Protein AF-0000000074474252 (afdb_homodimer)

Organism: NCBI:txid1188229

Secondary structure (DSSP, 8-state):
--HHHHHHHHHHHHHHHHHHTTHHHHHHHHHHHHHHHGGGSS-HHHHHHHHHHHHHHHTTT---S----SPPHHHHHHHHHHHHHHHHHT--EEEEE--SS--HHHHSSSEEEEEE--HHHHHHHHSTTSTTTTSEEEEETTEEEEEEE-PPPP-S---TT--HHHHHHHHHHHH-TT-EEEEE-TTT--EEEEETTEEEEEE-HHHHHHHHHHHHHHHHHH-/--HHHHHHHHHHHHHHHHHHTTHHHHHHHHHHHHHHHGGGSS-HHHHHHHHHHHHHHHSSS---S----SPPHHHHHHHHHHHHHHHHHT--EEEEE--SS--HHHHSSSEEEEEE--HHHHHHHHSTTSTTTTSEEEEETTEEEEEEE-PPPP-S---TT--HHHHHHHHHHHH-TT-EEEEE-TTT--EEEEETTEEEEEE-HHHHHHHHHHHHHHHHHH-

Structure (mmCIF, N/CA/C/O backbone):
data_AF-0000000074474252-model_v1
#
loop_
_entity.id
_entity.type
_entity.pdbx_description
1 polymer 'DAC domain-containing protein'
#
loop_
_atom_site.group_PDB
_atom_site.id
_atom_site.type_symbol
_atom_site.label_atom_id
_atom_site.label_alt_id
_atom_site.label_comp_id
_atom_site.label_asym_id
_atom_site.label_entity_id
_atom_site.label_seq_id
_atom_site.pdbx_PDB_ins_code
_atom_site.Cartn_x
_atom_site.Cartn_y
_atom_site.Cartn_z
_atom_site.occupancy
_atom_site.B_iso_or_equiv
_atom_site.auth_seq_id
_atom_site.auth_comp_id
_atom_site.auth_asym_id
_atom_site.auth_atom_id
_atom_site.pdbx_PDB_model_num
ATOM 1 N N . MET A 1 1 ? 46.25 -5.273 18.328 1 33.28 1 MET A N 1
ATOM 2 C CA . MET A 1 1 ? 44.875 -5.504 17.844 1 33.28 1 MET A CA 1
ATOM 3 C C . MET A 1 1 ? 44.875 -5.652 16.328 1 33.28 1 MET A C 1
ATOM 5 O O . MET A 1 1 ? 45.344 -4.773 15.609 1 33.28 1 MET A O 1
ATOM 9 N N . GLU A 1 2 ? 44.812 -6.922 15.891 1 40.78 2 GLU A N 1
ATOM 10 C CA . GLU A 1 2 ? 45.156 -7.391 14.547 1 40.78 2 GLU A CA 1
ATOM 11 C C . GLU A 1 2 ? 44.125 -6.887 13.531 1 40.78 2 GLU A C 1
ATOM 13 O O . GLU A 1 2 ? 43 -6.527 13.898 1 40.78 2 GLU A O 1
ATOM 18 N N . SER A 1 3 ? 44.625 -6.645 12.383 1 42.12 3 SER A N 1
ATOM 19 C CA . SER A 1 3 ? 44 -6.125 11.164 1 42.12 3 SER A CA 1
ATOM 20 C C . SER A 1 3 ? 42.625 -6.754 10.938 1 42.12 3 SER A C 1
ATOM 22 O O . SER A 1 3 ? 41.688 -6.086 10.469 1 42.12 3 SER A O 1
ATOM 24 N N . TRP A 1 4 ? 42.531 -7.91 11.547 1 40.56 4 TRP A N 1
ATOM 25 C CA . TRP A 1 4 ? 41.312 -8.672 11.352 1 40.56 4 TRP A CA 1
ATOM 26 C C . TRP A 1 4 ? 40.188 -8.117 12.219 1 40.56 4 TRP A C 1
ATOM 28 O O . TRP A 1 4 ? 39 -8.172 11.836 1 40.56 4 TRP A O 1
ATOM 38 N N . ASP A 1 5 ? 40.594 -7.633 13.406 1 43 5 ASP A N 1
ATOM 39 C CA . ASP A 1 5 ? 39.562 -7.113 14.312 1 43 5 ASP A CA 1
ATOM 40 C C . ASP A 1 5 ? 38.938 -5.852 13.734 1 43 5 ASP A C 1
ATOM 42 O O . ASP A 1 5 ? 37.719 -5.664 13.852 1 43 5 ASP A O 1
ATOM 46 N N . VAL A 1 6 ? 39.656 -5.109 13.133 1 42.5 6 VAL A N 1
ATOM 47 C CA . VAL A 1 6 ? 39.188 -3.844 12.602 1 42.5 6 VAL A CA 1
ATOM 48 C C . VAL A 1 6 ? 38.25 -4.109 11.422 1 42.5 6 VAL A C 1
ATOM 50 O O . VAL A 1 6 ? 37.188 -3.467 11.297 1 42.5 6 VAL A O 1
ATOM 53 N N . LEU A 1 7 ? 38.594 -5.16 10.688 1 40.94 7 LEU A N 1
ATOM 54 C CA . LEU A 1 7 ? 37.75 -5.539 9.555 1 40.94 7 LEU A CA 1
ATOM 55 C C . LEU A 1 7 ? 36.406 -6.059 10.039 1 40.94 7 LEU A C 1
ATOM 57 O O . LEU A 1 7 ? 35.375 -5.75 9.445 1 40.94 7 LEU A O 1
ATOM 61 N N . LEU A 1 8 ? 36.5 -6.723 11.125 1 41.19 8 LEU A N 1
ATOM 62 C CA . LEU A 1 8 ? 35.25 -7.254 11.672 1 41.19 8 LEU A CA 1
ATOM 63 C C . LEU A 1 8 ? 34.375 -6.133 12.203 1 41.19 8 LEU A C 1
ATOM 65 O O . LEU A 1 8 ? 33.156 -6.133 11.977 1 41.19 8 LEU A O 1
ATOM 69 N N . VAL A 1 9 ? 35 -5.207 12.828 1 42.78 9 VAL A N 1
ATOM 70 C CA . VAL A 1 9 ? 34.188 -4.133 13.422 1 42.78 9 VAL A CA 1
ATOM 71 C C . VAL A 1 9 ? 33.625 -3.238 12.312 1 42.78 9 VAL A C 1
ATOM 73 O O . VAL A 1 9 ? 32.469 -2.844 12.359 1 42.78 9 VAL A O 1
ATOM 76 N N . ALA A 1 10 ? 34.469 -3.082 11.258 1 42.03 10 ALA A N 1
ATOM 77 C CA . ALA A 1 10 ? 34 -2.244 10.148 1 42.03 10 ALA A CA 1
ATOM 78 C C . ALA A 1 10 ? 32.875 -2.91 9.391 1 42.03 10 ALA A C 1
ATOM 80 O O . ALA A 1 10 ? 31.906 -2.248 9 1 42.03 10 ALA A O 1
ATOM 81 N N . GLY A 1 11 ? 33 -4.23 9.273 1 41 11 GLY A N 1
ATOM 82 C CA . GLY A 1 11 ? 31.938 -4.988 8.648 1 41 11 GLY A CA 1
ATOM 83 C C . GLY A 1 11 ? 30.641 -4.914 9.414 1 41 11 GLY A C 1
ATOM 84 O O . GLY A 1 11 ? 29.578 -4.684 8.82 1 41 11 GLY A O 1
ATOM 85 N N . VAL A 1 12 ? 30.734 -5.039 10.695 1 42.72 12 VAL A N 1
ATOM 86 C CA . VAL A 1 12 ? 29.531 -5.012 11.516 1 42.72 12 VAL A CA 1
ATOM 87 C C . VAL A 1 12 ? 28.922 -3.611 11.508 1 42.72 12 VAL A C 1
ATOM 89 O O . VAL A 1 12 ? 27.703 -3.455 11.422 1 42.72 12 VAL A O 1
ATOM 92 N N . LEU A 1 13 ? 29.766 -2.666 11.398 1 42.5 13 LEU A N 1
ATOM 93 C CA . LEU A 1 13 ? 29.266 -1.298 11.492 1 42.5 13 LEU A CA 1
ATOM 94 C C . LEU A 1 13 ? 28.594 -0.872 10.188 1 42.5 13 LEU A C 1
ATOM 96 O O . LEU A 1 13 ? 27.625 -0.118 10.203 1 42.5 13 LEU A O 1
ATOM 100 N N . ALA A 1 14 ? 29.203 -1.357 9.078 1 41.03 14 ALA A N 1
ATOM 101 C CA . ALA A 1 14 ? 28.625 -1.03 7.773 1 41.03 14 ALA A CA 1
ATOM 102 C C . ALA A 1 14 ? 27.25 -1.685 7.598 1 41.03 14 ALA A C 1
ATOM 104 O O . ALA A 1 14 ? 26.406 -1.161 6.883 1 41.03 14 ALA A O 1
ATOM 105 N N . LEU A 1 15 ? 27.109 -2.766 8.328 1 40.59 15 LEU A N 1
ATOM 106 C CA . LEU A 1 15 ? 25.844 -3.498 8.234 1 40.59 15 LEU A CA 1
ATOM 107 C C . LEU A 1 15 ? 24.781 -2.857 9.117 1 40.59 15 LEU A C 1
ATOM 109 O O . LEU A 1 15 ? 23.594 -3.053 8.883 1 40.59 15 LEU A O 1
ATOM 113 N N . LEU A 1 16 ? 25.297 -2.033 10.008 1 39.47 16 LEU A N 1
ATOM 114 C CA . LEU A 1 16 ? 24.359 -1.532 11.016 1 39.47 16 LEU A CA 1
ATOM 115 C C . LEU A 1 16 ? 23.375 -0.54 10.398 1 39.47 16 LEU A C 1
ATOM 117 O O . LEU A 1 16 ? 22.188 -0.603 10.672 1 39.47 16 LEU A O 1
ATOM 121 N N . PRO A 1 17 ? 23.953 0.426 9.695 1 39.72 17 PRO A N 1
ATOM 122 C CA . PRO A 1 17 ? 22.938 1.368 9.234 1 39.72 17 PRO A CA 1
ATOM 123 C C . PRO A 1 17 ? 21.906 0.719 8.305 1 39.72 17 PRO A C 1
ATOM 125 O O . PRO A 1 17 ? 20.75 1.134 8.281 1 39.72 17 PRO A O 1
ATOM 128 N N . VAL A 1 18 ? 22.328 -0.134 7.406 1 39.22 18 VAL A N 1
ATOM 129 C CA . VAL A 1 18 ? 21.375 -0.853 6.574 1 39.22 18 VAL A CA 1
ATOM 130 C C . VAL A 1 18 ? 20.312 -1.509 7.453 1 39.22 18 VAL A C 1
ATOM 132 O O . VAL A 1 18 ? 19.141 -1.576 7.074 1 39.22 18 VAL A O 1
ATOM 135 N N . LEU A 1 19 ? 20.797 -1.993 8.508 1 37.22 19 LEU A N 1
ATOM 136 C CA . LEU A 1 19 ? 19.875 -2.699 9.383 1 37.22 19 LEU A CA 1
ATOM 137 C C . LEU A 1 19 ? 19.047 -1.717 10.203 1 37.22 19 LEU A C 1
ATOM 139 O O . LEU A 1 19 ? 17.938 -2.047 10.648 1 37.22 19 LEU A O 1
ATOM 143 N N . VAL A 1 20 ? 19.672 -0.641 10.609 1 38.12 20 VAL A N 1
ATOM 144 C CA . VAL A 1 20 ? 19 0.06 11.695 1 38.12 20 VAL A CA 1
ATOM 145 C C . VAL A 1 20 ? 18.359 1.34 11.164 1 38.12 20 VAL A C 1
ATOM 147 O O . VAL A 1 20 ? 17.703 2.07 11.914 1 38.12 20 VAL A O 1
ATOM 150 N N . GLY A 1 21 ? 17.75 1.4 10.008 1 33.28 21 GLY A N 1
ATOM 151 C CA . GLY A 1 21 ? 17.031 2.576 9.539 1 33.28 21 GLY A CA 1
ATOM 152 C C . GLY A 1 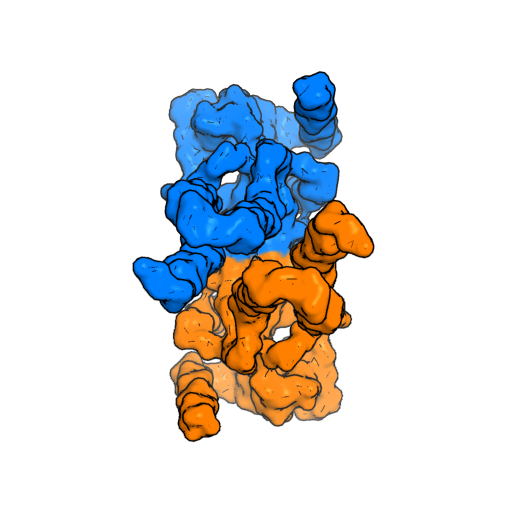21 ? 17.656 3.879 10 1 33.28 21 GLY A C 1
ATOM 153 O O . GLY A 1 21 ? 18.875 3.994 10.07 1 33.28 21 GLY A O 1
ATOM 154 N N . ARG A 1 22 ? 16.828 4.957 10.398 1 36.75 22 ARG A N 1
ATOM 155 C CA . ARG A 1 22 ? 17.203 6.277 10.883 1 36.75 22 ARG A CA 1
ATOM 156 C C . ARG A 1 22 ? 18.266 6.172 11.977 1 36.75 22 ARG A C 1
ATOM 158 O O . ARG A 1 22 ? 19.141 7.027 12.086 1 36.75 22 ARG A O 1
ATOM 165 N N . ARG A 1 23 ? 18.125 5.297 12.828 1 40.16 23 ARG A N 1
ATOM 166 C CA . ARG A 1 23 ? 19.047 5.125 13.953 1 40.16 23 ARG A CA 1
ATOM 167 C C . ARG A 1 23 ? 20.422 4.66 13.469 1 40.16 23 ARG A C 1
ATOM 169 O O . ARG A 1 23 ? 21.406 4.742 14.203 1 40.16 23 ARG A O 1
ATOM 176 N N . GLY A 1 24 ? 20.359 4.344 12.328 1 40.38 24 GLY A N 1
ATOM 177 C CA . GLY A 1 24 ? 21.578 3.812 11.75 1 40.38 24 GLY A CA 1
ATOM 178 C C . GLY A 1 24 ? 22.609 4.883 11.461 1 40.38 24 GLY A C 1
ATOM 179 O O . GLY A 1 24 ? 23.812 4.633 11.555 1 40.38 24 GLY A O 1
ATOM 180 N N . ILE A 1 25 ? 22.016 5.961 11.297 1 41.91 25 ILE A N 1
ATOM 181 C CA . ILE A 1 25 ? 22.922 7.066 10.992 1 41.91 25 ILE A CA 1
ATOM 182 C C . ILE A 1 25 ? 23.766 7.391 12.227 1 41.91 25 ILE A C 1
ATOM 184 O O . ILE A 1 25 ? 24.984 7.59 12.117 1 41.91 25 ILE A O 1
ATOM 188 N N . ALA A 1 26 ? 23.031 7.504 13.344 1 43.44 26 ALA A N 1
ATOM 189 C CA . ALA A 1 26 ? 23.766 7.805 14.578 1 43.44 26 ALA A CA 1
ATOM 190 C C . ALA A 1 26 ? 24.812 6.73 14.875 1 43.44 26 ALA A C 1
ATOM 192 O O . ALA A 1 26 ? 25.938 7.043 15.234 1 43.44 26 ALA A O 1
ATOM 193 N N . VAL A 1 27 ? 24.391 5.637 14.609 1 42.75 27 VAL A N 1
ATOM 194 C CA . VAL A 1 27 ? 25.297 4.527 14.898 1 42.75 27 VAL A CA 1
ATOM 195 C C . VAL A 1 27 ? 26.453 4.539 13.906 1 42.75 27 VAL A C 1
ATOM 197 O O . VAL A 1 27 ? 27.609 4.312 14.289 1 42.75 27 VAL A O 1
ATOM 200 N N . ALA A 1 28 ? 26.031 4.969 12.766 1 44.78 28 ALA A N 1
ATOM 201 C CA . ALA A 1 28 ? 27.094 5.078 11.766 1 44.78 28 ALA A CA 1
ATOM 202 C C . ALA A 1 28 ? 28.062 6.195 12.125 1 44.78 28 ALA A C 1
ATOM 204 O O . ALA A 1 28 ? 29.281 6.039 11.984 1 44.78 28 ALA A O 1
ATOM 205 N N . LEU A 1 29 ? 27.469 7.211 12.617 1 45.72 29 LEU A N 1
ATOM 206 C CA . LEU A 1 29 ? 28.297 8.336 13.039 1 45.72 29 LEU A CA 1
ATOM 207 C C . LEU A 1 29 ? 29.203 7.938 14.203 1 45.72 29 LEU A C 1
ATOM 209 O O . LEU A 1 29 ? 30.391 8.242 14.211 1 45.72 29 LEU A O 1
ATOM 213 N N . VAL A 1 30 ? 28.594 7.375 15.172 1 45.84 30 VAL A N 1
ATOM 214 C CA . VAL A 1 30 ? 29.359 6.984 16.344 1 45.84 30 VAL A CA 1
ATOM 215 C C . VAL A 1 30 ? 30.438 5.969 15.938 1 45.84 30 VAL A C 1
ATOM 217 O O . VAL A 1 30 ? 31.578 6.039 16.406 1 45.84 30 VAL A O 1
ATOM 220 N N . ALA A 1 31 ? 29.953 5.152 15.117 1 44.28 31 ALA A N 1
ATOM 221 C CA . ALA A 1 31 ? 30.906 4.137 14.656 1 44.28 31 ALA A CA 1
ATOM 222 C C . ALA A 1 31 ? 32.062 4.77 13.891 1 44.28 31 ALA A C 1
ATOM 224 O O . ALA A 1 31 ? 33.219 4.387 14.07 1 44.28 31 ALA A O 1
ATOM 225 N N . THR A 1 32 ? 31.656 5.719 13.125 1 43.66 32 THR A N 1
ATOM 226 C CA . THR A 1 32 ? 32.688 6.453 12.406 1 43.66 32 THR A CA 1
ATOM 227 C C . THR A 1 32 ? 33.594 7.188 13.375 1 43.66 32 THR A C 1
ATOM 229 O O . THR A 1 32 ? 34.812 7.184 13.203 1 43.66 32 THR A O 1
ATOM 232 N N . LEU A 1 33 ? 33 7.773 14.266 1 46.56 33 LEU A N 1
ATOM 233 C CA . LEU A 1 33 ? 33.781 8.5 15.25 1 46.56 33 LEU A CA 1
ATOM 234 C C . LEU A 1 33 ? 34.688 7.539 16.047 1 46.56 33 LEU A C 1
ATOM 236 O O . LEU A 1 33 ? 35.844 7.859 16.344 1 46.56 33 LEU A O 1
ATOM 240 N N . ALA A 1 34 ? 34.062 6.441 16.406 1 44.5 34 ALA A N 1
ATOM 241 C CA . ALA A 1 34 ? 34.844 5.441 17.125 1 44.5 34 ALA A CA 1
ATOM 242 C C . ALA A 1 34 ? 36 4.918 16.281 1 44.5 34 ALA A C 1
ATOM 244 O O . ALA A 1 34 ? 37.094 4.715 16.766 1 44.5 34 ALA A O 1
ATOM 245 N N . LEU A 1 35 ? 35.594 4.754 15.062 1 45.62 35 LEU A N 1
ATOM 246 C CA . LEU A 1 35 ? 36.625 4.312 14.148 1 45.62 35 LEU A CA 1
ATOM 247 C C . LEU A 1 35 ? 37.719 5.383 13.992 1 45.62 35 LEU A C 1
ATOM 249 O O . LEU A 1 35 ? 38.906 5.07 13.945 1 45.62 35 LEU A O 1
ATOM 253 N N . LEU A 1 36 ? 37.219 6.52 13.984 1 46.38 36 LEU A N 1
ATOM 254 C CA . LEU A 1 36 ? 38.156 7.633 13.93 1 46.38 36 LEU A CA 1
ATOM 255 C C . LEU A 1 36 ?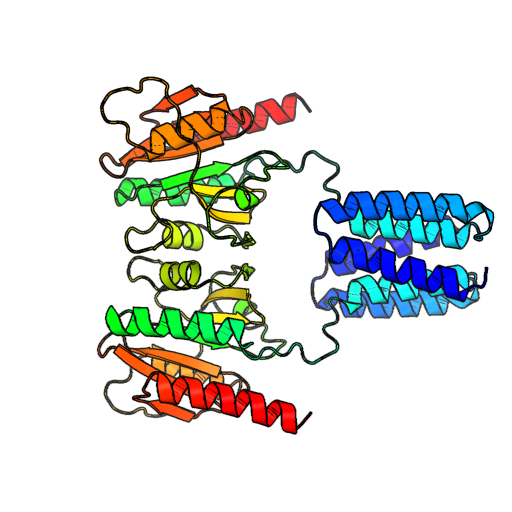 39 7.711 15.219 1 46.38 36 LEU A C 1
ATOM 257 O O . LEU A 1 36 ? 40.188 8.016 15.18 1 46.38 36 LEU A O 1
ATOM 261 N N . ALA A 1 37 ? 38.281 7.488 16.234 1 45.47 37 ALA A N 1
ATOM 262 C CA . ALA A 1 37 ? 39 7.523 17.5 1 45.47 37 ALA A CA 1
ATOM 263 C C . ALA A 1 37 ? 40.062 6.43 17.562 1 45.47 37 ALA A C 1
ATOM 265 O O . ALA A 1 37 ? 41.125 6.625 18.156 1 45.47 37 ALA A O 1
ATOM 266 N N . GLU A 1 38 ? 39.594 5.316 17.172 1 42.59 38 GLU A N 1
ATOM 267 C CA . GLU A 1 38 ? 40.594 4.258 17.141 1 42.59 38 GLU A CA 1
ATOM 268 C C . GLU A 1 38 ? 41.531 4.414 15.945 1 42.59 38 GLU A C 1
ATOM 270 O O . GLU A 1 38 ? 42.469 3.635 15.773 1 42.59 38 GLU A O 1
ATOM 275 N N . ALA A 1 39 ? 41.188 5.352 15.211 1 45.47 39 ALA A N 1
ATOM 276 C CA . ALA A 1 39 ? 41.969 5.703 14.031 1 45.47 39 ALA A CA 1
ATOM 277 C C . ALA A 1 39 ? 43.375 6.164 14.422 1 45.47 39 ALA A C 1
ATOM 279 O O . ALA A 1 39 ? 44.25 6.336 13.562 1 45.47 39 ALA A O 1
ATOM 280 N N . GLN A 1 40 ? 43.531 6.484 15.688 1 45.06 40 GLN A N 1
ATOM 281 C CA . GLN A 1 40 ? 44.938 6.82 15.992 1 45.06 40 GLN A CA 1
ATOM 282 C C . GLN A 1 40 ? 45.875 5.73 15.5 1 45.06 40 GLN A C 1
ATOM 284 O O . GLN A 1 40 ? 47.031 6.004 15.188 1 45.06 40 GLN A O 1
ATOM 289 N N . HIS A 1 41 ? 45.531 4.512 15.602 1 44.72 41 HIS A N 1
ATOM 290 C CA . HIS A 1 41 ? 46.406 3.459 15.117 1 44.72 41 HIS A CA 1
ATOM 291 C C . HIS A 1 41 ? 46.062 3.064 13.688 1 44.72 41 HIS A C 1
ATOM 293 O O . HIS A 1 41 ? 46.688 2.164 13.117 1 44.72 41 HIS A O 1
ATOM 299 N N . LEU A 1 42 ? 45.062 3.6 13.164 1 43.19 42 LEU A N 1
ATOM 300 C CA . LEU A 1 42 ? 44.688 3.277 11.789 1 43.19 42 LEU A CA 1
ATOM 301 C C . LEU A 1 42 ? 45.281 4.281 10.82 1 43.19 42 LEU A C 1
ATOM 303 O O . LEU A 1 42 ? 45.406 5.469 11.125 1 43.19 42 LEU A O 1
ATOM 307 N N . PRO A 1 43 ? 45.969 3.637 9.883 1 43.81 43 PRO A N 1
ATOM 308 C CA . PRO A 1 43 ? 46.531 4.586 8.914 1 43.81 43 PRO A CA 1
ATOM 309 C C . PRO A 1 43 ? 45.469 5.543 8.352 1 43.81 43 PRO A C 1
ATOM 311 O O . PRO A 1 43 ? 44.281 5.238 8.383 1 43.81 43 PRO A O 1
ATOM 314 N N . TRP A 1 44 ? 45.906 6.77 8.227 1 44.78 44 TRP A N 1
ATOM 315 C CA . TRP A 1 44 ? 45.062 7.887 7.762 1 44.78 44 TRP A CA 1
ATOM 316 C C . TRP A 1 44 ? 44.188 7.461 6.602 1 44.78 44 TRP A C 1
ATOM 318 O O . TRP A 1 44 ? 43.062 7.949 6.461 1 44.78 44 TRP A O 1
ATOM 328 N N . THR A 1 45 ? 44.562 6.488 5.867 1 41.47 45 THR A N 1
ATOM 329 C CA . THR A 1 45 ? 43.812 6.039 4.703 1 41.47 45 THR A CA 1
ATOM 330 C C . THR A 1 45 ? 42.562 5.281 5.129 1 41.47 45 THR A C 1
ATOM 332 O O . THR A 1 45 ? 41.5 5.457 4.535 1 41.47 45 THR A O 1
ATOM 335 N N . ALA A 1 46 ? 42.781 4.547 6.195 1 45.44 46 ALA A N 1
ATOM 336 C CA . ALA A 1 46 ? 41.625 3.787 6.691 1 45.44 46 ALA A CA 1
ATOM 337 C C . ALA A 1 46 ? 40.594 4.711 7.328 1 45.44 46 ALA A C 1
ATOM 339 O O . ALA A 1 46 ? 39.406 4.504 7.172 1 45.44 46 ALA A O 1
ATOM 340 N N . GLN A 1 47 ? 41.188 5.723 7.914 1 43.91 47 GLN A N 1
ATOM 341 C CA . GLN A 1 47 ? 40.312 6.688 8.555 1 43.91 47 GLN A CA 1
ATOM 342 C C . GLN A 1 47 ? 39.469 7.422 7.516 1 43.91 47 GLN A C 1
ATOM 344 O O . GLN A 1 47 ? 38.25 7.621 7.711 1 43.91 47 GLN A O 1
ATOM 349 N N . GLY A 1 48 ? 40.094 7.816 6.477 1 41.59 48 GLY A N 1
ATOM 350 C CA . GLY A 1 48 ? 39.375 8.539 5.441 1 41.59 48 GLY A CA 1
ATOM 351 C C . GLY A 1 48 ? 38.312 7.695 4.742 1 41.59 48 GLY A C 1
ATOM 352 O O . GLY A 1 48 ? 37.219 8.164 4.473 1 41.59 48 GLY A O 1
ATOM 353 N N . LEU A 1 49 ? 38.625 6.402 4.594 1 42.19 49 LEU A N 1
ATOM 354 C CA . LEU A 1 49 ? 37.688 5.508 3.928 1 42.19 49 LEU A CA 1
ATOM 355 C C . LEU A 1 49 ? 36.438 5.27 4.797 1 42.19 49 LEU A C 1
ATOM 357 O O . LEU A 1 49 ? 35.312 5.207 4.289 1 42.19 49 LEU A O 1
ATOM 361 N N . GLY A 1 50 ? 36.812 5.184 6.023 1 43.22 50 GLY A N 1
ATOM 362 C CA . GLY A 1 50 ? 35.688 5.035 6.934 1 43.22 50 GLY A CA 1
ATOM 363 C C . GLY A 1 50 ? 34.781 6.234 6.938 1 43.22 50 GLY A C 1
ATOM 364 O O . GLY A 1 50 ? 33.531 6.078 6.891 1 43.22 50 GLY A O 1
ATOM 365 N N . LEU A 1 51 ? 35.469 7.41 6.91 1 45.81 51 LEU A N 1
ATOM 366 C CA . LEU A 1 51 ? 34.656 8.633 6.922 1 45.81 51 LEU A CA 1
ATOM 367 C C . LEU A 1 51 ? 33.875 8.781 5.621 1 45.81 51 LEU A C 1
ATOM 369 O O . LEU A 1 51 ? 32.719 9.195 5.637 1 45.81 51 LEU A O 1
ATOM 373 N N . GLY A 1 52 ? 34.5 8.484 4.586 1 40.81 52 GLY A N 1
ATOM 374 C CA . GLY A 1 52 ? 33.812 8.594 3.305 1 40.81 52 GLY A CA 1
ATOM 375 C C . GLY A 1 52 ? 32.656 7.652 3.17 1 40.81 52 GLY A C 1
ATOM 376 O O . GLY A 1 52 ? 31.594 8.039 2.672 1 40.81 52 GLY A O 1
ATOM 377 N N . ALA A 1 53 ? 32.875 6.453 3.66 1 41.81 53 ALA A N 1
ATOM 378 C CA . ALA A 1 53 ? 31.781 5.473 3.605 1 41.81 53 ALA A CA 1
ATOM 379 C C . ALA A 1 53 ? 30.578 5.945 4.406 1 41.81 53 ALA A C 1
ATOM 381 O O . ALA A 1 53 ? 29.438 5.777 3.971 1 41.81 53 ALA A O 1
ATOM 382 N N . ILE A 1 54 ? 30.922 6.488 5.445 1 43.06 54 ILE A N 1
ATOM 383 C CA . ILE A 1 54 ? 29.859 7.031 6.273 1 43.06 54 ILE A CA 1
ATOM 384 C C . ILE A 1 54 ? 29.156 8.164 5.531 1 43.06 54 ILE A C 1
ATOM 386 O O . ILE A 1 54 ? 27.922 8.234 5.52 1 43.06 54 ILE A O 1
ATOM 390 N N . LEU A 1 55 ? 29.969 8.945 4.93 1 40.91 55 LEU A N 1
ATOM 391 C CA . LEU A 1 55 ? 29.406 10.102 4.258 1 40.91 55 LEU A CA 1
ATOM 392 C C . LEU A 1 55 ? 28.516 9.672 3.09 1 40.91 55 LEU A C 1
ATOM 394 O O . LEU A 1 55 ? 27.422 10.227 2.893 1 40.91 55 LEU A O 1
ATOM 398 N N . VAL A 1 56 ? 28.922 8.75 2.383 1 39.5 56 VAL A N 1
ATOM 399 C CA . VAL A 1 56 ? 28.203 8.344 1.182 1 39.5 56 VAL A CA 1
ATOM 40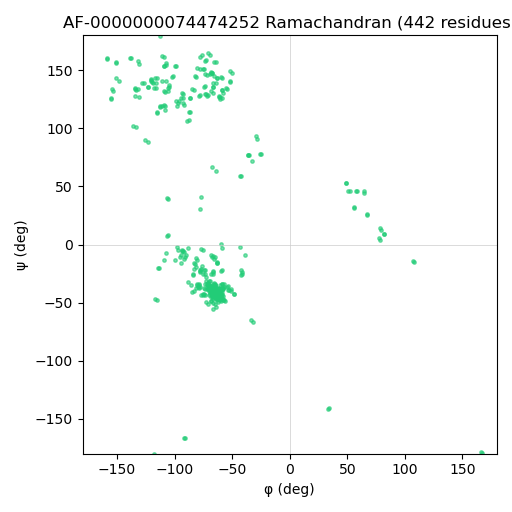0 C C . VAL A 1 56 ? 26.984 7.527 1.569 1 39.5 56 VAL A C 1
ATOM 402 O O . VAL A 1 56 ? 25.938 7.625 0.923 1 39.5 56 VAL A O 1
ATOM 405 N N . GLY A 1 57 ? 27.203 6.645 2.51 1 38.12 57 GLY A N 1
ATOM 406 C CA . GLY A 1 57 ? 26.094 5.82 2.938 1 38.12 57 GLY A CA 1
ATOM 407 C C . GLY A 1 57 ? 25.016 6.602 3.684 1 38.12 57 GLY A C 1
ATOM 408 O O . GLY A 1 57 ? 23.828 6.375 3.49 1 38.12 57 GLY A O 1
ATOM 409 N N . VAL A 1 58 ? 25.594 7.418 4.582 1 42.22 58 VAL A N 1
ATOM 410 C CA . VAL A 1 58 ? 24.719 8.141 5.488 1 42.22 58 VAL A CA 1
ATOM 411 C C . VAL A 1 58 ? 24.25 9.438 4.836 1 42.22 58 VAL A C 1
ATOM 413 O O . VAL A 1 58 ? 23.109 9.852 5 1 42.22 58 VAL A O 1
ATOM 416 N N . LEU A 1 59 ? 25.297 9.93 4.043 1 39.09 59 LEU A N 1
ATOM 417 C CA . LEU A 1 59 ? 25.016 11.281 3.568 1 39.09 59 LEU A CA 1
ATOM 418 C C . LEU A 1 59 ? 23.797 11.297 2.646 1 39.09 59 LEU A C 1
ATOM 420 O O . LEU A 1 59 ? 22.922 12.164 2.77 1 39.09 59 LEU A O 1
ATOM 424 N N . PRO A 1 60 ? 23.953 10.414 1.663 1 36.84 60 PRO A N 1
ATOM 425 C CA . PRO A 1 60 ? 22.797 10.609 0.792 1 36.84 60 PRO A CA 1
ATOM 426 C C . PRO A 1 60 ? 21.469 10.398 1.516 1 36.84 60 PRO A C 1
ATOM 428 O O . PRO A 1 60 ? 20.438 10.938 1.103 1 36.84 60 PRO A O 1
ATOM 431 N N . ARG A 1 61 ? 21.656 9.516 2.334 1 37.41 61 ARG A N 1
ATOM 432 C CA . ARG A 1 61 ? 20.438 9.328 3.117 1 37.41 61 ARG A CA 1
ATOM 433 C C . ARG A 1 61 ? 20.297 10.422 4.172 1 37.41 61 ARG A C 1
ATOM 435 O O . ARG A 1 61 ? 19.25 10.531 4.824 1 37.41 61 ARG A O 1
ATOM 442 N N . TRP A 1 62 ? 21.609 10.906 4.406 1 34.28 62 TRP A N 1
ATOM 443 C CA . TRP A 1 62 ? 21.562 12.078 5.281 1 34.28 62 TRP A CA 1
ATOM 444 C C . TRP A 1 62 ? 20.828 13.227 4.605 1 34.28 62 TRP A C 1
ATOM 446 O O . TRP A 1 62 ? 21.234 13.68 3.531 1 34.28 62 TRP A O 1
ATOM 456 N N . ARG A 1 63 ? 19.812 13.117 4.367 1 35.06 63 ARG A N 1
ATOM 457 C CA . ARG A 1 63 ? 19.078 14.336 4.016 1 35.06 63 ARG A CA 1
ATOM 458 C C . ARG A 1 63 ? 19.453 15.484 4.949 1 35.06 63 ARG A C 1
ATOM 460 O O . ARG A 1 63 ? 18.891 15.609 6.039 1 35.06 63 ARG A O 1
ATOM 467 N N . TRP A 1 64 ? 20.844 15.773 4.914 1 36.09 64 TRP A N 1
ATOM 468 C CA . TRP A 1 64 ? 21.219 16.953 5.691 1 36.09 64 TRP A CA 1
ATOM 469 C C . TRP A 1 64 ? 20.094 17.984 5.691 1 36.09 64 TRP A C 1
ATOM 471 O O . TRP A 1 64 ? 20.016 18.828 6.574 1 36.09 64 TRP A O 1
ATOM 481 N N . GLY A 1 65 ? 19.859 18.516 4.504 1 38.75 65 GLY A N 1
ATOM 482 C CA . GLY A 1 65 ? 18.828 19.547 4.539 1 38.75 65 GLY A CA 1
ATOM 483 C C . GLY A 1 65 ? 17.5 19.047 5.078 1 38.75 65 GLY A C 1
ATOM 484 O O . GLY A 1 65 ? 17.25 17.828 5.102 1 38.75 65 GLY A O 1
ATOM 485 N N . ARG A 1 66 ? 16.953 19.719 5.965 1 44.12 66 ARG A N 1
ATOM 486 C CA . ARG A 1 66 ? 15.594 19.391 6.387 1 44.12 66 ARG A CA 1
ATOM 487 C C . ARG A 1 66 ? 14.82 18.688 5.27 1 44.12 66 ARG A C 1
ATOM 489 O O . ARG A 1 66 ? 14.625 19.266 4.195 1 44.12 66 ARG A O 1
ATOM 496 N N . PRO A 1 67 ? 15.117 17.406 5.109 1 49.94 67 PRO A N 1
ATOM 497 C CA . PRO A 1 67 ? 14.352 16.844 3.986 1 49.94 67 PRO A CA 1
ATOM 498 C C . PRO A 1 67 ? 13.008 17.547 3.789 1 49.94 67 PRO A C 1
ATOM 500 O O . PRO A 1 67 ? 12.273 17.766 4.758 1 49.94 67 PRO A O 1
ATOM 503 N N . ASP A 1 68 ? 12.984 18.609 2.871 1 58.75 68 ASP A N 1
ATOM 504 C CA . ASP A 1 68 ? 11.742 19.328 2.584 1 58.75 68 ASP A CA 1
ATOM 505 C C . ASP A 1 68 ? 10.547 18.375 2.602 1 58.75 68 ASP A C 1
ATOM 507 O O . ASP A 1 68 ? 10.391 17.547 1.703 1 58.75 68 ASP A O 1
ATOM 511 N N . TRP A 1 69 ? 10.086 17.984 3.783 1 66.06 69 TRP A N 1
ATOM 512 C CA . TRP A 1 69 ? 8.906 17.141 3.967 1 66.06 69 TRP A CA 1
ATOM 513 C C . TRP A 1 69 ? 7.672 17.797 3.369 1 66.06 69 TRP A C 1
ATOM 515 O O . TRP A 1 69 ? 6.617 17.172 3.26 1 66.06 69 TRP A O 1
ATOM 525 N N . ARG A 1 70 ? 7.918 19 2.885 1 74.69 70 ARG A N 1
ATOM 526 C CA . ARG A 1 70 ? 6.793 19.703 2.285 1 74.69 70 ARG A CA 1
ATOM 527 C C . ARG A 1 70 ? 6.5 19.188 0.884 1 74.69 70 ARG A C 1
ATOM 529 O O . ARG A 1 70 ? 7.387 18.656 0.213 1 74.69 70 ARG A O 1
ATOM 536 N N . PRO A 1 71 ? 5.301 19.297 0.538 1 83.75 71 PRO A N 1
ATOM 537 C CA . PRO A 1 71 ? 4.922 18.781 -0.783 1 83.75 71 PRO A CA 1
ATOM 538 C C . PRO A 1 71 ? 5.672 19.484 -1.919 1 83.75 71 PRO A C 1
ATOM 540 O O . PRO A 1 71 ? 5.703 20.719 -1.981 1 83.75 71 PRO A O 1
ATOM 543 N N . THR A 1 72 ? 6.309 18.75 -2.73 1 84.19 72 THR A N 1
ATOM 544 C CA . THR A 1 72 ? 6.898 19.266 -3.961 1 84.19 72 THR A CA 1
ATOM 545 C C . THR A 1 72 ? 5.812 19.656 -4.957 1 84.19 72 THR A C 1
ATOM 547 O O . THR A 1 72 ? 4.641 19.312 -4.777 1 84.19 72 THR A O 1
ATOM 550 N N . PRO A 1 73 ? 6.168 20.438 -5.945 1 87.56 73 PRO A N 1
ATOM 551 C CA . PRO A 1 73 ? 5.168 20.75 -6.973 1 87.56 73 PRO A CA 1
ATOM 552 C C . PRO A 1 73 ? 4.539 19.484 -7.574 1 87.56 73 PRO A C 1
ATOM 554 O O . PRO A 1 73 ? 3.342 19.484 -7.875 1 87.56 73 PRO A O 1
ATOM 557 N N . ALA A 1 74 ? 5.363 18.484 -7.695 1 90.31 74 ALA A N 1
ATOM 558 C CA . ALA A 1 74 ? 4.848 17.219 -8.234 1 90.31 74 ALA A CA 1
ATOM 559 C C . ALA A 1 74 ? 3.855 16.578 -7.27 1 90.31 74 ALA A C 1
ATOM 561 O O . ALA A 1 74 ? 2.818 16.062 -7.691 1 90.31 74 ALA A O 1
ATOM 562 N N . ASP A 1 75 ? 4.16 16.625 -6.035 1 90.56 75 ASP A N 1
ATOM 563 C CA . ASP A 1 75 ? 3.252 16.094 -5.023 1 90.56 75 ASP A CA 1
ATOM 564 C C . ASP A 1 75 ? 1.926 16.859 -5.027 1 90.56 75 ASP A C 1
ATOM 566 O O . ASP A 1 75 ? 0.856 16.25 -4.941 1 90.56 75 ASP A O 1
ATOM 570 N N . THR A 1 76 ? 2.105 18.172 -5.062 1 92.31 76 THR A N 1
ATOM 571 C CA . THR A 1 76 ? 0.926 19.031 -5.035 1 92.31 76 THR A CA 1
ATOM 572 C C . THR A 1 76 ? 0.009 18.719 -6.219 1 92.31 76 THR A C 1
ATOM 574 O O . THR A 1 76 ? -1.214 18.672 -6.066 1 92.31 76 THR A O 1
ATOM 577 N N . ALA A 1 77 ? 0.597 18.547 -7.367 1 94.62 77 ALA A N 1
ATOM 578 C CA . ALA A 1 77 ? -0.192 18.234 -8.555 1 94.62 77 ALA A CA 1
ATOM 579 C C . ALA A 1 77 ? -0.957 16.922 -8.383 1 94.62 77 ALA A C 1
ATOM 581 O O . ALA A 1 77 ? -2.139 16.828 -8.727 1 94.62 77 ALA A O 1
ATOM 582 N N . VAL A 1 78 ? -0.297 15.906 -7.867 1 96.12 78 VAL A N 1
ATOM 583 C CA . VAL A 1 78 ? -0.93 14.617 -7.621 1 96.12 78 VAL A CA 1
ATOM 584 C C . VAL A 1 78 ? -2.064 14.781 -6.609 1 96.12 78 VAL A C 1
ATOM 586 O O . VAL A 1 78 ? -3.168 14.266 -6.82 1 96.12 78 VAL A O 1
ATOM 589 N N . MET A 1 79 ? -1.822 15.508 -5.621 1 95.19 79 MET A N 1
ATOM 590 C CA . MET A 1 79 ? -2.803 15.688 -4.555 1 95.19 79 MET A CA 1
ATOM 591 C C . MET A 1 79 ? -4.035 16.422 -5.066 1 95.19 79 MET A C 1
ATOM 593 O O . MET A 1 79 ? -5.164 16.062 -4.734 1 95.19 79 MET A O 1
ATOM 597 N N . LEU A 1 80 ? -3.793 17.484 -5.824 1 96.75 80 LEU A N 1
ATOM 598 C CA . LEU A 1 80 ? -4.914 18.25 -6.348 1 96.75 80 LEU A CA 1
ATOM 599 C C . LEU A 1 80 ? -5.789 17.391 -7.254 1 96.75 80 LEU A C 1
ATOM 601 O O . LEU A 1 80 ? -7.016 17.531 -7.246 1 96.75 80 LEU A O 1
ATOM 605 N N . THR A 1 81 ? -5.156 16.516 -8.031 1 97.69 81 THR A N 1
ATOM 606 C CA . THR A 1 81 ? -5.91 15.594 -8.867 1 97.69 81 THR A CA 1
ATOM 607 C C . THR A 1 81 ? -6.773 14.664 -8.016 1 97.69 81 THR A C 1
ATOM 609 O O . THR A 1 81 ? -7.949 14.453 -8.32 1 97.69 81 THR A O 1
ATOM 612 N N . VAL A 1 82 ? -6.242 14.141 -6.98 1 98.31 82 VAL A N 1
ATOM 613 C CA . VAL A 1 82 ? -6.934 13.203 -6.102 1 98.31 82 VAL A CA 1
ATOM 614 C C . VAL A 1 82 ? -8.07 13.914 -5.379 1 98.31 82 VAL A C 1
ATOM 616 O O . VAL A 1 82 ? -9.18 13.383 -5.266 1 98.31 82 VAL A O 1
ATOM 619 N N . ILE A 1 83 ? -7.789 15.133 -4.863 1 98.06 83 ILE A N 1
ATOM 620 C CA . ILE A 1 83 ? -8.797 15.906 -4.141 1 98.06 83 ILE A CA 1
ATOM 621 C C . ILE A 1 83 ? -9.961 16.234 -5.07 1 98.06 83 ILE A C 1
ATOM 623 O O . ILE A 1 83 ? -11.125 16.156 -4.664 1 98.06 83 ILE A O 1
ATOM 627 N N . THR A 1 84 ? -9.641 16.609 -6.289 1 97.88 84 THR A N 1
ATOM 628 C CA . THR A 1 84 ? -10.68 16.891 -7.273 1 97.88 84 THR A CA 1
ATOM 629 C C . THR A 1 84 ? -11.578 15.672 -7.477 1 97.88 84 THR A C 1
ATOM 631 O O . THR A 1 84 ? -12.805 15.789 -7.465 1 97.88 84 THR A O 1
ATOM 634 N N . GLU A 1 85 ? -11.008 14.5 -7.656 1 98.12 85 GLU A N 1
ATOM 635 C CA . GLU A 1 85 ? -11.766 13.273 -7.855 1 98.12 85 GLU A CA 1
ATOM 636 C C . GLU A 1 85 ? -12.602 12.93 -6.621 1 98.12 85 GLU A C 1
ATOM 638 O O . GLU A 1 85 ? -13.75 12.508 -6.738 1 98.12 85 GLU A O 1
ATOM 643 N N . CYS A 1 86 ? -12.039 13.078 -5.48 1 98 86 CYS A N 1
ATOM 644 C CA . CYS A 1 86 ? -12.742 12.781 -4.238 1 98 86 CYS A CA 1
ATOM 645 C C . CYS A 1 86 ? -13.938 13.703 -4.055 1 98 86 CYS A C 1
ATOM 647 O O . CYS A 1 86 ? -15 13.266 -3.615 1 98 86 CYS A O 1
ATOM 649 N N . THR A 1 87 ? -13.68 14.992 -4.293 1 97.31 87 THR A N 1
ATOM 650 C CA . THR A 1 87 ? -14.773 15.961 -4.176 1 97.31 87 THR A CA 1
ATOM 651 C C . THR A 1 87 ? -15.914 15.609 -5.125 1 97.31 87 THR A C 1
ATOM 653 O O . THR A 1 87 ? -17.078 15.664 -4.742 1 97.31 87 THR A O 1
ATOM 656 N N . GLN A 1 88 ? -15.586 15.203 -6.348 1 96.5 88 GLN A N 1
ATOM 657 C CA . GLN A 1 88 ? -16.578 14.883 -7.363 1 96.5 88 GLN A CA 1
ATOM 658 C C . GLN A 1 88 ? -17.344 13.609 -7.004 1 96.5 88 GLN A C 1
ATOM 660 O O . GLN A 1 88 ? -18.562 13.523 -7.215 1 96.5 88 GLN A O 1
ATOM 665 N N . ARG A 1 89 ? -16.672 12.648 -6.395 1 96.44 89 ARG A N 1
ATOM 666 C CA . ARG A 1 89 ? -17.266 11.352 -6.094 1 96.44 89 ARG A CA 1
ATOM 667 C C . ARG A 1 89 ? -17.812 11.32 -4.668 1 96.44 89 ARG A C 1
ATOM 669 O O . ARG A 1 89 ? -18.453 10.344 -4.266 1 96.44 89 ARG A O 1
ATOM 676 N N . ARG A 1 90 ? -17.453 12.328 -3.959 1 96.31 90 ARG A N 1
ATOM 677 C CA . ARG A 1 90 ? -17.828 12.422 -2.551 1 96.31 90 ARG A CA 1
ATOM 678 C C . ARG A 1 90 ? -17.188 11.297 -1.741 1 96.31 90 ARG A C 1
ATOM 680 O O . ARG A 1 90 ? -17.859 10.586 -1.003 1 96.31 90 ARG A O 1
ATOM 687 N N . TRP A 1 91 ? -15.93 11.117 -2.008 1 97.69 91 TRP A N 1
ATOM 688 C CA . TRP A 1 91 ? -15.094 10.234 -1.19 1 97.69 91 TRP A CA 1
ATOM 689 C C . TRP A 1 91 ? -14.383 11.023 -0.097 1 97.69 91 TRP A C 1
ATOM 691 O O . TRP A 1 91 ? -13.836 12.102 -0.354 1 97.69 91 TRP A O 1
ATOM 701 N N . GLY A 1 92 ? -14.422 10.609 1.105 1 97.31 92 GLY A N 1
ATOM 702 C CA . GLY A 1 92 ? -13.648 11.227 2.172 1 97.31 92 GLY A CA 1
ATOM 703 C C . GLY A 1 92 ? -12.156 11.031 2.014 1 97.31 92 GLY A C 1
ATOM 704 O O . GLY A 1 92 ? -11.711 9.977 1.542 1 97.31 92 GLY A O 1
ATOM 705 N N . ALA A 1 93 ? -11.469 11.961 2.438 1 98.06 93 ALA A N 1
ATOM 706 C CA . ALA A 1 93 ? -10.016 11.867 2.344 1 98.06 93 ALA A CA 1
ATOM 707 C C . ALA A 1 93 ? -9.344 12.648 3.469 1 98.06 93 ALA A C 1
ATOM 709 O O . ALA A 1 93 ? -9.844 13.688 3.895 1 98.06 93 ALA A O 1
ATOM 710 N N . LEU A 1 94 ? -8.289 12.156 3.977 1 97.94 94 LEU A N 1
ATOM 711 C CA . LEU A 1 94 ? -7.395 12.828 4.914 1 97.94 94 LEU A CA 1
ATOM 712 C C . LEU A 1 94 ? -5.934 12.586 4.539 1 97.94 94 LEU A C 1
ATOM 714 O O . LEU A 1 94 ? -5.398 11.5 4.781 1 97.94 94 LEU A O 1
ATOM 718 N N . LEU A 1 95 ? -5.352 13.547 3.936 1 96.88 95 LEU A N 1
ATOM 719 C CA . LEU A 1 95 ? -3.953 13.516 3.521 1 96.88 95 LEU A CA 1
ATOM 720 C C . LEU A 1 95 ? -3.098 14.391 4.434 1 96.88 95 LEU A C 1
ATOM 722 O O . LEU A 1 95 ? -3.428 15.555 4.676 1 96.88 95 LEU A O 1
ATOM 726 N N . VAL A 1 96 ? -1.95 13.852 4.844 1 94.31 96 VAL A N 1
ATOM 727 C CA . VAL A 1 96 ? -1.153 14.578 5.824 1 94.31 96 VAL A CA 1
ATOM 728 C C . VAL A 1 96 ? 0.314 14.578 5.402 1 94.31 96 VAL A C 1
ATOM 730 O O . VAL A 1 96 ? 0.829 13.57 4.922 1 94.31 96 VAL A O 1
ATOM 733 N N . TRP A 1 97 ? 0.942 15.703 5.473 1 90 97 TRP A N 1
ATOM 734 C CA . TRP A 1 97 ? 2.387 15.875 5.359 1 90 97 TRP A CA 1
ATOM 735 C C . TRP A 1 97 ? 3 16.234 6.707 1 90 97 TRP A C 1
ATOM 737 O O . TRP A 1 97 ? 2.697 17.281 7.27 1 90 97 TRP A O 1
ATOM 747 N N . LEU A 1 98 ? 3.832 15.438 7.145 1 79.69 98 LEU A N 1
ATOM 748 C CA . LEU A 1 98 ? 4.398 15.656 8.469 1 79.69 98 LEU A CA 1
ATOM 749 C C . LEU A 1 98 ? 5.91 15.844 8.391 1 79.69 98 LEU A C 1
ATOM 751 O O . LEU A 1 98 ? 6.578 15.203 7.578 1 79.69 98 LEU A O 1
ATOM 755 N N . ALA A 1 99 ? 6.449 16.781 9.156 1 71.69 99 ALA A N 1
ATOM 756 C CA . ALA A 1 99 ? 7.887 17.016 9.266 1 71.69 99 ALA A CA 1
ATOM 757 C C . ALA A 1 99 ? 8.578 15.859 9.977 1 71.69 99 ALA A C 1
ATOM 759 O O . ALA A 1 99 ? 7.984 15.211 10.844 1 71.69 99 ALA A O 1
ATOM 760 N N . PRO A 1 100 ? 9.859 15.633 9.523 1 65.12 100 PRO A N 1
ATOM 761 C CA . PRO A 1 100 ? 10.633 14.641 10.281 1 65.12 100 PRO A CA 1
ATOM 762 C C . PRO A 1 100 ? 10.898 15.078 11.719 1 65.12 100 PRO A C 1
ATOM 764 O O . PRO A 1 100 ? 10.914 16.281 12.016 1 65.12 100 PRO A O 1
ATOM 767 N N . PRO A 1 101 ? 11.172 13.984 12.617 1 54.16 101 PRO A N 1
ATOM 768 C CA . PRO A 1 101 ? 11.172 12.531 12.438 1 54.16 101 PRO A CA 1
ATOM 769 C C . PRO A 1 101 ? 9.766 11.938 12.422 1 54.16 101 PRO A C 1
ATOM 771 O O . PRO A 1 101 ? 9.102 11.875 13.461 1 54.16 101 PRO A O 1
ATOM 774 N N . ALA A 1 102 ? 8.891 12.516 11.836 1 51.19 102 ALA A N 1
ATOM 775 C CA . ALA A 1 102 ? 7.52 12.102 12.125 1 51.19 102 ALA A CA 1
ATOM 776 C C . ALA A 1 102 ? 7.434 10.602 12.367 1 51.19 102 ALA A C 1
ATOM 778 O O . ALA A 1 102 ? 7.711 9.805 11.469 1 51.19 102 ALA A O 1
ATOM 779 N N . GLU A 1 103 ? 7.875 10.133 13.641 1 51.16 103 GLU A N 1
ATOM 780 C CA . GLU A 1 103 ? 7.672 8.805 14.203 1 51.16 103 GLU A CA 1
ATOM 781 C C . GLU A 1 103 ? 6.285 8.266 13.875 1 51.16 103 GLU A C 1
ATOM 783 O O . GLU A 1 103 ? 5.977 7.105 14.148 1 51.16 103 GLU A O 1
ATOM 788 N N . MET A 1 104 ? 5.434 9.055 13.344 1 54.97 104 MET A N 1
ATOM 789 C CA . MET A 1 104 ? 4.012 8.75 13.477 1 54.97 104 MET A CA 1
ATOM 790 C C . MET A 1 104 ? 3.654 7.48 12.711 1 54.97 104 MET A C 1
ATOM 792 O O . MET A 1 104 ? 2.885 6.652 13.203 1 54.97 104 MET A O 1
ATOM 796 N N . PRO A 1 105 ? 4.188 7.336 11.531 1 55.09 105 PRO A N 1
ATOM 797 C CA . PRO A 1 105 ? 3.66 6.105 10.93 1 55.09 105 PRO A CA 1
ATOM 798 C C . PRO A 1 105 ? 4.047 4.855 11.711 1 55.09 105 PRO A C 1
ATOM 800 O O . PRO A 1 105 ? 3.322 3.855 11.68 1 55.09 105 PRO A O 1
ATOM 803 N N . ASN A 1 106 ? 5.055 5.18 12.562 1 57.5 106 ASN A N 1
ATOM 804 C CA . ASN A 1 106 ? 5.477 3.988 13.289 1 57.5 106 ASN A CA 1
ATOM 805 C C . ASN A 1 106 ? 4.875 3.941 14.695 1 57.5 106 ASN A C 1
ATOM 807 O O . ASN A 1 106 ? 4.859 2.889 15.328 1 57.5 106 ASN A O 1
ATOM 811 N N . THR A 1 107 ? 4.383 5.043 15.008 1 68.69 107 THR A N 1
ATOM 812 C CA . THR A 1 107 ? 3.889 5.062 16.375 1 68.69 107 THR A CA 1
ATOM 813 C C . THR A 1 107 ? 2.363 5.094 16.406 1 68.69 107 THR A C 1
ATOM 815 O O . THR A 1 107 ? 1.749 4.875 17.453 1 68.69 107 THR A O 1
ATOM 818 N N . LEU A 1 108 ? 1.858 5.348 15.359 1 80.56 108 LEU A N 1
ATOM 819 C CA . LEU A 1 108 ? 0.403 5.371 15.258 1 80.56 108 LEU A CA 1
ATOM 820 C C . LEU A 1 108 ? -0.11 4.156 14.492 1 80.56 108 LEU A C 1
ATOM 822 O O . LEU A 1 108 ? 0.567 3.654 13.586 1 80.56 108 LEU A O 1
ATOM 826 N N . PRO A 1 109 ? -1.193 3.691 15.016 1 88.88 109 PRO A N 1
ATOM 827 C CA . PRO A 1 109 ? -1.78 2.572 14.273 1 88.88 109 PRO A CA 1
ATOM 828 C C . PRO A 1 109 ? -2.021 2.898 12.805 1 88.88 109 PRO A C 1
ATOM 830 O O . PRO A 1 109 ? -2.453 4.008 12.477 1 88.88 109 PRO A O 1
ATOM 833 N N . GLY A 1 110 ? -1.669 2.059 11.945 1 92.94 110 GLY A N 1
ATOM 834 C CA . GLY A 1 110 ? -1.795 2.172 10.5 1 92.94 110 GLY A CA 1
ATOM 835 C C . GLY A 1 110 ? -0.991 1.13 9.75 1 92.94 110 GLY A C 1
ATOM 836 O O . GLY A 1 110 ? -0.428 0.215 10.352 1 92.94 110 GLY A O 1
ATOM 837 N N . VAL A 1 111 ? -1.057 1.19 8.461 1 94.5 111 VAL A N 1
ATOM 838 C CA . VAL A 1 111 ? -0.341 0.24 7.617 1 94.5 111 VAL A CA 1
ATOM 839 C C . VAL A 1 111 ? 0.816 0.943 6.91 1 94.5 111 VAL A C 1
ATOM 841 O O . VAL A 1 111 ? 0.612 1.937 6.207 1 94.5 111 VAL A O 1
ATOM 844 N N . ASN A 1 112 ? 2.004 0.441 7.18 1 92.06 112 ASN A N 1
ATOM 845 C CA . ASN A 1 112 ? 3.193 0.979 6.527 1 92.06 112 ASN A CA 1
ATOM 846 C C . ASN A 1 112 ? 3.248 0.589 5.055 1 92.06 112 ASN A C 1
ATOM 848 O O . ASN A 1 112 ? 3.133 -0.59 4.715 1 92.06 112 ASN A O 1
ATOM 852 N N . LEU A 1 113 ? 3.414 1.559 4.16 1 93.88 113 LEU A N 1
ATOM 853 C CA . LEU A 1 113 ? 3.43 1.277 2.729 1 93.88 113 LEU A CA 1
ATOM 854 C C . LEU A 1 113 ? 4.797 1.591 2.127 1 93.88 113 LEU A C 1
ATOM 856 O O . LEU A 1 113 ? 5.363 0.771 1.401 1 93.88 113 LEU A O 1
ATOM 860 N N . GLN A 1 114 ? 5.348 2.738 2.428 1 89.06 114 GLN A N 1
ATOM 861 C CA . GLN A 1 114 ? 6.574 3.23 1.804 1 89.06 114 GLN A CA 1
ATOM 862 C C . GLN A 1 114 ? 6.504 3.111 0.284 1 89.06 114 GLN A C 1
ATOM 864 O O . GLN A 1 114 ? 7.398 2.539 -0.341 1 89.06 114 GLN A O 1
ATOM 869 N N . ALA A 1 115 ? 5.414 3.678 -0.261 1 93.69 115 ALA A N 1
ATOM 870 C CA . ALA A 1 115 ? 5.105 3.498 -1.678 1 93.69 115 ALA A CA 1
ATOM 871 C C . ALA A 1 115 ? 5.32 4.793 -2.453 1 93.69 115 ALA A C 1
ATOM 873 O O . ALA A 1 115 ? 5.164 5.887 -1.903 1 93.69 115 ALA A O 1
ATOM 874 N N . GLN A 1 116 ? 5.59 4.645 -3.67 1 92.12 116 GLN A N 1
ATOM 875 C CA . GLN A 1 116 ? 5.684 5.824 -4.527 1 92.12 116 GLN A CA 1
ATOM 876 C C . GLN A 1 116 ? 4.324 6.508 -4.672 1 92.12 116 GLN A C 1
ATOM 878 O O . GLN A 1 116 ? 3.314 5.844 -4.91 1 92.12 116 GLN A O 1
ATOM 883 N N . LEU A 1 117 ? 4.41 7.781 -4.551 1 95 117 LEU A N 1
ATOM 884 C CA . LEU A 1 117 ? 3.186 8.57 -4.605 1 95 117 LEU A CA 1
ATOM 885 C C . LEU A 1 117 ? 2.637 8.625 -6.027 1 95 117 LEU A C 1
ATOM 887 O O . LEU A 1 117 ? 3.377 8.906 -6.973 1 95 117 LEU A O 1
ATOM 891 N N . SER A 1 118 ? 1.389 8.328 -6.207 1 96.88 118 SER A N 1
ATOM 892 C CA . SER A 1 118 ? 0.644 8.477 -7.453 1 96.88 118 SER A CA 1
ATOM 893 C C . SER A 1 118 ? -0.837 8.727 -7.188 1 96.88 118 SER A C 1
ATOM 895 O O . SER A 1 118 ? -1.342 8.398 -6.113 1 96.88 118 SER A O 1
ATOM 897 N N . ALA A 1 119 ? -1.481 9.297 -8.102 1 98.31 119 ALA A N 1
ATOM 898 C CA . ALA A 1 119 ? -2.912 9.547 -7.957 1 98.31 119 ALA A CA 1
ATOM 899 C C . ALA A 1 119 ? -3.697 8.242 -7.867 1 98.31 119 ALA A C 1
ATOM 901 O O . ALA A 1 119 ? -4.641 8.133 -7.082 1 98.31 119 ALA A O 1
ATOM 902 N N . GLU A 1 120 ? -3.264 7.297 -8.672 1 98.12 120 GLU A N 1
ATOM 903 C CA . GLU A 1 120 ? -3.957 6.012 -8.719 1 98.12 120 GLU A CA 1
ATOM 904 C C . GLU A 1 120 ? -3.871 5.285 -7.383 1 98.12 120 GLU A C 1
ATOM 906 O O . GLU A 1 120 ? -4.859 4.711 -6.918 1 98.12 120 GLU A O 1
ATOM 911 N N . LEU A 1 121 ? -2.691 5.336 -6.809 1 98.44 121 LEU A N 1
ATOM 912 C CA . LEU A 1 121 ? -2.539 4.707 -5.5 1 98.44 121 LEU A CA 1
ATOM 913 C C . LEU A 1 121 ? -3.428 5.383 -4.465 1 98.44 121 LEU A C 1
ATOM 915 O O . LEU A 1 121 ? -4.156 4.711 -3.729 1 98.44 121 LEU A O 1
ATOM 919 N N . LEU A 1 122 ? -3.395 6.707 -4.383 1 98.69 122 LEU A N 1
ATOM 920 C CA . LEU A 1 122 ? -4.18 7.434 -3.393 1 98.69 122 LEU A CA 1
ATOM 921 C C . LEU A 1 122 ? -5.668 7.152 -3.564 1 98.69 122 LEU A C 1
ATOM 923 O O . LEU A 1 122 ? -6.375 6.914 -2.584 1 98.69 122 LEU A O 1
ATOM 927 N N . LEU A 1 123 ? -6.117 7.164 -4.797 1 98.69 123 LEU A N 1
ATOM 928 C CA . LEU A 1 123 ? -7.531 6.91 -5.047 1 98.69 123 LEU A CA 1
ATOM 929 C C . LEU A 1 123 ? -7.906 5.484 -4.652 1 98.69 123 LEU A C 1
ATOM 931 O O . LEU A 1 123 ? -9.023 5.234 -4.188 1 98.69 123 LEU A O 1
ATOM 935 N N . SER A 1 124 ? -6.98 4.547 -4.824 1 98.62 124 SER A N 1
ATOM 936 C CA . SER A 1 124 ? -7.219 3.172 -4.406 1 98.62 124 SER A CA 1
ATOM 937 C C . SER A 1 124 ? -7.336 3.066 -2.889 1 98.62 124 SER A C 1
ATOM 939 O O . SER A 1 124 ? -8.18 2.332 -2.375 1 98.62 124 SER A O 1
ATOM 941 N N . LEU A 1 125 ? -6.496 3.777 -2.227 1 98.56 125 LEU A N 1
ATOM 942 C CA . LEU A 1 125 ? -6.477 3.742 -0.769 1 98.56 125 LEU A CA 1
ATOM 943 C C . LEU A 1 125 ? -7.719 4.406 -0.192 1 98.56 125 LEU A C 1
ATOM 945 O O . LEU A 1 125 ? -8.258 3.955 0.822 1 98.56 125 LEU A O 1
ATOM 949 N N . LEU A 1 126 ? -8.188 5.488 -0.862 1 98.38 126 LEU A N 1
ATOM 950 C CA . LEU A 1 126 ? -9.234 6.34 -0.314 1 98.38 126 LEU A CA 1
ATOM 951 C C . LEU A 1 126 ? -10.609 5.859 -0.755 1 98.38 126 LEU A C 1
ATOM 953 O O . LEU A 1 126 ? -11.633 6.289 -0.204 1 98.38 126 LEU A O 1
ATOM 957 N N . SER A 1 127 ? -10.664 4.93 -1.714 1 97.69 127 SER A N 1
ATOM 958 C CA . SER A 1 127 ? -11.953 4.445 -2.191 1 97.69 127 SER A CA 1
ATOM 959 C C . SER A 1 127 ? -12.758 3.814 -1.061 1 97.69 127 SER A C 1
ATOM 961 O O . SER A 1 127 ? -12.195 3.16 -0.181 1 97.69 127 SER A O 1
ATOM 963 N N . PRO A 1 128 ? -14.078 3.945 -1.006 1 96.31 128 PRO A N 1
ATOM 964 C CA . PRO A 1 128 ? -14.922 3.529 0.117 1 96.31 128 PRO A CA 1
ATOM 965 C C . PRO A 1 128 ? -14.82 2.033 0.408 1 96.31 128 PRO A C 1
ATOM 967 O O . PRO A 1 128 ? -15.062 1.604 1.538 1 96.31 128 PRO A O 1
ATOM 970 N N . LEU A 1 129 ? -14.438 1.212 -0.512 1 96.06 129 LEU A N 1
ATOM 971 C CA . LEU A 1 129 ? -14.375 -0.227 -0.284 1 96.06 129 LEU A CA 1
ATOM 972 C C . LEU A 1 129 ? -12.984 -0.638 0.201 1 96.06 129 LEU A C 1
ATOM 974 O O . LEU A 1 129 ? -12.781 -1.785 0.603 1 96.06 129 LEU A O 1
ATOM 978 N N . SER A 1 130 ? -12.078 0.321 0.207 1 97.38 130 SER A N 1
ATOM 979 C CA . SER A 1 130 ? -10.742 0.048 0.711 1 97.38 130 SER A CA 1
ATOM 980 C C . SER A 1 130 ? -10.734 -0.063 2.232 1 97.38 130 SER A C 1
ATOM 982 O O . SER A 1 130 ? -11.336 0.761 2.922 1 97.38 130 SER A O 1
ATOM 984 N N . PRO A 1 131 ? -10.031 -1.041 2.748 1 97.31 131 PRO A N 1
ATOM 985 C CA . PRO A 1 131 ? -9.914 -1.129 4.207 1 97.31 131 PRO A CA 1
ATOM 986 C C . PRO A 1 131 ? -9.125 0.035 4.801 1 97.31 131 PRO A C 1
ATOM 988 O O . PRO A 1 131 ? -9.141 0.241 6.02 1 97.31 131 PRO A O 1
ATOM 991 N N . LEU A 1 132 ? -8.5 0.822 4.016 1 97.19 132 LEU A N 1
ATOM 992 C CA . LEU A 1 132 ? -7.617 1.871 4.512 1 97.19 132 LEU A CA 1
ATOM 993 C C . LEU A 1 132 ? -8.258 3.244 4.352 1 97.19 132 LEU A C 1
ATOM 995 O O . LEU A 1 132 ? -7.625 4.266 4.625 1 97.19 132 LEU A O 1
ATOM 999 N N . HIS A 1 133 ? -9.57 3.326 3.934 1 96.62 133 HIS A N 1
ATOM 1000 C CA . HIS A 1 133 ? -10.164 4.598 3.541 1 96.62 133 HIS A CA 1
ATOM 1001 C C . HIS A 1 133 ? -10.5 5.449 4.762 1 96.62 133 HIS A C 1
ATOM 1003 O O . HIS A 1 133 ? -10.664 6.668 4.648 1 96.62 133 HIS A O 1
ATOM 1009 N N . ASP A 1 134 ? -10.609 4.949 5.996 1 92.38 134 ASP A N 1
ATOM 1010 C CA . ASP A 1 134 ? -11.094 5.66 7.176 1 92.38 134 ASP A CA 1
ATOM 1011 C C . ASP A 1 134 ? -9.938 6.348 7.906 1 92.38 134 ASP A C 1
ATOM 1013 O O . ASP A 1 134 ? -10.164 7.234 8.734 1 92.38 134 ASP A O 1
ATOM 1017 N N . GLY A 1 135 ? -8.742 6.145 7.598 1 95.06 135 GLY A N 1
ATOM 1018 C CA . GLY A 1 135 ? -7.602 6.781 8.242 1 95.06 135 GLY A CA 1
ATOM 1019 C C . GLY A 1 135 ? -6.855 7.734 7.328 1 95.06 135 GLY A C 1
ATOM 1020 O O . GLY A 1 135 ? -7.293 7.996 6.207 1 95.06 135 GLY A O 1
ATOM 1021 N N . ALA A 1 136 ? -5.82 8.312 7.941 1 96.62 136 ALA A N 1
ATOM 1022 C CA . ALA A 1 136 ? -5.031 9.305 7.207 1 96.62 136 ALA A CA 1
ATOM 1023 C C . ALA A 1 136 ? -4.012 8.625 6.301 1 96.62 136 ALA A C 1
ATOM 1025 O O . ALA A 1 136 ? -3.561 7.508 6.586 1 96.62 136 ALA A O 1
ATOM 1026 N N . VAL A 1 137 ? -3.811 9.188 5.227 1 97.12 137 VAL A N 1
ATOM 1027 C CA . VAL A 1 137 ? -2.674 8.836 4.379 1 97.12 137 VAL A CA 1
ATOM 1028 C C . VAL A 1 137 ? -1.522 9.805 4.629 1 97.12 137 VAL A C 1
ATOM 1030 O O . VAL A 1 137 ? -1.674 11.016 4.449 1 97.12 137 VAL A O 1
ATOM 1033 N N . VAL A 1 138 ? -0.4 9.32 5.02 1 93.56 138 VAL A N 1
ATOM 1034 C CA . VAL A 1 138 ? 0.766 10.141 5.336 1 93.56 138 VAL A CA 1
ATOM 1035 C C . VAL A 1 138 ? 1.719 10.164 4.141 1 93.56 138 VAL A C 1
ATOM 1037 O O . VAL A 1 138 ? 2.162 9.117 3.674 1 93.56 138 VAL A O 1
ATOM 1040 N N . VAL A 1 139 ? 1.984 11.352 3.703 1 92.5 139 VAL A N 1
ATOM 1041 C CA . VAL A 1 139 ? 2.799 11.523 2.504 1 92.5 139 VAL A CA 1
ATOM 1042 C C . VAL A 1 139 ? 4.047 12.344 2.836 1 92.5 139 VAL A C 1
ATOM 1044 O O . VAL A 1 139 ? 3.996 13.25 3.668 1 92.5 139 VAL A O 1
ATOM 1047 N N . ARG A 1 140 ? 5.152 11.977 2.23 1 86.56 140 ARG A N 1
ATOM 1048 C CA . ARG A 1 140 ? 6.395 12.727 2.408 1 86.56 140 ARG A CA 1
ATOM 1049 C C . ARG A 1 140 ? 7.328 12.523 1.22 1 86.56 140 ARG A C 1
ATOM 1051 O O . ARG A 1 140 ? 7.676 11.391 0.881 1 86.56 140 ARG A O 1
ATOM 1058 N N . ASN A 1 141 ? 7.777 13.555 0.585 1 82.12 141 ASN A N 1
ATOM 1059 C CA . ASN A 1 141 ? 8.82 13.531 -0.436 1 82.12 141 ASN A CA 1
ATOM 1060 C C . ASN A 1 141 ? 8.508 12.508 -1.524 1 82.12 141 ASN A C 1
ATOM 1062 O O . ASN A 1 141 ? 9.336 11.641 -1.817 1 82.12 141 ASN A O 1
ATOM 1066 N N . GLY A 1 142 ? 7.219 12.586 -1.939 1 87.38 142 GLY A N 1
ATOM 1067 C CA . GLY A 1 142 ? 6.836 11.758 -3.07 1 87.38 142 GLY A CA 1
ATOM 1068 C C . GLY A 1 142 ? 6.527 10.328 -2.682 1 87.38 142 GLY A C 1
ATOM 1069 O O . GLY A 1 142 ? 6.367 9.461 -3.549 1 87.38 142 GLY A O 1
ATOM 1070 N N . LEU A 1 143 ? 6.461 10.094 -1.362 1 89.44 143 LEU A N 1
ATOM 1071 C CA . LEU A 1 143 ? 6.172 8.75 -0.872 1 89.44 143 LEU A CA 1
ATOM 1072 C C . LEU A 1 143 ? 4.902 8.742 -0.023 1 89.44 143 LEU A C 1
ATOM 1074 O O . LEU A 1 143 ? 4.652 9.688 0.731 1 89.44 143 LEU A O 1
ATOM 1078 N N . VAL A 1 144 ? 4.18 7.695 -0.225 1 94.06 144 VAL A N 1
ATOM 1079 C CA . VAL A 1 144 ? 3.148 7.371 0.757 1 94.06 144 VAL A CA 1
ATOM 1080 C C . VAL A 1 144 ? 3.738 6.484 1.854 1 94.06 144 VAL A C 1
ATOM 1082 O O . VAL A 1 144 ? 3.98 5.297 1.637 1 94.06 144 VAL A O 1
ATOM 1085 N N . LEU A 1 145 ? 3.924 7.102 2.982 1 90.12 145 LEU A N 1
ATOM 1086 C CA . LEU A 1 145 ? 4.59 6.387 4.062 1 90.12 145 LEU A CA 1
ATOM 1087 C C . LEU A 1 145 ? 3.658 5.352 4.688 1 90.12 145 LEU A C 1
ATOM 1089 O O . LEU A 1 145 ? 4.062 4.215 4.938 1 90.12 145 LEU A O 1
ATOM 1093 N N . ALA A 1 146 ? 2.453 5.703 4.902 1 94.12 146 ALA A N 1
ATOM 1094 C CA . ALA A 1 146 ? 1.472 4.852 5.566 1 94.12 146 ALA A CA 1
ATOM 1095 C C . ALA A 1 146 ? 0.048 5.281 5.219 1 94.12 146 ALA A C 1
ATOM 1097 O O . ALA A 1 146 ? -0.17 6.391 4.727 1 94.12 146 ALA A O 1
ATOM 1098 N N . ALA A 1 147 ? -0.865 4.398 5.391 1 96.94 147 ALA A N 1
ATOM 1099 C CA . ALA A 1 147 ? -2.285 4.664 5.18 1 96.94 147 ALA A CA 1
ATOM 1100 C C . ALA A 1 147 ? -3.133 4.039 6.285 1 96.94 147 ALA A C 1
ATOM 1102 O O . ALA A 1 147 ? -2.672 3.143 6.996 1 96.94 147 ALA A O 1
ATOM 1103 N N . GLY A 1 148 ? -4.355 4.574 6.391 1 96.5 148 GLY A N 1
ATOM 1104 C CA . GLY A 1 148 ? -5.211 4.105 7.469 1 96.5 148 GLY A CA 1
ATOM 1105 C C . GLY A 1 148 ? -4.711 4.496 8.844 1 96.5 148 GLY A C 1
ATOM 1106 O O . GLY A 1 148 ? -4.965 3.797 9.828 1 96.5 148 GLY A O 1
ATOM 1107 N N . VAL A 1 149 ? -3.973 5.543 8.906 1 94.62 149 VAL A N 1
ATOM 1108 C CA . VAL A 1 149 ? -3.326 5.961 10.141 1 94.62 149 VAL A CA 1
ATOM 1109 C C . VAL A 1 149 ? -4.344 6.645 11.055 1 94.62 149 VAL A C 1
ATOM 1111 O O . VAL A 1 149 ? -5.051 7.559 10.625 1 94.62 149 VAL A O 1
ATOM 1114 N N . ILE A 1 150 ? -4.422 6.215 12.266 1 94.06 150 ILE A N 1
ATOM 1115 C CA . ILE A 1 150 ? -5.309 6.82 13.25 1 94.06 150 ILE A CA 1
ATOM 1116 C C . ILE A 1 150 ? -4.594 7.977 13.945 1 94.06 150 ILE A C 1
ATOM 1118 O O . ILE A 1 150 ? -3.648 7.762 14.711 1 94.06 150 ILE A O 1
ATOM 1122 N N . LEU A 1 151 ? -5.07 9.148 13.734 1 92.25 151 LEU A N 1
ATOM 1123 C CA . LEU A 1 151 ? -4.441 10.352 14.273 1 92.25 151 LEU A CA 1
ATOM 1124 C C . LEU A 1 151 ? -5.164 10.82 15.531 1 92.25 151 LEU A C 1
ATOM 1126 O O . LEU A 1 151 ? -6.344 10.523 15.727 1 92.25 151 LEU A O 1
ATOM 1130 N N . PRO A 1 152 ? -4.422 11.477 16.312 1 89.56 152 PRO A N 1
ATOM 1131 C CA . PRO A 1 152 ? -5.098 12.102 17.453 1 89.56 152 PRO A CA 1
ATOM 1132 C C . PRO A 1 152 ? -6.117 13.156 17.031 1 89.56 152 PRO A C 1
ATOM 1134 O O . PRO A 1 152 ? -5.871 13.914 16.094 1 89.56 152 PRO A O 1
ATOM 1137 N N . ILE A 1 153 ? -7.199 13.211 17.766 1 93 153 ILE A N 1
ATOM 1138 C CA . ILE A 1 153 ? -8.281 14.133 17.422 1 93 153 ILE A CA 1
ATOM 1139 C C . ILE A 1 153 ? -8.227 15.352 18.344 1 93 153 ILE A C 1
ATOM 1141 O O . ILE A 1 153 ? -7.867 15.242 19.516 1 93 153 ILE A O 1
ATOM 1145 N N . SER A 1 154 ? -8.539 16.469 17.828 1 94.12 154 SER A N 1
ATOM 1146 C CA . SER A 1 154 ? -8.609 17.703 18.609 1 94.12 154 SER A CA 1
ATOM 1147 C C . SER A 1 154 ? -9.828 17.703 19.531 1 94.12 154 SER A C 1
ATOM 1149 O O . SER A 1 154 ? -10.891 17.203 19.156 1 94.12 154 SER A O 1
ATOM 1151 N N . THR A 1 155 ? -9.703 18.297 20.672 1 89.88 155 THR A N 1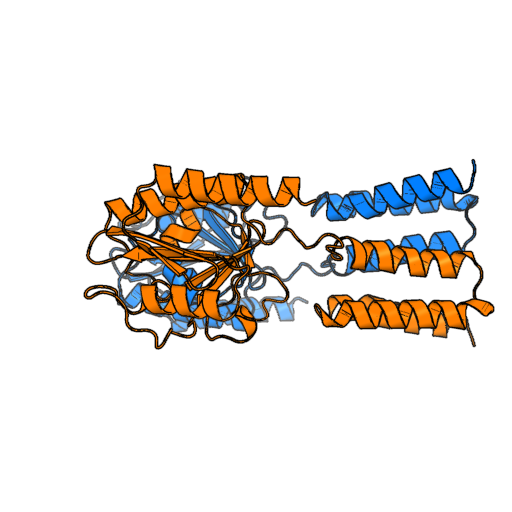
ATOM 1152 C CA . THR A 1 155 ? -10.805 18.438 21.625 1 89.88 155 THR A CA 1
ATOM 1153 C C . THR A 1 155 ? -11.461 19.812 21.484 1 89.88 155 THR A C 1
ATOM 1155 O O . THR A 1 155 ? -12.461 20.109 22.156 1 89.88 155 THR A O 1
ATOM 1158 N N . GLN A 1 156 ? -10.891 20.641 20.641 1 88.12 156 GLN A N 1
ATOM 1159 C CA . GLN A 1 156 ? -11.469 21.953 20.391 1 88.12 156 GLN A CA 1
ATOM 1160 C C . GLN A 1 156 ? -12.844 21.844 19.75 1 88.12 156 GLN A C 1
ATOM 1162 O O . GLN A 1 156 ? -13.086 20.953 18.938 1 88.12 156 GLN A O 1
ATOM 1167 N N . PRO A 1 157 ? -13.758 22.672 20.188 1 86.44 157 PRO A N 1
ATOM 1168 C CA . PRO A 1 157 ? -15.062 22.672 19.531 1 86.44 157 PRO A CA 1
ATOM 1169 C C . PRO A 1 157 ? -14.969 23.062 18.047 1 86.44 157 PRO A C 1
ATOM 1171 O O . PRO A 1 157 ? -14.227 23.969 17.703 1 86.44 157 PRO A O 1
ATOM 1174 N N . LEU A 1 158 ? -15.523 22.219 17.25 1 82.88 158 LEU A N 1
ATOM 1175 C CA . LEU A 1 158 ? -15.586 22.516 15.82 1 82.88 158 LEU A CA 1
ATOM 1176 C C . LEU A 1 158 ? -17 22.875 15.406 1 82.88 158 LEU A C 1
ATOM 1178 O O . LEU A 1 158 ? -17.953 22.594 16.125 1 82.88 158 LEU A O 1
ATOM 1182 N N . VAL A 1 159 ? -17.062 23.656 14.305 1 78.31 159 VAL A N 1
ATOM 1183 C CA . VAL A 1 159 ? -18.344 23.984 13.711 1 78.31 159 VAL A CA 1
ATOM 1184 C C . VAL A 1 159 ? -19.156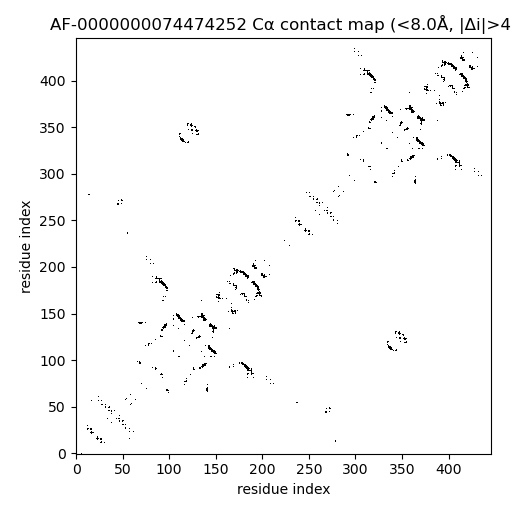 22.703 13.508 1 78.31 159 VAL A C 1
ATOM 1186 O O . VAL A 1 159 ? -18.594 21.641 13.242 1 78.31 159 VAL A O 1
ATOM 1189 N N . LEU A 1 160 ? -20.391 22.875 13.625 1 76.69 160 LEU A N 1
ATOM 1190 C CA . LEU A 1 160 ? -21.312 21.766 13.445 1 76.69 160 LEU A CA 1
ATOM 1191 C C . LEU A 1 160 ? -21.172 21.156 12.047 1 76.69 160 LEU A C 1
ATOM 1193 O O . LEU A 1 160 ? -21.016 21.875 11.07 1 76.69 160 LEU A O 1
ATOM 1197 N N . GLY A 1 161 ? -21.094 19.875 11.898 1 82.19 161 GLY A N 1
ATOM 1198 C CA . GLY A 1 161 ? -21.031 19.219 10.609 1 82.19 161 GLY A CA 1
ATOM 1199 C C . GLY A 1 161 ? -19.656 18.656 10.281 1 82.19 161 GLY A C 1
ATOM 1200 O O . GLY A 1 161 ? -19.516 17.859 9.359 1 82.19 161 GLY A O 1
ATOM 1201 N N . LEU A 1 162 ? -18.75 19.125 11.07 1 88.62 162 LEU A N 1
ATOM 1202 C CA . LEU A 1 162 ? -17.406 18.609 10.82 1 88.62 162 LEU A CA 1
ATOM 1203 C C . LEU A 1 162 ? -17.172 17.297 11.586 1 88.62 162 LEU A C 1
ATOM 1205 O O . LEU A 1 162 ? -17.438 17.234 12.781 1 88.62 162 LEU A O 1
ATOM 1209 N N . GLY A 1 163 ? -16.781 16.281 10.898 1 89.81 163 GLY A N 1
ATOM 1210 C CA . GLY A 1 163 ? -16.656 14.938 11.438 1 89.81 163 GLY A CA 1
ATOM 1211 C C . GLY A 1 163 ? -15.273 14.641 11.992 1 89.81 163 GLY A C 1
ATOM 1212 O O . GLY A 1 163 ? -14.516 15.555 12.305 1 89.81 163 GLY A O 1
ATOM 1213 N N . THR A 1 164 ? -15.039 13.453 12.211 1 92 164 THR A N 1
ATOM 1214 C CA . THR A 1 164 ? -13.844 12.953 12.883 1 92 164 THR A CA 1
ATOM 1215 C C . THR A 1 164 ? -12.594 13.234 12.055 1 92 164 THR A C 1
ATOM 1217 O O . THR A 1 164 ? -11.531 13.523 12.602 1 92 164 THR A O 1
ATOM 1220 N N . ARG A 1 165 ? -12.703 13.148 10.75 1 95.25 165 ARG A N 1
ATOM 1221 C CA . ARG A 1 165 ? -11.562 13.422 9.883 1 95.25 165 ARG A CA 1
ATOM 1222 C C . ARG A 1 165 ? -11.062 14.852 10.062 1 95.25 165 ARG A C 1
ATOM 1224 O O . ARG A 1 165 ? -9.859 15.102 10.062 1 95.25 165 ARG A O 1
ATOM 1231 N N . HIS A 1 166 ? -12.023 15.797 10.219 1 96.5 166 HIS A N 1
ATOM 1232 C CA . HIS A 1 166 ? -11.672 17.203 10.438 1 96.5 166 HIS A CA 1
ATOM 1233 C C . HIS A 1 166 ? -10.969 17.391 11.773 1 96.5 166 HIS A C 1
ATOM 1235 O O . HIS A 1 166 ? -9.969 18.109 11.859 1 96.5 166 HIS A O 1
ATOM 1241 N N . ARG A 1 167 ? -11.469 16.719 12.742 1 96.12 167 ARG A N 1
ATOM 1242 C CA . ARG A 1 167 ? -10.883 16.812 14.07 1 96.12 167 ARG A CA 1
ATOM 1243 C C . ARG A 1 167 ? -9.477 16.203 14.086 1 96.12 167 ARG A C 1
ATOM 1245 O O . ARG A 1 167 ? -8.602 16.703 14.797 1 96.12 167 ARG A O 1
ATOM 1252 N N . ALA A 1 168 ? -9.352 15.125 13.367 1 95.62 168 ALA A N 1
ATOM 1253 C CA . ALA A 1 168 ? -8.031 14.492 13.266 1 95.62 168 ALA A CA 1
ATOM 1254 C C . ALA A 1 168 ? -7.035 15.422 12.57 1 95.62 168 ALA A C 1
ATOM 1256 O O . ALA A 1 168 ? -5.879 15.508 12.984 1 95.62 168 ALA A O 1
ATOM 1257 N N . ALA A 1 169 ? -7.484 16.078 11.508 1 96.25 169 ALA A N 1
ATOM 1258 C CA . ALA A 1 169 ? -6.633 17.031 10.789 1 96.25 169 ALA A CA 1
ATOM 1259 C C . ALA A 1 169 ? -6.172 18.156 11.719 1 96.25 169 ALA A C 1
ATOM 1261 O O . ALA A 1 169 ? -4.992 18.516 11.727 1 96.25 169 ALA A O 1
ATOM 1262 N N . LEU A 1 170 ? -7.109 18.641 12.469 1 95.06 170 LEU A N 1
ATOM 1263 C CA . LEU A 1 170 ? -6.801 19.688 13.43 1 95.06 170 LEU A CA 1
ATOM 1264 C C . LEU A 1 170 ? -5.848 19.188 14.508 1 95.06 170 LEU A C 1
ATOM 1266 O O . LEU A 1 170 ? -4.863 19.859 14.836 1 95.06 170 LEU A O 1
ATOM 1270 N N . GLY A 1 171 ? -6.109 18.078 15 1 93.56 171 GLY A N 1
ATOM 1271 C CA . GLY A 1 171 ? -5.316 17.5 16.078 1 93.56 171 GLY A CA 1
ATOM 1272 C C . GLY A 1 171 ? -3.863 17.281 15.695 1 93.56 171 GLY A C 1
ATOM 1273 O O . GLY A 1 171 ? -2.959 17.625 16.469 1 93.56 171 GLY A O 1
ATOM 1274 N N . VAL A 1 172 ? -3.654 16.703 14.57 1 92.12 172 VAL A N 1
ATOM 1275 C CA . VAL A 1 172 ? -2.295 16.359 14.164 1 92.12 172 VAL A CA 1
ATOM 1276 C C . VAL A 1 172 ? -1.488 17.641 13.953 1 92.12 172 VAL A C 1
ATOM 1278 O O . VAL A 1 172 ? -0.287 17.688 14.227 1 92.12 172 VAL A O 1
ATOM 1281 N N . THR A 1 173 ? -2.148 18.766 13.438 1 91.94 173 THR A N 1
ATOM 1282 C CA . THR A 1 173 ? -1.428 20 13.156 1 91.94 173 THR A CA 1
ATOM 1283 C C . THR A 1 173 ? -1.251 20.812 14.43 1 91.94 173 THR A C 1
ATOM 1285 O O . THR A 1 173 ? -0.416 21.719 14.477 1 91.94 173 THR A O 1
ATOM 1288 N N . GLU A 1 174 ? -2.098 20.516 15.469 1 91.19 174 GLU A N 1
ATOM 1289 C CA . GLU A 1 174 ? -1.862 21.109 16.781 1 91.19 174 GLU A CA 1
ATOM 1290 C C . GLU A 1 174 ? -0.583 20.562 17.406 1 91.19 174 GLU A C 1
ATOM 1292 O O . GLU A 1 174 ? 0.182 21.297 18.031 1 91.19 174 GLU A O 1
ATOM 1297 N N . HIS A 1 175 ? -0.431 19.297 17.172 1 86.19 175 HIS A N 1
ATOM 1298 C CA . HIS A 1 175 ? 0.724 18.609 17.75 1 86.19 175 HIS A CA 1
ATOM 1299 C C . HIS A 1 175 ? 1.974 18.844 16.906 1 86.19 175 HIS A C 1
ATOM 1301 O O . HIS A 1 175 ? 3.086 18.875 17.438 1 86.19 175 HIS A O 1
ATOM 1307 N N . GLN A 1 176 ? 1.737 18.875 15.609 1 85.5 176 GLN A N 1
ATOM 1308 C CA . GLN A 1 176 ? 2.818 19.172 14.672 1 85.5 176 GLN A CA 1
ATOM 1309 C C . GLN A 1 176 ? 2.486 20.375 13.805 1 85.5 176 GLN A C 1
ATOM 1311 O O . GLN A 1 176 ? 2.066 20.234 12.656 1 85.5 176 GLN A O 1
ATOM 1316 N N . PRO A 1 177 ? 2.812 21.531 14.258 1 83.88 177 PRO A N 1
ATOM 1317 C CA . PRO A 1 177 ? 2.355 22.766 13.625 1 83.88 177 PRO A CA 1
ATOM 1318 C C . PRO A 1 177 ? 2.938 22.969 12.227 1 83.88 177 PRO A C 1
ATOM 1320 O O . PRO A 1 177 ? 2.328 23.641 11.391 1 83.88 177 PRO A O 1
ATOM 1323 N N . ASP A 1 178 ? 4.078 22.328 11.969 1 81.38 178 ASP A N 1
ATOM 1324 C CA . ASP A 1 178 ? 4.691 22.484 10.648 1 81.38 178 ASP A CA 1
ATOM 1325 C C . ASP A 1 178 ? 4.023 21.562 9.625 1 81.38 178 ASP A C 1
ATOM 1327 O O . ASP A 1 178 ? 4.211 21.734 8.422 1 81.38 178 ASP A O 1
ATOM 1331 N N . GLY A 1 179 ? 3.232 20.656 10.133 1 86.5 179 GLY A N 1
ATOM 1332 C CA . GLY A 1 179 ? 2.551 19.719 9.25 1 86.5 179 GLY A CA 1
ATOM 1333 C C . GLY A 1 179 ? 1.348 20.328 8.555 1 86.5 179 GLY A C 1
ATOM 1334 O O . GLY A 1 179 ? 0.889 21.406 8.922 1 86.5 179 GLY A O 1
ATOM 1335 N N . LEU A 1 180 ? 0.972 19.688 7.547 1 92.06 180 LEU A N 1
ATOM 1336 C CA . LEU A 1 180 ? -0.202 20.062 6.766 1 92.06 180 LEU A CA 1
ATOM 1337 C C . LEU A 1 180 ? -1.163 18.875 6.629 1 92.06 180 LEU A C 1
ATOM 1339 O O . LEU A 1 180 ? -0.733 17.75 6.426 1 92.06 180 LEU A O 1
ATOM 1343 N N . ALA A 1 181 ? -2.424 19.188 6.754 1 95.62 181 ALA A N 1
ATOM 1344 C CA . ALA A 1 181 ? -3.443 18.156 6.555 1 95.62 181 ALA A CA 1
ATOM 1345 C C . ALA A 1 181 ? -4.57 18.672 5.664 1 95.62 181 ALA A C 1
ATOM 1347 O O . ALA A 1 181 ? -5.066 19.781 5.855 1 95.62 181 ALA A O 1
ATOM 1348 N N . ILE A 1 182 ? -4.953 17.938 4.73 1 97.25 182 ILE A N 1
ATOM 1349 C CA . ILE A 1 182 ? -6.055 18.281 3.832 1 97.25 182 ILE A CA 1
ATOM 1350 C C . ILE A 1 182 ? -7.188 17.266 4.004 1 97.25 182 ILE A C 1
ATOM 1352 O O . ILE A 1 182 ? -6.953 16.062 4 1 97.25 182 ILE A O 1
ATOM 1356 N N . VAL A 1 183 ? -8.422 17.75 4.102 1 97.81 183 VAL A N 1
ATOM 1357 C CA . VAL A 1 183 ? -9.594 16.922 4.332 1 97.81 183 VAL A CA 1
ATOM 1358 C C . VAL A 1 183 ? -10.609 17.141 3.217 1 97.81 183 VAL A C 1
ATOM 1360 O O . VAL A 1 183 ? -10.82 18.266 2.773 1 97.81 183 VAL A O 1
ATOM 1363 N N . VAL A 1 184 ? -11.148 16.062 2.738 1 97.88 184 VAL A N 1
ATOM 1364 C CA . VAL A 1 184 ? -12.344 16.109 1.906 1 97.88 184 VAL A CA 1
ATOM 1365 C C . VAL A 1 184 ? -13.516 15.469 2.646 1 97.88 184 VAL A C 1
ATOM 1367 O O . VAL A 1 184 ? -13.43 14.312 3.062 1 97.88 184 VAL A O 1
ATOM 1370 N N . SER A 1 185 ? -14.508 16.234 2.865 1 95.88 185 SER A N 1
ATOM 1371 C CA . SER A 1 185 ? -15.688 15.719 3.549 1 95.88 185 SER A CA 1
ATOM 1372 C C . SER A 1 185 ? -16.422 14.703 2.686 1 95.88 185 SER A C 1
ATOM 1374 O O . SER A 1 185 ? -16.734 14.977 1.521 1 95.88 185 SER A O 1
ATOM 1376 N N . GLU A 1 186 ? -16.766 13.578 3.242 1 95.19 186 GLU A N 1
ATOM 1377 C CA . GLU A 1 186 ? -17.516 12.539 2.549 1 95.19 186 GLU A CA 1
ATOM 1378 C C . GLU A 1 186 ? -18.984 12.938 2.385 1 95.19 186 GLU A C 1
ATOM 1380 O O . GLU A 1 186 ? -19.625 12.547 1.413 1 95.19 186 GLU A O 1
ATOM 1385 N N . GLU A 1 187 ? -19.453 13.75 3.219 1 93.12 187 GLU A N 1
ATOM 1386 C CA . GLU A 1 187 ? -20.859 14.148 3.229 1 93.12 187 GLU A CA 1
ATOM 1387 C C . GLU A 1 187 ? -21.125 15.297 2.256 1 93.12 187 GLU A C 1
ATOM 1389 O O . GLU A 1 187 ? -22.094 15.266 1.494 1 93.12 187 GLU A O 1
ATOM 1394 N N . THR A 1 188 ? -20.188 16.281 2.219 1 92.69 188 THR A N 1
ATOM 1395 C CA . THR A 1 188 ? -20.453 17.5 1.459 1 92.69 188 THR A CA 1
ATOM 1396 C C . THR A 1 188 ? -19.516 17.609 0.268 1 92.69 188 THR A C 1
ATOM 1398 O O . THR A 1 188 ? -19.75 18.406 -0.653 1 92.69 188 THR A O 1
ATOM 1401 N N . GLY A 1 189 ? -18.406 16.891 0.333 1 94.94 189 GLY A N 1
ATOM 1402 C CA . GLY A 1 189 ? -17.406 17.016 -0.705 1 94.94 189 GLY A CA 1
ATOM 1403 C C . GLY A 1 189 ? -16.547 18.25 -0.556 1 94.94 189 GLY A C 1
ATOM 1404 O O . GLY A 1 189 ? -15.656 18.5 -1.372 1 94.94 189 GLY A O 1
ATOM 1405 N N . GLN A 1 190 ? -16.75 18.969 0.489 1 95.69 190 GLN A N 1
ATOM 1406 C CA . GLN A 1 190 ? -16 20.203 0.703 1 95.69 190 GLN A CA 1
ATOM 1407 C C . GLN A 1 190 ? -14.562 19.906 1.136 1 95.69 190 GLN A C 1
ATOM 1409 O O . GLN A 1 190 ? -14.305 18.906 1.806 1 95.69 190 GLN A O 1
ATOM 1414 N N . VAL A 1 191 ? -13.742 20.812 0.778 1 97.88 191 VAL A N 1
ATOM 1415 C CA . VAL A 1 191 ? -12.312 20.656 1.06 1 97.88 191 VAL A CA 1
ATOM 1416 C C . VAL A 1 191 ? -11.914 21.562 2.219 1 97.88 191 VAL A C 1
ATOM 1418 O O . VAL A 1 191 ? -12.367 22.703 2.303 1 97.88 191 VAL A O 1
ATOM 1421 N N . ALA A 1 192 ? -11.125 21.047 3.098 1 97.56 192 ALA A N 1
ATOM 1422 C CA . ALA A 1 192 ? -10.578 21.812 4.215 1 97.56 192 ALA A CA 1
ATOM 1423 C C . ALA A 1 192 ? -9.07 21.594 4.348 1 97.56 192 ALA A C 1
ATOM 1425 O O . ALA A 1 192 ? -8.547 20.594 3.859 1 97.56 192 ALA A O 1
ATOM 1426 N N . LEU A 1 193 ? -8.43 22.516 4.98 1 97 193 LEU A N 1
ATOM 1427 C CA . LEU A 1 193 ? -6.988 22.469 5.215 1 97 193 LEU A CA 1
ATOM 1428 C C . LEU A 1 193 ? -6.656 22.828 6.66 1 97 193 LEU A C 1
ATOM 1430 O O . LEU A 1 193 ? -7.137 23.844 7.172 1 97 193 LEU A O 1
ATOM 1434 N N . ALA A 1 194 ? -5.902 21.969 7.277 1 95.88 194 ALA A N 1
ATOM 1435 C CA . ALA A 1 194 ? -5.422 22.25 8.625 1 95.88 194 ALA A CA 1
ATOM 1436 C C . ALA A 1 194 ? -3.924 22.531 8.625 1 95.88 194 ALA A C 1
ATOM 1438 O O . ALA A 1 194 ? -3.146 21.812 8.008 1 95.88 194 ALA A O 1
ATOM 1439 N N . HIS A 1 195 ? -3.594 23.531 9.25 1 93.19 195 HIS A N 1
ATOM 1440 C CA . HIS A 1 195 ? -2.209 23.969 9.391 1 93.19 195 HIS A CA 1
ATOM 1441 C C . HIS A 1 195 ? -2.018 24.797 10.656 1 93.19 195 HIS A C 1
ATOM 1443 O O . HIS A 1 195 ? -2.809 25.703 10.938 1 93.19 195 HIS A O 1
ATOM 1449 N N . GLN A 1 196 ? -0.958 24.516 11.453 1 91.12 196 GLN A N 1
ATOM 1450 C CA . GLN A 1 196 ? -0.623 25.266 12.664 1 91.12 196 GLN A CA 1
ATOM 1451 C C . GLN A 1 196 ? -1.803 25.297 13.633 1 91.12 196 GLN A C 1
ATOM 1453 O O . GLN A 1 196 ? -2.08 26.328 14.242 1 91.12 196 GLN A O 1
ATOM 1458 N N . GLY A 1 197 ? -2.576 24.234 13.602 1 91.81 197 GLY A N 1
ATOM 1459 C CA . GLY A 1 197 ? -3.688 24.141 14.531 1 91.81 197 GLY A CA 1
ATOM 1460 C C . GLY A 1 197 ? -4.895 24.953 14.117 1 91.81 197 GLY A C 1
ATOM 1461 O O . GLY A 1 197 ? -5.746 25.281 14.945 1 91.81 197 GLY A O 1
ATOM 1462 N N . LYS A 1 198 ? -4.891 25.391 12.969 1 94.12 198 LYS A N 1
ATOM 1463 C CA . LYS A 1 198 ? -6.031 26.125 12.414 1 94.12 198 LYS A CA 1
ATOM 1464 C C . LYS A 1 198 ? -6.66 25.359 11.25 1 94.12 198 LYS A C 1
ATOM 1466 O O . LYS A 1 198 ? -5.953 24.75 10.453 1 94.12 198 LYS A O 1
ATOM 1471 N N . LEU A 1 199 ? -7.992 25.438 11.172 1 95.5 199 LEU A N 1
ATOM 1472 C CA . LEU A 1 199 ? -8.727 24.719 10.133 1 95.5 199 LEU A CA 1
ATOM 1473 C C . LEU A 1 199 ? -9.422 25.703 9.188 1 95.5 199 LEU A C 1
ATOM 1475 O O . LEU A 1 199 ? -10.266 26.484 9.617 1 95.5 199 LEU A O 1
ATOM 1479 N N . LEU A 1 200 ? -9 25.75 7.984 1 95.5 200 LEU A N 1
ATOM 1480 C CA . LEU A 1 200 ? -9.664 26.516 6.93 1 95.5 200 LEU A CA 1
ATOM 1481 C C . LEU A 1 200 ? -10.68 25.641 6.195 1 95.5 200 LEU A C 1
ATOM 1483 O O . LEU A 1 200 ? -10.312 24.609 5.605 1 95.5 200 LEU A O 1
ATOM 1487 N N . THR A 1 201 ? -11.945 25.969 6.168 1 95.12 201 THR A N 1
ATOM 1488 C CA . THR A 1 201 ? -13 25.125 5.598 1 95.12 201 THR A CA 1
ATOM 1489 C C . THR A 1 201 ? -13.531 25.734 4.305 1 95.12 201 THR A C 1
ATOM 1491 O O . THR A 1 201 ? -13.242 26.891 3.99 1 95.12 201 THR A O 1
ATOM 1494 N N . ASN A 1 202 ? -14.18 24.906 3.541 1 94.25 202 ASN A N 1
ATOM 1495 C CA . ASN A 1 202 ? -14.875 25.312 2.324 1 94.25 202 ASN A CA 1
ATOM 1496 C C . ASN A 1 202 ? -13.93 25.969 1.332 1 94.25 202 ASN A C 1
ATOM 1498 O O . ASN A 1 202 ? -14.211 27.062 0.836 1 94.25 202 ASN A O 1
ATOM 1502 N N . LEU A 1 203 ? -12.805 25.344 1.145 1 96.69 203 LEU A N 1
ATOM 1503 C CA . LEU A 1 203 ? -11.812 25.859 0.204 1 96.69 203 LEU A CA 1
ATOM 1504 C C . LEU A 1 203 ? -12.125 25.391 -1.217 1 96.69 203 LEU A C 1
ATOM 1506 O O . LEU A 1 203 ? -12.523 24.25 -1.427 1 96.69 203 LEU A O 1
ATOM 1510 N N . THR A 1 204 ? -12.062 26.328 -2.154 1 95.69 204 THR A N 1
ATOM 1511 C CA . THR A 1 204 ? -12.031 25.906 -3.553 1 95.69 204 THR A CA 1
ATOM 1512 C C . THR A 1 204 ? -10.672 25.312 -3.912 1 95.69 204 THR A C 1
ATOM 1514 O O . THR A 1 204 ? -9.688 25.531 -3.199 1 95.69 204 THR A O 1
ATOM 1517 N N . LEU A 1 205 ? -10.68 24.531 -4.93 1 94.31 205 LEU A N 1
ATOM 1518 C CA . LEU A 1 205 ? -9.43 23.938 -5.379 1 94.31 205 LEU A CA 1
ATOM 1519 C C . LEU A 1 205 ? -8.398 25.016 -5.695 1 94.31 205 LEU A C 1
ATOM 1521 O O . LEU A 1 205 ? -7.199 24.812 -5.484 1 94.31 205 LEU A O 1
ATOM 1525 N N . HIS A 1 206 ? -8.852 26.109 -6.242 1 95.06 206 HIS A N 1
ATOM 1526 C CA . HIS A 1 206 ? -7.973 27.234 -6.559 1 95.06 206 HIS A CA 1
ATOM 1527 C C . HIS A 1 206 ? -7.363 27.828 -5.293 1 95.06 206 HIS A C 1
ATOM 1529 O O . HIS A 1 206 ? -6.164 28.094 -5.246 1 95.06 206 HIS A O 1
ATOM 1535 N N . GLN A 1 207 ? -8.164 28.062 -4.266 1 96.06 207 GLN A N 1
ATOM 1536 C CA . GLN A 1 207 ? -7.691 28.594 -2.992 1 96.06 207 GLN A CA 1
ATOM 1537 C C . GLN A 1 207 ? -6.684 27.656 -2.344 1 96.06 207 GLN A C 1
ATOM 1539 O O . GLN A 1 207 ? -5.68 28.094 -1.779 1 96.06 207 GLN A O 1
ATOM 1544 N N . LEU A 1 208 ? -7.004 26.344 -2.455 1 95.44 208 LEU A N 1
ATOM 1545 C CA . LEU A 1 208 ? -6.094 25.359 -1.897 1 95.44 208 LEU A CA 1
ATOM 1546 C C . LEU A 1 208 ? -4.734 25.406 -2.586 1 95.44 208 LEU A C 1
ATOM 1548 O O . LEU A 1 208 ? -3.695 25.438 -1.922 1 95.44 208 LEU A O 1
ATOM 1552 N N . ARG A 1 209 ? -4.758 25.438 -3.857 1 93.69 209 ARG A N 1
ATOM 1553 C CA . ARG A 1 209 ? -3.527 25.516 -4.641 1 93.69 209 ARG A CA 1
ATOM 1554 C C . ARG A 1 209 ? -2.719 26.75 -4.277 1 93.69 209 ARG A C 1
ATOM 1556 O O . ARG A 1 209 ? -1.499 26.672 -4.113 1 93.69 209 ARG A O 1
ATOM 1563 N N . GLU A 1 210 ? -3.326 27.875 -4.195 1 92.94 210 GLU A N 1
ATOM 1564 C CA . GLU A 1 210 ? -2.674 29.125 -3.855 1 92.94 210 GLU A CA 1
ATOM 1565 C C . GLU A 1 210 ? -2.021 29.062 -2.477 1 92.94 210 GLU A C 1
ATOM 1567 O O . GLU A 1 210 ? -0.906 29.547 -2.287 1 92.94 210 GLU A O 1
ATOM 1572 N N . TYR A 1 211 ? -2.791 28.469 -1.617 1 92.25 211 TYR A N 1
ATOM 1573 C CA . TYR A 1 211 ? -2.262 28.344 -0.265 1 92.25 211 TYR A CA 1
ATOM 1574 C C . TYR A 1 211 ? -0.979 27.516 -0.256 1 92.25 211 TYR A C 1
ATOM 1576 O O . TYR A 1 211 ? 0.006 27.906 0.381 1 92.25 211 TYR A O 1
ATOM 1584 N N . LEU A 1 212 ? -1.05 26.391 -0.943 1 89.44 212 LEU A N 1
ATOM 1585 C CA . LEU A 1 212 ? 0.099 25.484 -0.974 1 89.44 212 LEU A CA 1
ATOM 1586 C C . LEU A 1 212 ? 1.291 26.156 -1.654 1 89.44 212 LEU A C 1
ATOM 1588 O O . LEU A 1 212 ? 2.432 25.984 -1.218 1 89.44 212 LEU A O 1
ATOM 1592 N N . GLU A 1 213 ? 1.029 26.922 -2.672 1 86.94 213 GLU A N 1
ATOM 1593 C CA . GLU A 1 213 ? 2.09 27.625 -3.385 1 86.94 213 GLU A CA 1
ATOM 1594 C C . GLU A 1 213 ? 2.686 28.734 -2.525 1 86.94 213 GLU A C 1
ATOM 1596 O O . GLU A 1 213 ? 3.898 28.969 -2.549 1 86.94 213 GLU A O 1
ATOM 1601 N N . ARG A 1 214 ? 1.881 29.469 -1.803 1 86 214 ARG A N 1
ATOM 1602 C CA . ARG A 1 214 ? 2.34 30.531 -0.916 1 86 214 ARG A CA 1
ATOM 1603 C C . ARG A 1 214 ? 3.246 29.969 0.179 1 86 214 ARG A C 1
ATOM 1605 O O . ARG A 1 214 ? 4.258 30.594 0.526 1 86 214 ARG A O 1
ATOM 1612 N N . GLN A 1 215 ? 2.789 28.875 0.706 1 81.06 215 GLN A N 1
ATOM 1613 C CA . GLN A 1 215 ? 3.572 28.25 1.766 1 81.06 215 GLN A CA 1
ATOM 1614 C C . GLN A 1 215 ? 4.949 27.828 1.26 1 81.06 215 GLN A C 1
ATOM 1616 O O . GLN A 1 215 ? 5.941 27.922 1.988 1 81.06 215 GLN A O 1
ATOM 1621 N N . ARG A 1 216 ? 4.996 27.359 0.121 1 79.44 216 ARG A N 1
ATOM 1622 C CA . ARG A 1 216 ? 6.258 26.922 -0.475 1 79.44 216 ARG A CA 1
ATOM 1623 C C . ARG A 1 216 ? 7.184 28.109 -0.714 1 79.44 216 ARG A C 1
ATOM 1625 O O . ARG A 1 216 ? 8.391 28.031 -0.468 1 79.44 216 ARG A O 1
ATOM 1632 N N . ASN A 1 217 ? 6.613 29.203 -1.237 1 77.19 217 ASN A N 1
ATOM 1633 C CA . ASN A 1 217 ? 7.391 30.406 -1.534 1 77.19 217 ASN A CA 1
ATOM 1634 C C . ASN A 1 217 ? 7.898 31.078 -0.26 1 77.19 217 ASN A C 1
ATOM 1636 O O . ASN A 1 217 ? 9.008 31.609 -0.234 1 77.19 217 ASN A O 1
ATOM 1640 N N . HIS A 1 218 ? 7.098 31.125 0.745 1 72.62 218 HIS A N 1
ATOM 1641 C CA . HIS A 1 218 ? 7.508 31.719 2.01 1 72.62 218 HIS A CA 1
ATOM 1642 C C . HIS A 1 218 ? 8.711 30.984 2.602 1 72.62 218 HIS A C 1
ATOM 1644 O O . HIS A 1 218 ? 9.594 31.609 3.188 1 72.62 218 HIS A O 1
ATOM 1650 N N . GLN A 1 219 ? 8.727 29.828 2.414 1 64.94 219 GLN A N 1
ATOM 1651 C CA . GLN A 1 219 ? 9.836 29.031 2.934 1 64.94 219 GLN A CA 1
ATOM 1652 C C . GLN A 1 219 ? 11.109 29.25 2.119 1 64.94 219 GLN A C 1
ATOM 1654 O O . GLN A 1 219 ? 12.211 29.266 2.67 1 64.94 219 GLN A O 1
ATOM 1659 N N . ARG A 1 220 ? 10.906 29.266 0.872 1 61.03 220 ARG A N 1
ATOM 1660 C CA . ARG A 1 220 ? 12.055 29.516 0.003 1 61.03 220 ARG A CA 1
ATOM 1661 C C . ARG A 1 220 ? 12.703 30.859 0.331 1 61.03 220 ARG A C 1
ATOM 1663 O O . ARG A 1 220 ? 13.922 31 0.257 1 61.03 220 ARG A O 1
ATOM 1670 N N . ASN A 1 221 ? 11.812 31.828 0.66 1 50 221 ASN A N 1
ATOM 1671 C CA . ASN A 1 221 ? 12.297 33.156 0.967 1 50 221 ASN A CA 1
ATOM 1672 C C . ASN A 1 221 ? 12.961 33.219 2.34 1 50 221 ASN A C 1
ATOM 1674 O O . ASN A 1 221 ? 13.742 34.125 2.625 1 50 221 ASN A O 1
ATOM 1678 N N . ARG A 1 222 ? 12.656 32.344 3.139 1 49.34 222 ARG A N 1
ATOM 1679 C CA . ARG A 1 222 ? 13.305 32.281 4.445 1 49.34 222 ARG A CA 1
ATOM 1680 C C . ARG A 1 222 ? 14.633 31.547 4.379 1 49.34 222 ARG A C 1
ATOM 1682 O O . ARG A 1 222 ? 15.438 31.609 5.309 1 49.34 222 ARG A O 1
ATOM 1689 N N . LEU A 1 223 ? 14.734 30.656 3.367 1 42.22 223 LEU A N 1
ATOM 1690 C CA . LEU A 1 223 ? 16.031 30.016 3.189 1 42.22 223 LEU A CA 1
ATOM 1691 C C . LEU A 1 223 ? 17 30.938 2.459 1 42.22 223 LEU A C 1
ATOM 1693 O O . LEU A 1 223 ? 16.609 31.641 1.524 1 42.22 223 LEU A O 1
ATOM 1697 N N . MET B 1 1 ? 49.531 11.891 -10.266 1 33.5 1 MET B N 1
ATOM 1698 C CA . MET B 1 1 ? 48.094 12.07 -10.188 1 33.5 1 MET B CA 1
ATOM 1699 C C . MET B 1 1 ? 47.656 12.234 -8.734 1 33.5 1 MET B C 1
ATOM 1701 O O . MET B 1 1 ? 47.938 11.391 -7.887 1 33.5 1 MET B O 1
ATOM 1705 N N . GLU B 1 2 ? 47.406 13.508 -8.359 1 40.81 2 GLU B N 1
ATOM 1706 C CA . GLU B 1 2 ? 47.312 13.984 -6.988 1 40.81 2 GLU B CA 1
ATOM 1707 C C . GLU B 1 2 ? 46.062 13.391 -6.301 1 40.81 2 GLU B C 1
ATOM 1709 O O . GLU B 1 2 ? 45.125 12.961 -6.969 1 40.81 2 GLU B O 1
ATOM 1714 N N . SER B 1 3 ? 46.25 13.18 -4.992 1 43.22 3 SER B N 1
ATOM 1715 C CA . SER B 1 3 ? 45.344 12.594 -4 1 43.22 3 SER B CA 1
ATOM 1716 C C . SER B 1 3 ? 43.906 13.109 -4.176 1 43.22 3 SER B C 1
ATOM 1718 O O . SER B 1 3 ? 42.969 12.367 -3.975 1 43.22 3 SER B O 1
ATOM 1720 N N . TRP B 1 4 ? 43.875 14.242 -4.824 1 41.34 4 TRP B N 1
ATOM 1721 C CA . TRP B 1 4 ? 42.594 14.906 -5.008 1 41.34 4 TRP B CA 1
ATOM 1722 C C . TRP B 1 4 ? 41.812 14.281 -6.164 1 41.34 4 TRP B C 1
ATOM 1724 O O . TRP B 1 4 ? 40.594 14.211 -6.129 1 41.34 4 TRP B O 1
ATOM 1734 N N . ASP B 1 5 ? 42.562 13.812 -7.211 1 43.66 5 ASP B N 1
ATOM 1735 C CA . ASP B 1 5 ? 41.906 13.234 -8.375 1 43.66 5 ASP B CA 1
ATOM 1736 C C . ASP B 1 5 ? 41.219 11.906 -8.016 1 43.66 5 ASP B C 1
ATOM 1738 O O . ASP B 1 5 ? 40.125 11.617 -8.484 1 43.66 5 ASP B O 1
ATOM 1742 N N . VAL B 1 6 ? 41.781 11.188 -7.219 1 43.06 6 VAL B N 1
ATOM 1743 C CA . VAL B 1 6 ? 41.281 9.875 -6.84 1 43.06 6 VAL B CA 1
ATOM 1744 C C . VAL B 1 6 ? 40.031 10.039 -5.98 1 43.06 6 VAL B C 1
ATOM 1746 O O . VAL B 1 6 ? 39.031 9.312 -6.156 1 43.06 6 VAL B O 1
ATOM 1749 N N . LEU B 1 7 ? 40.031 11.117 -5.164 1 41.78 7 LEU B N 1
ATOM 1750 C CA . LEU B 1 7 ? 38.875 11.414 -4.332 1 41.78 7 LEU B CA 1
ATOM 1751 C C . LEU B 1 7 ? 37.688 11.836 -5.188 1 41.78 7 LEU B C 1
ATOM 1753 O O . LEU B 1 7 ? 36.562 11.438 -4.918 1 41.78 7 LEU B O 1
ATOM 1757 N N . LEU B 1 8 ? 38.062 12.516 -6.207 1 41.78 8 LEU B N 1
ATOM 1758 C CA . LEU B 1 8 ? 36.969 12.961 -7.102 1 41.78 8 LEU B CA 1
ATOM 1759 C C . LEU B 1 8 ? 36.406 11.789 -7.875 1 41.78 8 LEU B C 1
ATOM 1761 O O . LEU B 1 8 ? 35.156 11.688 -8.023 1 41.78 8 LEU B O 1
ATOM 1765 N N . VAL B 1 9 ? 37.219 10.906 -8.281 1 43.22 9 VAL B N 1
ATOM 1766 C CA . VAL B 1 9 ? 36.719 9.781 -9.078 1 43.22 9 VAL B CA 1
ATOM 1767 C C . VAL B 1 9 ? 35.969 8.812 -8.188 1 43.22 9 VAL B C 1
ATOM 1769 O O . VAL B 1 9 ? 34.906 8.312 -8.57 1 43.22 9 VAL B O 1
ATOM 1772 N N . ALA B 1 10 ? 36.438 8.672 -6.926 1 42.53 10 ALA B N 1
ATOM 1773 C CA . ALA B 1 10 ? 35.75 7.773 -5.996 1 42.53 10 ALA B CA 1
ATOM 1774 C C . ALA B 1 10 ? 34.375 8.328 -5.59 1 42.53 10 ALA B C 1
ATOM 1776 O O . ALA B 1 10 ? 33.406 7.59 -5.496 1 42.53 10 ALA B O 1
ATOM 1777 N N . GLY B 1 11 ? 34.375 9.648 -5.43 1 41.34 11 GLY B N 1
ATOM 1778 C CA . GLY B 1 11 ? 33.125 10.312 -5.137 1 41.34 11 GLY B CA 1
ATOM 1779 C C . GLY B 1 11 ? 32.094 10.172 -6.25 1 41.34 11 GLY B C 1
ATOM 1780 O O . GLY B 1 11 ? 30.938 9.852 -5.996 1 41.34 11 GLY B O 1
ATOM 1781 N N . VAL B 1 12 ? 32.531 10.312 -7.465 1 43.12 12 VAL B N 1
ATOM 1782 C CA . VAL B 1 12 ? 31.625 10.219 -8.609 1 43.12 12 VAL B CA 1
ATOM 1783 C C . VAL B 1 12 ? 31.172 8.773 -8.781 1 43.12 12 VAL B C 1
ATOM 1785 O O . VAL B 1 12 ? 30 8.523 -9.055 1 43.12 12 VAL B O 1
ATOM 1788 N N . LEU B 1 13 ? 32 7.871 -8.43 1 42.84 13 LEU B N 1
ATOM 1789 C CA . LEU B 1 13 ? 31.656 6.469 -8.656 1 42.84 13 LEU B CA 1
ATOM 1790 C C . LEU B 1 13 ? 30.703 5.957 -7.594 1 42.84 13 LEU B C 1
ATOM 1792 O O . LEU B 1 13 ? 29.828 5.133 -7.887 1 42.84 13 LEU B O 1
ATOM 1796 N N . ALA B 1 14 ? 30.906 6.473 -6.348 1 41.66 14 ALA B N 1
ATOM 1797 C CA . ALA B 1 14 ? 30.016 6.078 -5.262 1 41.66 14 ALA B CA 1
ATOM 1798 C C . ALA B 1 14 ? 28.609 6.629 -5.477 1 41.66 14 ALA B C 1
ATOM 1800 O O . ALA B 1 14 ? 27.625 6.031 -5.031 1 41.66 14 ALA B O 1
ATOM 1801 N N . LEU B 1 15 ? 28.594 7.703 -6.219 1 41 15 LEU B N 1
ATOM 1802 C CA . LEU B 1 15 ? 27.312 8.352 -6.492 1 41 15 LEU B CA 1
ATOM 1803 C C . LEU B 1 15 ? 26.594 7.668 -7.652 1 41 15 LEU B C 1
ATOM 1805 O O . LEU B 1 15 ? 25.375 7.773 -7.781 1 41 15 LEU B O 1
ATOM 1809 N N . LEU B 1 16 ? 27.406 6.875 -8.359 1 39.81 16 LEU B N 1
ATOM 1810 C CA . LEU B 1 16 ? 26.844 6.332 -9.602 1 39.81 16 LEU B CA 1
ATOM 1811 C C . LEU B 1 16 ? 25.812 5.258 -9.305 1 39.81 16 LEU B C 1
ATOM 1813 O O . LEU B 1 16 ? 24.734 5.238 -9.922 1 39.81 16 LEU B O 1
ATOM 1817 N N . PRO B 1 17 ? 26.219 4.312 -8.438 1 40.12 17 PRO B N 1
ATOM 1818 C CA . PRO B 1 17 ? 25.172 3.301 -8.289 1 40.12 17 PRO B CA 1
ATOM 1819 C C . PRO B 1 17 ? 23.875 3.871 -7.703 1 40.12 17 PRO B C 1
ATOM 1821 O O . PRO B 1 17 ? 22.781 3.391 -8.016 1 40.12 17 PRO B O 1
ATOM 1824 N N . VAL B 1 18 ? 23.969 4.758 -6.742 1 39.66 18 VAL B N 1
ATOM 1825 C CA . VAL B 1 18 ? 22.781 5.406 -6.215 1 39.66 18 VAL B CA 1
ATOM 1826 C C . VAL B 1 18 ? 21.984 6.031 -7.355 1 39.66 18 VAL B C 1
ATOM 1828 O O . VAL B 1 18 ? 20.75 6.031 -7.336 1 39.66 18 VAL B O 1
ATOM 1831 N N . LEU B 1 19 ? 22.75 6.555 -8.234 1 37.31 19 LEU B N 1
ATOM 1832 C CA . LEU B 1 19 ? 22.078 7.238 -9.344 1 37.31 19 LEU B CA 1
ATOM 1833 C C . LEU B 1 19 ? 21.594 6.242 -10.383 1 37.31 19 LEU B C 1
ATOM 1835 O O . LEU B 1 19 ? 20.656 6.527 -11.133 1 37.31 19 LEU B O 1
ATOM 1839 N N . VAL B 1 20 ? 22.391 5.164 -10.602 1 38.41 20 VAL B N 1
ATOM 1840 C CA . VAL B 1 20 ? 22.109 4.449 -11.844 1 38.41 20 VAL B CA 1
ATOM 1841 C C . VAL B 1 20 ? 21.391 3.137 -11.531 1 38.41 20 VAL B C 1
ATOM 1843 O O . VAL B 1 20 ? 21.031 2.391 -12.445 1 38.41 20 VAL B O 1
ATOM 1846 N N . GLY B 1 21 ? 20.484 3.018 -10.617 1 33.84 21 GLY B N 1
ATOM 1847 C CA . GLY B 1 21 ? 19.719 1.799 -10.375 1 33.84 21 GLY B CA 1
ATOM 1848 C C . GLY B 1 21 ? 20.531 0.537 -10.641 1 33.84 21 GLY B C 1
ATOM 1849 O O . GLY B 1 21 ? 21.719 0.49 -10.367 1 33.84 21 GLY B O 1
ATOM 1850 N N . ARG B 1 22 ? 19.938 -0.597 -11.242 1 36.47 22 ARG B N 1
ATOM 1851 C CA . ARG B 1 22 ? 20.531 -1.882 -11.602 1 36.47 22 ARG B CA 1
ATOM 1852 C C . ARG B 1 22 ? 21.828 -1.688 -12.367 1 36.47 22 ARG B C 1
ATOM 1854 O O . ARG B 1 22 ? 22.766 -2.484 -12.234 1 36.47 22 ARG B O 1
ATOM 1861 N N . ARG B 1 23 ? 21.906 -0.84 -13.234 1 40.34 23 ARG B N 1
ATOM 1862 C CA . ARG B 1 23 ? 23.078 -0.61 -14.078 1 40.34 23 ARG B CA 1
ATOM 1863 C C . ARG B 1 23 ? 24.234 -0.038 -13.258 1 40.34 23 ARG B C 1
ATOM 1865 O O . ARG B 1 23 ? 25.375 -0.054 -13.703 1 40.34 23 ARG B O 1
ATOM 1872 N N . GLY B 1 24 ? 23.891 0.268 -12.148 1 41 24 GLY B N 1
ATOM 1873 C CA . GLY B 1 24 ? 24.875 0.901 -11.281 1 41 24 GLY B CA 1
ATOM 1874 C C . GLY B 1 24 ? 25.859 -0.078 -10.68 1 41 24 GLY B C 1
ATOM 1875 O O . GLY B 1 24 ? 27.016 0.28 -10.414 1 41 24 GLY B O 1
ATOM 1876 N N . ILE B 1 25 ? 25.344 -1.228 -10.672 1 41.88 25 ILE B N 1
ATOM 1877 C CA . ILE B 1 25 ? 26.219 -2.26 -10.117 1 41.88 25 ILE B CA 1
ATOM 1878 C C . ILE B 1 25 ? 27.406 -2.498 -11.047 1 41.88 25 ILE B C 1
ATOM 1880 O O . ILE B 1 25 ? 28.547 -2.607 -10.594 1 41.88 25 ILE B O 1
ATOM 1884 N N . ALA B 1 26 ? 27.031 -2.656 -12.297 1 43.19 26 ALA B N 1
ATOM 1885 C CA . ALA B 1 26 ? 28.109 -2.885 -13.266 1 43.19 26 ALA B CA 1
ATOM 1886 C C . ALA B 1 26 ? 29.094 -1.726 -13.266 1 43.19 26 ALA B C 1
ATOM 1888 O O . ALA B 1 26 ? 30.312 -1.94 -13.289 1 43.19 26 ALA B O 1
ATOM 1889 N N . VAL B 1 27 ? 28.547 -0.672 -13.117 1 43.19 27 VAL B N 1
ATOM 1890 C CA . VAL B 1 27 ? 29.391 0.514 -13.156 1 43.19 27 VAL B CA 1
ATOM 1891 C C . VAL B 1 27 ? 30.219 0.596 -11.875 1 43.19 27 VAL B C 1
ATOM 1893 O O . VAL B 1 27 ? 31.406 0.924 -11.914 1 43.19 27 VAL B O 1
ATOM 1896 N N . ALA B 1 28 ? 29.547 0.073 -10.875 1 44.97 28 ALA B N 1
ATOM 1897 C CA . ALA B 1 28 ? 30.281 0.037 -9.609 1 44.97 28 ALA B CA 1
ATOM 1898 C C . ALA B 1 28 ? 31.406 -0.989 -9.656 1 44.97 28 ALA B C 1
ATOM 1900 O O . ALA B 1 28 ? 32.5 -0.733 -9.164 1 44.97 28 ALA B O 1
ATOM 1901 N N . LEU B 1 29 ? 31.078 -2.021 -10.297 1 45.53 29 LEU B N 1
ATOM 1902 C CA . LEU B 1 29 ? 32.094 -3.066 -10.438 1 45.53 29 LEU B CA 1
ATOM 1903 C C . LEU B 1 29 ? 33.25 -2.584 -11.297 1 45.53 29 LEU B C 1
ATOM 1905 O O . LEU B 1 29 ? 34.406 -2.793 -10.945 1 45.53 29 LEU B O 1
ATOM 1909 N N . VAL B 1 30 ? 32.906 -2.07 -12.383 1 46.28 30 VAL B N 1
ATOM 1910 C CA . VAL B 1 30 ? 33.938 -1.609 -13.289 1 46.28 30 VAL B CA 1
ATOM 1911 C C . VAL B 1 30 ? 34.75 -0.51 -12.617 1 46.28 30 VAL B C 1
ATOM 1913 O O . VAL B 1 30 ? 36 -0.486 -12.734 1 46.28 30 VAL B O 1
ATOM 1916 N N . ALA B 1 31 ? 34.031 0.246 -11.922 1 45.19 31 ALA B N 1
ATOM 1917 C CA . ALA B 1 31 ? 34.688 1.333 -11.227 1 45.19 31 ALA B CA 1
ATOM 1918 C C . ALA B 1 31 ? 35.625 0.793 -10.148 1 45.19 31 ALA B C 1
ATOM 1920 O O . ALA B 1 31 ? 36.75 1.277 -9.992 1 45.19 31 ALA B O 1
ATOM 1921 N N . THR B 1 32 ? 35.125 -0.225 -9.531 1 43.84 32 THR B N 1
ATOM 1922 C CA . THR B 1 32 ? 35.938 -0.885 -8.531 1 43.84 32 THR B CA 1
ATOM 1923 C C . THR B 1 32 ? 37.156 -1.522 -9.172 1 43.84 32 THR B C 1
ATOM 1925 O O . THR B 1 32 ? 38.281 -1.422 -8.648 1 43.84 32 THR B O 1
ATOM 1928 N N . LEU B 1 33 ? 36.906 -2.119 -10.172 1 46.66 33 LEU B N 1
ATOM 1929 C CA . LEU B 1 33 ? 38 -2.77 -10.875 1 46.66 33 LEU B CA 1
ATOM 1930 C C . LEU B 1 33 ? 39 -1.74 -11.383 1 46.66 33 LEU B C 1
ATOM 1932 O O . LEU B 1 33 ? 40.219 -1.964 -11.32 1 46.66 33 LEU B O 1
ATOM 1936 N N . ALA B 1 34 ? 38.438 -0.696 -11.906 1 44.94 34 ALA B N 1
ATOM 1937 C CA . ALA B 1 34 ? 39.312 0.369 -12.391 1 44.94 34 ALA B CA 1
ATOM 1938 C C . ALA B 1 34 ? 40.125 0.976 -11.25 1 44.94 34 ALA B C 1
ATOM 1940 O O . ALA B 1 34 ? 41.312 1.27 -11.414 1 44.94 34 ALA B O 1
ATOM 1941 N N . LEU B 1 35 ? 39.375 1.059 -10.172 1 45.97 35 LEU B N 1
ATOM 1942 C CA . LEU B 1 35 ? 40.062 1.572 -8.992 1 45.97 35 LEU B CA 1
ATOM 1943 C C . LEU B 1 35 ? 41.125 0.599 -8.523 1 45.97 35 LEU B C 1
ATOM 1945 O O . LEU B 1 35 ? 42.219 1.015 -8.133 1 45.97 35 LEU B O 1
ATOM 1949 N N . LEU B 1 36 ? 40.781 -0.561 -8.648 1 46.59 36 LEU B N 1
ATOM 1950 C CA . LEU B 1 36 ? 41.75 -1.592 -8.305 1 46.59 36 LEU B CA 1
ATOM 1951 C C . LEU B 1 36 ? 42.938 -1.582 -9.281 1 46.59 36 LEU B C 1
ATOM 1953 O O . LEU B 1 36 ? 44.062 -1.785 -8.883 1 46.59 36 LEU B O 1
ATOM 1957 N N . ALA B 1 37 ? 42.531 -1.409 -10.445 1 45.59 37 ALA B N 1
ATOM 1958 C CA . ALA B 1 37 ? 43.594 -1.384 -11.445 1 45.59 37 ALA B CA 1
ATOM 1959 C C . ALA B 1 37 ? 44.531 -0.219 -11.195 1 45.59 37 ALA B C 1
ATOM 1961 O O . ALA B 1 37 ? 45.75 -0.332 -11.438 1 45.59 37 ALA B O 1
ATOM 1962 N N . GLU B 1 38 ? 43.906 0.858 -10.938 1 43.12 38 GLU B N 1
ATOM 1963 C CA . GLU B 1 38 ? 44.781 1.99 -10.633 1 43.12 38 GLU B CA 1
ATOM 1964 C C . GLU B 1 38 ? 45.344 1.89 -9.219 1 43.12 38 GLU B C 1
ATOM 1966 O O . GLU B 1 38 ? 46.125 2.74 -8.789 1 43.12 38 GLU B O 1
ATOM 1971 N N . ALA B 1 39 ? 44.875 0.878 -8.578 1 45.88 39 ALA B N 1
ATOM 1972 C CA . ALA B 1 39 ? 45.281 0.552 -7.211 1 45.88 39 ALA B CA 1
ATOM 1973 C C . ALA B 1 39 ? 46.781 0.204 -7.152 1 45.88 39 ALA B C 1
ATOM 1975 O O . ALA B 1 39 ? 47.344 0.066 -6.066 1 45.88 39 ALA B O 1
ATOM 1976 N N . GLN B 1 40 ? 47.344 -0.064 -8.297 1 45.56 40 GLN B N 1
ATOM 1977 C CA . GLN B 1 40 ? 48.781 -0.31 -8.172 1 45.56 40 GLN B CA 1
ATOM 1978 C C . GLN B 1 40 ? 49.469 0.834 -7.441 1 45.56 40 GLN B C 1
ATOM 1980 O O . GLN B 1 40 ? 50.5 0.631 -6.801 1 45.56 40 GLN B O 1
ATOM 1985 N N . HIS B 1 41 ? 49.094 2.023 -7.676 1 45.62 41 HIS B N 1
ATOM 1986 C CA . HIS B 1 41 ? 49.719 3.145 -6.988 1 45.62 41 HIS B CA 1
ATOM 1987 C C . HIS B 1 41 ? 48.938 3.523 -5.73 1 45.62 41 HIS B C 1
ATOM 1989 O O . HIS B 1 41 ? 49.312 4.465 -5.027 1 45.62 41 HIS B O 1
ATOM 1995 N N . LEU B 1 42 ? 47.844 2.934 -5.512 1 43.53 42 LEU B N 1
ATOM 1996 C CA . LEU B 1 42 ? 47.062 3.227 -4.32 1 43.53 42 LEU B CA 1
ATOM 1997 C C . LEU B 1 42 ? 47.406 2.277 -3.182 1 43.53 42 LEU B C 1
ATOM 1999 O O . LEU B 1 42 ? 47.656 1.093 -3.41 1 43.53 42 LEU B O 1
ATOM 2003 N N . PRO B 1 43 ? 47.75 2.936 -2.078 1 44.06 43 PRO B N 1
ATOM 2004 C CA . PRO B 1 43 ? 48.094 2.027 -0.979 1 44.06 43 PRO B CA 1
ATOM 2005 C C . PRO B 1 43 ? 47 0.976 -0.735 1 44.06 43 PRO B C 1
ATOM 2007 O O . PRO B 1 43 ? 45.844 1.179 -1.107 1 44.06 43 PRO B O 1
ATOM 2010 N N . TRP B 1 44 ? 47.469 -0.281 -0.439 1 44.84 44 TRP B N 1
ATOM 2011 C CA . TRP B 1 44 ? 46.625 -1.457 -0.224 1 44.84 44 TRP B CA 1
ATOM 2012 C C . TRP B 1 44 ? 45.406 -1.106 0.613 1 44.84 44 TRP B C 1
ATOM 2014 O O . TRP B 1 44 ? 44.312 -1.674 0.414 1 44.84 44 TRP B O 1
ATOM 2024 N N . THR B 1 45 ? 45.406 -0.137 1.43 1 41.31 45 THR B N 1
ATOM 2025 C CA . THR B 1 45 ? 44.312 0.258 2.305 1 41.31 45 THR B CA 1
ATOM 2026 C C . THR B 1 45 ? 43.188 0.928 1.507 1 41.31 45 THR B C 1
ATOM 2028 O O . THR B 1 45 ? 42.031 0.686 1.757 1 41.31 45 THR B O 1
ATOM 2031 N N . ALA B 1 46 ? 43.688 1.691 0.546 1 44.91 46 ALA B N 1
ATOM 2032 C CA . ALA B 1 46 ? 42.688 2.367 -0.285 1 44.91 46 ALA B CA 1
ATOM 2033 C C . ALA B 1 46 ? 41.969 1.377 -1.198 1 44.91 46 ALA B C 1
ATOM 2035 O O . ALA B 1 46 ? 40.75 1.49 -1.421 1 44.91 46 ALA B O 1
ATOM 2036 N N . GLN B 1 47 ? 42.75 0.417 -1.595 1 44.22 47 GLN B N 1
ATOM 2037 C CA . GLN B 1 47 ? 42.156 -0.616 -2.445 1 44.22 47 GLN B CA 1
ATOM 2038 C C . GLN B 1 47 ? 41.125 -1.429 -1.686 1 44.22 47 GLN B C 1
ATOM 2040 O O . GLN B 1 47 ? 40.031 -1.725 -2.219 1 44.22 47 GLN B O 1
ATOM 2045 N N . GLY B 1 48 ? 41.406 -1.812 -0.523 1 41.72 48 GLY B N 1
ATOM 2046 C CA . GLY B 1 48 ? 40.469 -2.586 0.275 1 41.72 48 GLY B CA 1
ATOM 2047 C C . GLY B 1 48 ? 39.219 -1.82 0.623 1 41.72 48 GLY B C 1
ATOM 2048 O O . GLY B 1 48 ? 38.094 -2.371 0.568 1 41.72 48 GLY B O 1
ATOM 2049 N N . LEU B 1 49 ? 39.312 -0.531 0.842 1 42.12 49 LEU B N 1
ATOM 2050 C CA . LEU B 1 49 ? 38.156 0.289 1.186 1 42.12 49 LEU B CA 1
ATOM 2051 C C . LEU B 1 49 ? 37.25 0.445 -0.013 1 42.12 49 LEU B C 1
ATOM 2053 O O . LEU B 1 49 ? 36 0.423 0.138 1 42.12 49 LEU B O 1
ATOM 2057 N N . GLY B 1 50 ? 37.938 0.579 -1.106 1 43.09 50 GLY B N 1
ATOM 2058 C CA . GLY B 1 50 ? 37.125 0.646 -2.311 1 43.09 50 GLY B CA 1
ATOM 2059 C C . GLY B 1 50 ? 36.344 -0.625 -2.574 1 43.09 50 GLY B C 1
ATOM 2060 O O . GLY B 1 50 ? 35.156 -0.571 -2.893 1 43.09 50 GLY B O 1
ATOM 2061 N N . LEU B 1 51 ? 37.031 -1.755 -2.359 1 45.72 51 LEU B N 1
ATOM 2062 C CA . LEU B 1 51 ? 36.375 -3.037 -2.574 1 45.72 51 LEU B CA 1
ATOM 2063 C C . LEU B 1 51 ? 35.281 -3.258 -1.542 1 45.72 51 LEU B C 1
ATOM 2065 O O . LEU B 1 51 ? 34.219 -3.764 -1.874 1 45.72 51 LEU B O 1
ATOM 2069 N N . GLY B 1 52 ? 35.531 -2.928 -0.373 1 40.88 52 GLY B N 1
ATOM 2070 C CA . GLY B 1 52 ? 34.531 -3.092 0.662 1 40.88 52 GLY B CA 1
ATOM 2071 C C . GLY B 1 52 ? 33.312 -2.238 0.434 1 40.88 52 GLY B C 1
ATOM 2072 O O . GLY B 1 52 ? 32.188 -2.705 0.613 1 40.88 52 GLY B O 1
ATOM 2073 N N . ALA B 1 53 ? 33.562 -1.027 0.013 1 41.88 53 ALA B N 1
ATOM 2074 C CA . ALA B 1 53 ? 32.438 -0.132 -0.264 1 41.88 53 ALA B CA 1
ATOM 2075 C C . ALA B 1 53 ? 31.562 -0.687 -1.378 1 41.88 53 ALA B C 1
ATOM 2077 O O . ALA B 1 53 ? 30.328 -0.608 -1.303 1 41.88 53 ALA B O 1
ATOM 2078 N N . ILE B 1 54 ? 32.25 -1.193 -2.273 1 43.09 54 ILE B N 1
ATOM 2079 C CA . ILE B 1 54 ? 31.5 -1.82 -3.361 1 43.09 54 ILE B CA 1
ATOM 2080 C C . ILE B 1 54 ? 30.703 -3.016 -2.83 1 43.09 54 ILE B C 1
ATOM 2082 O O . ILE B 1 54 ? 29.531 -3.197 -3.17 1 43.09 54 ILE B O 1
ATOM 2086 N N . LEU B 1 55 ? 31.359 -3.746 -2.014 1 40.94 55 LEU B N 1
ATOM 2087 C CA . LEU B 1 55 ? 30.703 -4.953 -1.512 1 40.94 55 LEU B CA 1
ATOM 2088 C C . LEU B 1 55 ? 29.5 -4.602 -0.644 1 40.94 55 LEU B C 1
ATOM 2090 O O . LEU B 1 55 ? 28.453 -5.238 -0.748 1 40.94 55 LEU B O 1
ATOM 2094 N N . VAL B 1 56 ? 29.609 -3.688 0.147 1 39.47 56 VAL B N 1
ATOM 2095 C CA . VAL B 1 56 ? 28.547 -3.346 1.087 1 39.47 56 VAL B CA 1
ATOM 2096 C C . VAL B 1 56 ? 27.422 -2.627 0.352 1 39.47 56 VAL B C 1
ATOM 2098 O O . VAL B 1 56 ? 26.25 -2.809 0.678 1 39.47 56 VAL B O 1
ATOM 2101 N N . GLY B 1 57 ? 27.812 -1.714 -0.51 1 38 57 GLY B N 1
ATOM 2102 C CA . GLY B 1 57 ? 26.812 -0.993 -1.269 1 38 57 GLY B CA 1
ATOM 2103 C C . GLY B 1 57 ? 26.078 -1.87 -2.264 1 38 57 GLY B C 1
ATOM 2104 O O . GLY B 1 57 ? 24.859 -1.732 -2.439 1 38 57 GLY B O 1
ATOM 2105 N N . VAL B 1 58 ? 26.938 -2.68 -2.93 1 42.22 58 VAL B N 1
ATOM 2106 C CA . VAL B 1 58 ? 26.406 -3.496 -4.02 1 42.22 58 VAL B CA 1
ATOM 2107 C C . VAL B 1 58 ? 25.906 -4.828 -3.469 1 42.22 58 VAL B C 1
ATOM 2109 O O . VAL B 1 58 ? 24.891 -5.355 -3.938 1 42.22 58 VAL B O 1
ATOM 2112 N N . LEU B 1 59 ? 26.672 -5.227 -2.381 1 39.12 59 LEU B N 1
ATOM 2113 C CA . LEU B 1 59 ? 26.391 -6.59 -1.951 1 39.12 59 LEU B CA 1
ATOM 2114 C C . LEU B 1 59 ? 24.969 -6.695 -1.394 1 39.12 59 LEU B C 1
ATOM 2116 O O . LEU B 1 59 ? 24.234 -7.633 -1.72 1 39.12 59 LEU B O 1
ATOM 2120 N N . PRO B 1 60 ? 24.781 -5.832 -0.422 1 36.78 60 PRO B N 1
ATOM 2121 C CA . PRO B 1 60 ? 23.438 -6.117 0.094 1 36.78 60 PRO B CA 1
ATOM 2122 C C . PRO B 1 60 ? 22.359 -6.016 -0.981 1 36.78 60 PRO B C 1
ATOM 2124 O O . PRO B 1 60 ? 21.297 -6.637 -0.857 1 36.78 60 PRO B O 1
ATOM 2127 N N . ARG B 1 61 ? 22.703 -5.141 -1.743 1 37.19 61 ARG B N 1
ATOM 2128 C CA . ARG B 1 61 ? 21.75 -5.074 -2.844 1 37.19 61 ARG B CA 1
ATOM 2129 C C . ARG B 1 61 ? 22 -6.188 -3.854 1 37.19 61 ARG B C 1
ATOM 2131 O O . ARG B 1 61 ? 21.203 -6.387 -4.773 1 37.19 61 ARG B O 1
ATOM 2138 N N . TRP B 1 62 ? 23.344 -6.602 -3.678 1 34.09 62 TRP B N 1
ATOM 2139 C CA . TRP B 1 62 ? 23.609 -7.785 -4.488 1 34.09 62 TRP B CA 1
ATOM 2140 C C . TRP B 1 62 ? 22.828 -8.992 -3.979 1 34.09 62 TRP B C 1
ATOM 2142 O O . TRP B 1 62 ? 22.969 -9.383 -2.818 1 34.09 62 TRP B O 1
ATOM 2152 N N . ARG B 1 63 ? 21.766 -8.969 -4.062 1 35.09 63 ARG B N 1
ATOM 2153 C CA . ARG B 1 63 ? 21.078 -10.242 -3.871 1 35.09 63 ARG B CA 1
ATOM 2154 C C . ARG B 1 63 ? 21.797 -11.367 -4.594 1 35.09 63 ARG B C 1
ATOM 2156 O O . ARG B 1 63 ? 21.578 -11.602 -5.781 1 35.09 63 ARG B O 1
ATOM 2163 N N . TRP B 1 64 ? 23.141 -11.516 -4.129 1 35.72 64 TRP B N 1
ATOM 2164 C CA . TRP B 1 64 ? 23.797 -12.688 -4.711 1 35.72 64 TRP B CA 1
ATOM 2165 C C . TRP B 1 64 ? 22.797 -13.812 -4.922 1 35.72 64 TRP B C 1
ATOM 2167 O O . TRP B 1 64 ? 23.031 -14.727 -5.719 1 35.72 64 TRP B O 1
ATOM 2177 N N . GLY B 1 65 ? 22.297 -14.281 -3.791 1 38.28 65 GLY B N 1
ATOM 2178 C CA . GLY B 1 65 ? 21.391 -15.398 -4.027 1 38.28 65 GLY B CA 1
ATOM 2179 C C . GLY B 1 65 ? 20.219 -15.039 -4.918 1 38.28 65 GLY B C 1
ATOM 2180 O O . GLY B 1 65 ? 19.875 -13.867 -5.059 1 38.28 65 GLY B O 1
ATOM 2181 N N . ARG B 1 66 ? 20.031 -15.758 -5.926 1 43.16 66 ARG B N 1
ATOM 2182 C CA . ARG B 1 66 ? 18.797 -15.562 -6.691 1 43.16 66 ARG B CA 1
ATOM 2183 C C . ARG B 1 66 ? 17.703 -14.961 -5.824 1 43.16 66 ARG B C 1
ATOM 2185 O O . ARG B 1 66 ? 17.297 -15.547 -4.816 1 43.16 66 ARG B O 1
ATOM 2192 N N . PRO B 1 67 ? 17.828 -13.648 -5.617 1 49.19 67 PRO B N 1
ATOM 2193 C CA . PRO B 1 67 ? 16.75 -13.156 -4.738 1 49.19 67 PRO B CA 1
ATOM 2194 C C . PRO B 1 67 ? 15.469 -13.977 -4.852 1 49.19 67 PRO B C 1
ATOM 2196 O O . PRO B 1 67 ? 15.016 -14.258 -5.961 1 49.19 67 PRO B O 1
ATOM 2199 N N . ASP B 1 68 ? 15.352 -15.047 -3.969 1 58.44 68 ASP B N 1
ATOM 2200 C CA . ASP B 1 68 ? 14.156 -15.883 -3.973 1 58.44 68 ASP B CA 1
ATOM 2201 C C . ASP B 1 68 ? 12.906 -15.055 -4.258 1 58.44 68 ASP B C 1
ATOM 2203 O O . ASP B 1 68 ? 12.477 -14.266 -3.412 1 58.44 68 ASP B O 1
ATOM 2207 N N . TRP B 1 69 ? 12.68 -14.688 -5.543 1 66.12 69 TRP B N 1
ATOM 2208 C CA . TRP B 1 69 ? 11.5 -13.961 -5.984 1 66.12 69 TRP B CA 1
ATOM 2209 C C . TRP B 1 69 ? 10.227 -14.75 -5.68 1 66.12 69 TRP B C 1
ATOM 2211 O O . TRP B 1 69 ? 9.117 -14.227 -5.824 1 66.12 69 TRP B O 1
ATOM 2221 N N . ARG B 1 70 ? 10.469 -15.883 -5.098 1 74.44 70 ARG B N 1
ATOM 2222 C CA . ARG B 1 70 ? 9.32 -16.719 -4.758 1 74.44 70 ARG B CA 1
ATOM 2223 C C . ARG B 1 70 ? 8.672 -16.234 -3.459 1 74.44 70 ARG B C 1
ATOM 2225 O O . ARG B 1 70 ? 9.328 -15.617 -2.621 1 74.44 70 ARG B O 1
ATOM 2232 N N . PRO B 1 71 ? 7.441 -16.5 -3.434 1 83.44 71 PRO B N 1
ATOM 2233 C CA . PRO B 1 71 ? 6.73 -16.047 -2.236 1 83.44 71 PRO B CA 1
ATOM 2234 C C . PRO B 1 71 ? 7.27 -16.672 -0.955 1 83.44 71 PRO B C 1
ATOM 2236 O O . PRO B 1 71 ? 7.406 -17.906 -0.879 1 83.44 71 PRO B O 1
ATOM 2239 N N . THR B 1 72 ? 7.621 -15.891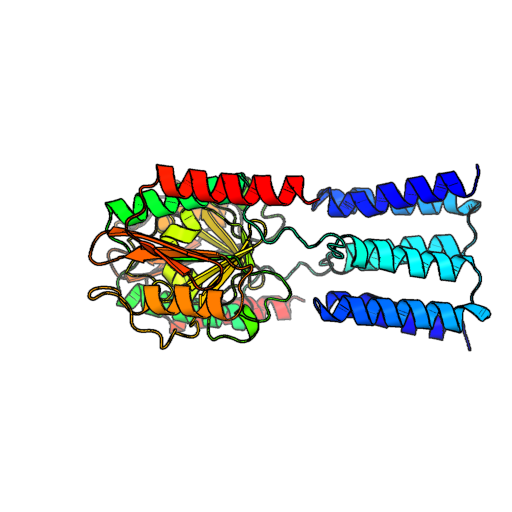 0.034 1 84 72 THR B N 1
ATOM 2240 C CA . THR B 1 72 ? 7.961 -16.375 1.371 1 84 72 THR B CA 1
ATOM 2241 C C . THR B 1 72 ? 6.715 -16.875 2.098 1 84 72 THR B C 1
ATOM 2243 O O . THR B 1 72 ? 5.59 -16.625 1.659 1 84 72 THR B O 1
ATOM 2246 N N . PRO B 1 73 ? 6.926 -17.594 3.137 1 87.19 73 PRO B N 1
ATOM 2247 C CA . PRO B 1 73 ? 5.758 -18 3.918 1 87.19 73 PRO B CA 1
ATOM 2248 C C . PRO B 1 73 ? 4.895 -16.812 4.352 1 87.19 73 PRO B C 1
ATOM 2250 O O . PRO B 1 73 ? 3.664 -16.922 4.379 1 87.19 73 PRO B O 1
ATOM 2253 N N . ALA B 1 74 ? 5.582 -15.773 4.652 1 90.06 74 ALA B N 1
ATOM 2254 C CA . ALA B 1 74 ? 4.855 -14.57 5.047 1 90.06 74 ALA B CA 1
ATOM 2255 C C . ALA B 1 74 ? 4.043 -14.016 3.879 1 90.06 74 ALA B C 1
ATOM 2257 O O . ALA B 1 74 ? 2.9 -13.586 4.055 1 90.06 74 ALA B O 1
ATOM 2258 N N . ASP B 1 75 ? 4.609 -14.023 2.701 1 90.44 75 ASP B N 1
ATOM 2259 C CA . ASP B 1 75 ? 3.904 -13.57 1.505 1 90.44 75 ASP B CA 1
ATOM 2260 C C . ASP B 1 75 ? 2.686 -14.445 1.222 1 90.44 75 ASP B C 1
ATOM 2262 O O . ASP B 1 75 ? 1.611 -13.938 0.896 1 90.44 75 ASP B O 1
ATOM 2266 N N . THR B 1 76 ? 2.961 -15.688 1.361 1 92.25 76 THR B N 1
ATOM 2267 C CA . THR B 1 76 ? 1.897 -16.641 1.082 1 92.25 76 THR B CA 1
ATOM 2268 C C . THR B 1 76 ? 0.72 -16.438 2.029 1 92.25 76 THR B C 1
ATOM 2270 O O . THR B 1 76 ? -0.438 -16.5 1.611 1 92.25 76 THR B O 1
ATOM 2273 N N . ALA B 1 77 ? 1.009 -16.266 3.234 1 94.56 77 ALA B N 1
ATOM 2274 C CA . ALA B 1 77 ? -0.047 -16.047 4.219 1 94.56 77 ALA B CA 1
ATOM 2275 C C . ALA B 1 77 ? -0.867 -14.805 3.863 1 94.56 77 ALA B C 1
ATOM 2277 O O . ALA B 1 77 ? -2.098 -14.828 3.945 1 94.56 77 ALA B O 1
ATOM 2278 N N . VAL B 1 78 ? -0.193 -13.711 3.543 1 96.06 78 VAL B N 1
ATOM 2279 C CA . VAL B 1 78 ? -0.87 -12.477 3.152 1 96.06 78 VAL B CA 1
ATOM 2280 C C . VAL B 1 78 ? -1.734 -12.727 1.919 1 96.06 78 VAL B C 1
ATOM 2282 O O . VAL B 1 78 ? -2.895 -12.312 1.872 1 96.06 78 VAL B O 1
ATOM 2285 N N . MET B 1 79 ? -1.22 -13.422 0.99 1 95.19 79 MET B N 1
ATOM 2286 C CA . MET B 1 79 ? -1.921 -13.68 -0.265 1 95.19 79 MET B CA 1
ATOM 2287 C C . MET B 1 79 ? -3.164 -14.531 -0.031 1 95.19 79 MET B C 1
ATOM 2289 O O . MET B 1 79 ? -4.219 -14.273 -0.61 1 95.19 79 MET B O 1
ATOM 2293 N N . LEU B 1 80 ? -3.018 -15.562 0.764 1 96.69 80 LEU B N 1
ATOM 2294 C CA . LEU B 1 80 ? -4.152 -16.438 1.038 1 96.69 80 LEU B CA 1
ATOM 2295 C C . LEU B 1 80 ? -5.277 -15.672 1.723 1 96.69 80 LEU B C 1
ATOM 2297 O O . LEU B 1 80 ? -6.457 -15.922 1.451 1 96.69 80 LEU B O 1
ATOM 2301 N N . THR B 1 81 ? -4.906 -14.758 2.621 1 97.62 81 THR B N 1
ATOM 2302 C CA . THR B 1 81 ? -5.906 -13.906 3.266 1 97.62 81 THR B CA 1
ATOM 2303 C C . THR B 1 81 ? -6.641 -13.055 2.232 1 97.62 81 THR B C 1
ATOM 2305 O O . THR B 1 81 ? -7.867 -12.953 2.268 1 97.62 81 THR B O 1
ATOM 2308 N N . VAL B 1 82 ? -5.918 -12.484 1.335 1 98.31 82 VAL B N 1
ATOM 2309 C CA . VAL B 1 82 ? -6.477 -11.609 0.314 1 98.31 82 VAL B CA 1
ATOM 2310 C C . VAL B 1 82 ? -7.359 -12.414 -0.636 1 98.31 82 VAL B C 1
ATOM 2312 O O . VAL B 1 82 ? -8.453 -11.977 -1.001 1 98.31 82 VAL B O 1
ATOM 2315 N N . ILE B 1 83 ? -6.91 -13.555 -1.068 1 98 83 ILE B N 1
ATOM 2316 C CA . ILE B 1 83 ? -7.656 -14.414 -1.987 1 98 83 ILE B CA 1
ATOM 2317 C C . ILE B 1 83 ? -8.969 -14.852 -1.336 1 98 83 ILE B C 1
ATOM 2319 O O . ILE B 1 83 ? -10.016 -14.875 -1.987 1 98 83 ILE B O 1
ATOM 2323 N N . THR B 1 84 ? -8.852 -15.227 -0.047 1 97.81 84 THR B N 1
ATOM 2324 C CA . THR B 1 84 ? -10.055 -15.609 0.687 1 97.81 84 THR B CA 1
ATOM 2325 C C . THR B 1 84 ? -11.086 -14.484 0.666 1 97.81 84 THR B C 1
ATOM 2327 O O . THR B 1 84 ? -12.258 -14.711 0.385 1 97.81 84 THR B O 1
ATOM 2330 N N . GLU B 1 85 ? -10.711 -13.266 0.949 1 98.06 85 GLU B N 1
ATOM 2331 C CA . GLU B 1 85 ? -11.602 -12.109 0.959 1 98.06 85 GLU B CA 1
ATOM 2332 C C . GLU B 1 85 ? -12.164 -11.836 -0.433 1 98.06 85 GLU B C 1
ATOM 2334 O O . GLU B 1 85 ? -13.352 -11.523 -0.58 1 98.06 85 GLU B O 1
ATOM 2339 N N . CYS B 1 86 ? -11.312 -11.93 -1.44 1 97.94 86 CYS B N 1
ATOM 2340 C CA . CYS B 1 86 ? -11.75 -11.688 -2.811 1 97.94 86 CYS B CA 1
ATOM 2341 C C . CYS B 1 86 ? -12.789 -12.711 -3.248 1 97.94 86 CYS B C 1
ATOM 2343 O O . CYS B 1 86 ? -13.758 -12.375 -3.922 1 97.94 86 CYS B O 1
ATOM 2345 N N . THR B 1 87 ? -12.508 -13.945 -2.932 1 97.25 87 THR B N 1
ATOM 2346 C CA . THR B 1 87 ? -13.445 -15.008 -3.275 1 97.25 87 THR B CA 1
ATOM 2347 C C . THR B 1 87 ? -14.797 -14.766 -2.605 1 97.25 87 THR B C 1
ATOM 2349 O O . THR B 1 87 ? -15.844 -14.93 -3.236 1 97.25 87 THR B O 1
ATOM 2352 N N . GLN B 1 88 ? -14.781 -14.359 -1.362 1 96.5 88 GLN B N 1
ATOM 2353 C CA . GLN B 1 88 ? -16 -14.141 -0.6 1 96.5 88 GLN B CA 1
ATOM 2354 C C . GLN B 1 88 ? -16.781 -12.938 -1.131 1 96.5 88 GLN B C 1
ATOM 2356 O O . GLN B 1 88 ? -18 -12.961 -1.196 1 96.5 88 GLN B O 1
ATOM 2361 N N . ARG B 1 89 ? -16.047 -11.938 -1.549 1 96.44 89 ARG B N 1
ATOM 2362 C CA . ARG B 1 89 ? -16.688 -10.695 -1.99 1 96.44 89 ARG B CA 1
ATOM 2363 C C . ARG B 1 89 ? -16.891 -10.688 -3.502 1 96.44 89 ARG B C 1
ATOM 2365 O O . ARG B 1 89 ? -17.5 -9.773 -4.047 1 96.44 89 ARG B O 1
ATOM 2372 N N . ARG B 1 90 ? -16.328 -11.633 -4.133 1 96.31 90 ARG B N 1
ATOM 2373 C CA . ARG B 1 90 ? -16.375 -11.742 -5.586 1 96.31 90 ARG B CA 1
ATOM 2374 C C . ARG B 1 90 ? -15.664 -10.57 -6.246 1 96.31 90 ARG B C 1
ATOM 2376 O O . ARG B 1 90 ? -16.219 -9.906 -7.121 1 96.31 90 ARG B O 1
ATOM 2383 N N . TRP B 1 91 ? -14.508 -10.289 -5.664 1 97.62 91 TRP B N 1
ATOM 2384 C CA . TRP B 1 91 ? -13.594 -9.328 -6.285 1 97.62 91 TRP B CA 1
ATOM 2385 C C . TRP B 1 91 ? -12.586 -10.039 -7.18 1 97.62 91 TRP B C 1
ATOM 2387 O O . TRP B 1 91 ? -12.016 -11.062 -6.793 1 97.62 91 TRP B O 1
ATOM 2397 N N . GLY B 1 92 ? -12.406 -9.602 -8.422 1 97.38 92 GLY B N 1
ATOM 2398 C CA . GLY B 1 92 ? -11.359 -10.125 -9.281 1 97.38 92 GLY B CA 1
ATOM 2399 C C . GLY B 1 92 ? -9.961 -9.797 -8.789 1 97.38 92 GLY B C 1
ATOM 2400 O O . GLY B 1 92 ? -9.727 -8.719 -8.242 1 97.38 92 GLY B O 1
ATOM 2401 N N . ALA B 1 93 ? -9.117 -10.688 -9 1 98.06 93 ALA B N 1
ATOM 2402 C CA . ALA B 1 93 ? -7.738 -10.461 -8.586 1 98.06 93 ALA B CA 1
ATOM 2403 C C . ALA B 1 93 ? -6.762 -11.164 -9.523 1 98.06 93 ALA B C 1
ATOM 2405 O O . ALA B 1 93 ? -7.051 -12.25 -10.031 1 98.06 93 ALA B O 1
ATOM 2406 N N . LEU B 1 94 ? -5.676 -10.547 -9.828 1 97.94 94 LEU B N 1
ATOM 2407 C CA . LEU B 1 94 ? -4.535 -11.117 -10.539 1 97.94 94 LEU B CA 1
ATOM 2408 C C . LEU B 1 94 ? -3.229 -10.75 -9.844 1 97.94 94 LEU B C 1
ATOM 2410 O O . LEU B 1 94 ? -2.754 -9.617 -9.961 1 97.94 94 LEU B O 1
ATOM 2414 N N . LEU B 1 95 ? -2.703 -11.695 -9.102 1 96.81 95 LEU B N 1
ATOM 2415 C CA . LEU B 1 95 ? -1.441 -11.547 -8.383 1 96.81 95 LEU B CA 1
ATOM 2416 C C . LEU B 1 95 ? -0.328 -12.328 -9.07 1 96.81 95 LEU B C 1
ATOM 2418 O O . LEU B 1 95 ? -0.488 -13.508 -9.367 1 96.81 95 LEU B O 1
ATOM 2422 N N . VAL B 1 96 ? 0.832 -11.648 -9.258 1 94.31 96 VAL B N 1
ATOM 2423 C CA . VAL B 1 96 ? 1.89 -12.289 -10.031 1 94.31 96 VAL B CA 1
ATOM 2424 C C . VAL B 1 96 ? 3.221 -12.164 -9.289 1 94.31 96 VAL B C 1
ATOM 2426 O O . VAL B 1 96 ? 3.52 -11.117 -8.719 1 94.31 96 VAL B O 1
ATOM 2429 N N . TRP B 1 97 ? 3.961 -13.227 -9.195 1 89.94 97 TRP B N 1
ATOM 2430 C CA . TRP B 1 97 ? 5.352 -13.266 -8.758 1 89.94 97 TRP B CA 1
ATOM 2431 C C . TRP B 1 97 ? 6.285 -13.555 -9.93 1 89.94 97 TRP B C 1
ATOM 2433 O O . TRP B 1 97 ? 6.223 -14.625 -10.531 1 89.94 97 TRP B O 1
ATOM 2443 N N . LEU B 1 98 ? 7.078 -12.664 -10.234 1 79.5 98 LEU B N 1
ATOM 2444 C CA . LEU B 1 98 ? 7.941 -12.812 -11.398 1 79.5 98 LEU B CA 1
ATOM 2445 C C . LEU B 1 98 ? 9.406 -12.852 -10.992 1 79.5 98 LEU B C 1
ATOM 2447 O O . LEU B 1 98 ? 9.812 -12.18 -10.039 1 79.5 98 LEU B O 1
ATOM 2451 N N . ALA B 1 99 ? 10.188 -13.703 -11.594 1 71.62 99 ALA B N 1
ATOM 2452 C CA . ALA B 1 99 ? 11.633 -13.797 -11.383 1 71.62 99 ALA B CA 1
ATOM 2453 C C . ALA B 1 99 ? 12.352 -12.57 -11.938 1 71.62 99 ALA B C 1
ATOM 2455 O O . ALA B 1 99 ? 11.914 -11.992 -12.938 1 71.62 99 ALA B O 1
ATOM 2456 N N . PRO B 1 100 ? 13.477 -12.25 -11.227 1 63.16 100 PRO B N 1
ATOM 2457 C CA . PRO B 1 100 ? 14.32 -11.211 -11.82 1 63.16 100 PRO B CA 1
ATOM 2458 C C . PRO B 1 100 ? 14.953 -11.648 -13.133 1 63.16 100 PRO B C 1
ATOM 2460 O O . PRO B 1 100 ? 15.125 -12.844 -13.375 1 63.16 100 PRO B O 1
ATOM 2463 N N . PRO B 1 101 ? 15.297 -10.586 -13.891 1 54.09 101 PRO B N 1
ATOM 2464 C CA . PRO B 1 101 ? 15.172 -9.133 -13.742 1 54.09 101 PRO B CA 1
ATOM 2465 C C . PRO B 1 101 ? 13.758 -8.633 -14.031 1 54.09 101 PRO B C 1
ATOM 2467 O O . PRO B 1 101 ? 13.391 -8.445 -15.195 1 54.09 101 PRO B O 1
ATOM 2470 N N . ALA B 1 102 ? 12.789 -9.398 -13.781 1 51.22 102 ALA B N 1
ATOM 2471 C CA . ALA B 1 102 ? 11.484 -9.031 -14.32 1 51.22 102 ALA B CA 1
ATOM 2472 C C . ALA B 1 102 ? 11.328 -7.512 -14.383 1 51.22 102 ALA B C 1
ATOM 2474 O O . ALA B 1 102 ? 11.227 -6.852 -13.352 1 51.22 102 ALA B O 1
ATOM 2475 N N . GLU B 1 103 ? 12.109 -6.824 -15.391 1 52.28 103 GLU B N 1
ATOM 2476 C CA . GLU B 1 103 ? 11.883 -5.449 -15.836 1 52.28 103 GLU B CA 1
ATOM 2477 C C . GLU B 1 103 ? 10.391 -5.176 -16.031 1 52.28 103 GLU B C 1
ATOM 2479 O O . GLU B 1 103 ? 10.008 -4.074 -16.438 1 52.28 103 GLU B O 1
ATOM 2484 N N . MET B 1 104 ? 9.562 -6.148 -15.828 1 54.81 104 MET B N 1
ATOM 2485 C CA . MET B 1 104 ? 8.219 -6.082 -16.375 1 54.81 104 MET B CA 1
ATOM 2486 C C . MET B 1 104 ? 7.453 -4.891 -15.812 1 54.81 104 MET B C 1
ATOM 2488 O O . MET B 1 104 ? 6.727 -4.207 -16.547 1 54.81 104 MET B O 1
ATOM 2492 N N . PRO B 1 105 ? 7.574 -4.676 -14.484 1 55.81 105 PRO B N 1
ATOM 2493 C CA . PRO B 1 105 ? 6.73 -3.527 -14.141 1 55.81 105 PRO B CA 1
ATOM 2494 C C . PRO B 1 105 ? 7.215 -2.229 -14.781 1 55.81 105 PRO B C 1
ATOM 2496 O O . PRO B 1 105 ? 6.418 -1.315 -15.008 1 55.81 105 PRO B O 1
ATOM 2499 N N . ASN B 1 106 ? 8.477 -2.42 -15.281 1 57.38 106 ASN B N 1
ATOM 2500 C CA . ASN B 1 106 ? 8.961 -1.176 -15.867 1 57.38 106 ASN B CA 1
ATOM 2501 C C . ASN B 1 106 ? 8.695 -1.123 -17.375 1 57.38 106 ASN B C 1
ATOM 2503 O O . ASN B 1 106 ? 8.703 -0.047 -17.969 1 57.38 106 ASN B O 1
ATOM 2507 N N . THR B 1 107 ? 8.422 -2.287 -17.812 1 68.25 107 THR B N 1
ATOM 2508 C CA . THR B 1 107 ? 8.25 -2.287 -19.266 1 68.25 107 THR B CA 1
ATOM 2509 C C . THR B 1 107 ? 6.773 -2.451 -19.641 1 68.25 107 THR B C 1
ATOM 2511 O O . THR B 1 107 ? 6.395 -2.279 -20.797 1 68.25 107 THR B O 1
ATOM 2514 N N . LEU B 1 108 ? 6.062 -2.693 -18.688 1 80.69 108 LEU B N 1
ATOM 2515 C CA . LEU B 1 108 ? 4.629 -2.854 -18.906 1 80.69 108 LEU B CA 1
ATOM 2516 C C . LEU B 1 108 ? 3.85 -1.702 -18.297 1 80.69 108 LEU B C 1
ATOM 2518 O O . LEU B 1 108 ? 4.246 -1.163 -17.25 1 80.69 108 LEU B O 1
ATOM 2522 N N . PRO B 1 109 ? 2.879 -1.366 -19.062 1 88.81 109 PRO B N 1
ATOM 2523 C CA . PRO B 1 109 ? 2.047 -0.31 -18.484 1 88.81 109 PRO B CA 1
ATOM 2524 C C . PRO B 1 109 ? 1.51 -0.673 -17.094 1 88.81 109 PRO B C 1
ATOM 2526 O O . PRO B 1 109 ? 1.115 -1.818 -16.875 1 88.81 109 PRO B O 1
ATOM 2529 N N . GLY B 1 110 ? 1.578 0.187 -16.219 1 93.19 110 GLY B N 1
ATOM 2530 C CA . GLY B 1 110 ? 1.144 0.047 -14.836 1 93.19 110 GLY B CA 1
ATOM 2531 C C . GLY B 1 110 ? 1.662 1.149 -13.93 1 93.19 110 GLY B C 1
ATOM 2532 O O . GLY B 1 110 ? 2.264 2.117 -14.406 1 93.19 110 GLY B O 1
ATOM 2533 N N . VAL B 1 111 ? 1.337 1.068 -12.664 1 94.69 111 VAL B N 1
ATOM 2534 C CA . VAL B 1 111 ? 1.759 2.072 -11.688 1 94.69 111 VAL B CA 1
ATOM 2535 C C . VAL B 1 111 ? 2.789 1.469 -10.734 1 94.69 111 VAL B C 1
ATOM 2537 O O . VAL B 1 111 ? 2.523 0.457 -10.086 1 94.69 111 VAL B O 1
ATOM 2540 N N . ASN B 1 112 ? 3.941 2.078 -10.766 1 92.31 112 ASN B N 1
ATOM 2541 C CA . ASN B 1 112 ? 4.996 1.64 -9.859 1 92.31 112 ASN B CA 1
ATOM 2542 C C . ASN B 1 112 ? 4.688 2.02 -8.414 1 92.31 112 ASN B C 1
ATOM 2544 O O . ASN B 1 112 ? 4.398 3.182 -8.125 1 92.31 112 ASN B O 1
ATOM 2548 N N . LEU B 1 113 ? 4.758 1.058 -7.484 1 94.06 113 LEU B N 1
ATOM 2549 C CA . LEU B 1 113 ? 4.426 1.327 -6.09 1 94.06 113 LEU B CA 1
ATOM 2550 C C . LEU B 1 113 ? 5.645 1.126 -5.195 1 94.06 113 LEU B C 1
ATOM 2552 O O . LEU B 1 113 ? 5.957 1.981 -4.363 1 94.06 113 LEU B O 1
ATOM 2556 N N . GLN B 1 114 ? 6.34 0.038 -5.367 1 89.06 114 GLN B N 1
ATOM 2557 C CA . GLN B 1 114 ? 7.434 -0.351 -4.48 1 89.06 114 GLN B CA 1
ATOM 2558 C C . GLN B 1 114 ? 7.012 -0.256 -3.016 1 89.06 114 GLN B C 1
ATOM 2560 O O . GLN B 1 114 ? 7.695 0.381 -2.209 1 89.06 114 GLN B O 1
ATOM 2565 N N . ALA B 1 115 ? 5.91 -0.897 -2.713 1 93.69 115 ALA B N 1
ATOM 2566 C CA . ALA B 1 115 ? 5.281 -0.763 -1.402 1 93.69 115 ALA B CA 1
ATOM 2567 C C . ALA B 1 115 ? 5.434 -2.043 -0.587 1 93.69 115 ALA B C 1
ATOM 2569 O O . ALA B 1 115 ? 5.504 -3.139 -1.148 1 93.69 115 ALA B O 1
ATOM 2570 N N . GLN B 1 116 ? 5.41 -1.897 0.645 1 92 116 GLN B N 1
ATOM 2571 C CA . GLN B 1 116 ? 5.418 -3.07 1.514 1 92 116 GLN B CA 1
ATOM 2572 C C . GLN B 1 116 ? 4.129 -3.873 1.365 1 92 116 GLN B C 1
ATOM 2574 O O . GLN B 1 116 ? 3.035 -3.307 1.367 1 92 116 GLN B O 1
ATOM 2579 N N . LEU B 1 117 ? 4.348 -5.133 1.286 1 95.06 117 LEU B N 1
ATOM 2580 C CA . LEU B 1 117 ? 3.213 -6.023 1.074 1 95.06 117 LEU B CA 1
ATOM 2581 C C . LEU B 1 117 ? 2.373 -6.145 2.342 1 95.06 117 LEU B C 1
ATOM 2583 O O . LEU B 1 117 ? 2.908 -6.379 3.428 1 95.06 117 LEU B O 1
ATOM 2587 N N . SER B 1 118 ? 1.114 -5.953 2.234 1 96.81 118 SER B N 1
ATOM 2588 C CA . SER B 1 118 ? 0.127 -6.18 3.283 1 96.81 118 SER B CA 1
ATOM 2589 C C . SER B 1 118 ? -1.228 -6.559 2.695 1 96.81 118 SER B C 1
ATOM 2591 O O . SER B 1 118 ? -1.51 -6.27 1.532 1 96.81 118 SER B O 1
ATOM 2593 N N . ALA B 1 119 ? -2.025 -7.219 3.453 1 98.31 119 ALA B N 1
ATOM 2594 C CA . ALA B 1 119 ? -3.359 -7.605 3 1 98.31 119 ALA B CA 1
ATOM 2595 C C 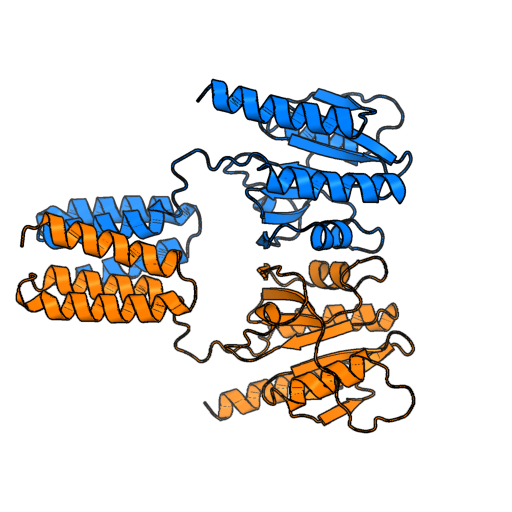. ALA B 1 119 ? -4.223 -6.375 2.727 1 98.31 119 ALA B C 1
ATOM 2597 O O . ALA B 1 119 ? -4.977 -6.344 1.751 1 98.31 119 ALA B O 1
ATOM 2598 N N . GLU B 1 120 ? -4.062 -5.387 3.584 1 98.12 120 GLU B N 1
ATOM 2599 C CA . GLU B 1 120 ? -4.859 -4.168 3.469 1 98.12 120 GLU B CA 1
ATOM 2600 C C . GLU B 1 120 ? -4.543 -3.422 2.176 1 98.12 120 GLU B C 1
ATOM 2602 O O . GLU B 1 120 ? -5.449 -2.93 1.501 1 98.12 120 GLU B O 1
ATOM 2607 N N . LEU B 1 121 ? -3.258 -3.367 1.882 1 98.44 121 LEU B N 1
ATOM 2608 C CA . LEU B 1 121 ? -2.873 -2.715 0.635 1 98.44 121 LEU B CA 1
ATOM 2609 C C . LEU B 1 121 ? -3.441 -3.461 -0.567 1 98.44 121 LEU B C 1
ATOM 2611 O O . LEU B 1 121 ? -4.043 -2.85 -1.455 1 98.44 121 LEU B O 1
ATOM 2615 N N . LEU B 1 122 ? -3.299 -4.758 -0.623 1 98.69 122 LEU B N 1
ATOM 2616 C CA . LEU B 1 122 ? -3.77 -5.551 -1.754 1 98.69 122 LEU B CA 1
ATOM 2617 C C . LEU B 1 122 ? -5.281 -5.418 -1.919 1 98.69 122 LEU B C 1
ATOM 2619 O O . LEU B 1 122 ? -5.773 -5.242 -3.035 1 98.69 122 LEU B O 1
ATOM 2623 N N . LEU B 1 123 ? -5.969 -5.465 -0.818 1 98.69 123 LEU B N 1
ATOM 2624 C CA . LEU B 1 123 ? -7.422 -5.344 -0.893 1 98.69 123 LEU B CA 1
ATOM 2625 C C . LEU B 1 123 ? -7.824 -3.953 -1.376 1 98.69 123 LEU B C 1
ATOM 2627 O O . LEU B 1 123 ? -8.828 -3.803 -2.078 1 98.69 123 LEU B O 1
ATOM 2631 N N . SER B 1 124 ? -7.059 -2.953 -1.021 1 98.62 124 SER B N 1
ATOM 2632 C CA . SER B 1 124 ? -7.32 -1.598 -1.494 1 98.62 124 SER B CA 1
ATOM 2633 C C . SER B 1 124 ? -7.102 -1.487 -3 1 98.62 124 SER B C 1
ATOM 2635 O O . SER B 1 124 ? -7.871 -0.823 -3.697 1 98.62 124 SER B O 1
ATOM 2637 N N . LEU B 1 125 ? -6.082 -2.109 -3.432 1 98.56 125 LEU B N 1
ATOM 2638 C CA . LEU B 1 125 ? -5.738 -2.059 -4.848 1 98.56 125 LEU B CA 1
ATOM 2639 C C . LEU B 1 125 ? -6.758 -2.828 -5.684 1 98.56 125 LEU B C 1
ATOM 2641 O O . LEU B 1 125 ? -7.09 -2.418 -6.801 1 98.56 125 LEU B O 1
ATOM 2645 N N . LEU B 1 126 ? -7.273 -3.922 -5.16 1 98.31 126 LEU B N 1
ATOM 2646 C CA . LEU B 1 126 ? -8.094 -4.863 -5.918 1 98.31 126 LEU B CA 1
ATOM 2647 C C . LEU B 1 126 ? -9.57 -4.516 -5.797 1 98.31 126 LEU B C 1
ATOM 2649 O O . LEU B 1 126 ? -10.398 -5.023 -6.559 1 98.31 126 LEU B O 1
ATOM 2653 N N . SER B 1 127 ? -9.914 -3.617 -4.848 1 97.62 127 SER B N 1
ATOM 2654 C CA . SER B 1 127 ? -11.32 -3.258 -4.676 1 97.62 127 SER B CA 1
ATOM 2655 C C . SER B 1 127 ? -11.906 -2.689 -5.965 1 97.62 127 SER B C 1
ATOM 2657 O O . SER B 1 127 ? -11.219 -1.972 -6.699 1 97.62 127 SER B O 1
ATOM 2659 N N . PRO B 1 128 ? -13.172 -2.951 -6.328 1 96.31 128 PRO B N 1
ATOM 2660 C CA . PRO B 1 128 ? -13.781 -2.594 -7.609 1 96.31 128 PRO B CA 1
ATOM 2661 C C . PRO B 1 128 ? -13.758 -1.092 -7.879 1 96.31 128 PRO B C 1
ATOM 2663 O O . PRO B 1 128 ? -13.781 -0.667 -9.039 1 96.31 128 PRO B O 1
ATOM 2666 N N . LEU B 1 129 ? -13.648 -0.225 -6.906 1 95.88 129 LEU B N 1
ATOM 2667 C CA . LEU B 1 129 ? -13.664 1.218 -7.121 1 95.88 129 LEU B CA 1
ATOM 2668 C C . LEU B 1 129 ? -12.25 1.761 -7.285 1 95.88 129 LEU B C 1
ATOM 2670 O O . LEU B 1 129 ? -12.062 2.928 -7.633 1 95.88 129 LEU B O 1
ATOM 2674 N N . SER B 1 130 ? -11.281 0.853 -7.09 1 97.38 130 SER B N 1
ATOM 2675 C CA . SER B 1 130 ? -9.891 1.249 -7.285 1 97.38 130 SER B CA 1
ATOM 2676 C C . SER B 1 130 ? -9.555 1.376 -8.766 1 97.38 130 SER B C 1
ATOM 2678 O O . SER B 1 130 ? -9.906 0.508 -9.57 1 97.38 130 SER B O 1
ATOM 2680 N N . PRO B 1 131 ? -8.867 2.43 -9.148 1 97.31 131 PRO B N 1
ATOM 2681 C CA . PRO B 1 131 ? -8.43 2.541 -10.539 1 97.31 131 PRO B CA 1
ATOM 2682 C C . PRO B 1 131 ? -7.422 1.46 -10.938 1 97.31 131 PRO B C 1
ATOM 2684 O O . PRO B 1 131 ? -7.152 1.263 -12.125 1 97.31 131 PRO B O 1
ATOM 2687 N N . LEU B 1 132 ? -6.922 0.731 -9.992 1 97.19 132 LEU B N 1
ATOM 2688 C CA . LEU B 1 132 ? -5.859 -0.229 -10.266 1 97.19 132 LEU B CA 1
ATOM 2689 C C . LEU B 1 132 ? -6.395 -1.656 -10.234 1 97.19 132 LEU B C 1
ATOM 2691 O O . LEU B 1 132 ? -5.625 -2.615 -10.336 1 97.19 132 LEU B O 1
ATOM 2695 N N . HIS B 1 133 ? -7.727 -1.862 -10.148 1 96.56 133 HIS B N 1
ATOM 2696 C CA . HIS B 1 133 ? -8.281 -3.188 -9.891 1 96.56 133 HIS B CA 1
ATOM 2697 C C . HIS B 1 133 ? -8.25 -4.051 -11.148 1 96.56 133 HIS B C 1
ATOM 2699 O O . HIS B 1 133 ? -8.328 -5.277 -11.062 1 96.56 133 HIS B O 1
ATOM 2705 N N . ASP B 1 134 ? -8.164 -3.533 -12.391 1 92.19 134 ASP B N 1
ATOM 2706 C CA . ASP B 1 134 ? -8.289 -4.273 -13.641 1 92.19 134 ASP B CA 1
ATOM 2707 C C . ASP B 1 134 ? -6.941 -4.824 -14.094 1 92.19 134 ASP B C 1
ATOM 2709 O O . ASP B 1 134 ? -6.883 -5.68 -14.977 1 92.19 134 ASP B O 1
ATOM 2713 N N . GLY B 1 135 ? -5.855 -4.605 -13.492 1 95.06 135 GLY B N 1
ATOM 2714 C CA . GLY B 1 135 ? -4.551 -5.121 -13.859 1 95.06 135 GLY B CA 1
ATOM 2715 C C . GLY B 1 135 ? -3.936 -6.008 -12.797 1 95.06 135 GLY B C 1
ATOM 2716 O O . GLY B 1 135 ? -4.582 -6.328 -11.797 1 95.06 135 GLY B O 1
ATOM 2717 N N . ALA B 1 136 ? -2.754 -6.449 -13.172 1 96.62 136 ALA B N 1
ATOM 2718 C CA . ALA B 1 136 ? -2.061 -7.367 -12.266 1 96.62 136 ALA B CA 1
ATOM 2719 C C . ALA B 1 136 ? -1.337 -6.605 -11.164 1 96.62 136 ALA B C 1
ATOM 2721 O O . ALA B 1 136 ? -0.934 -5.453 -11.352 1 96.62 136 ALA B O 1
ATOM 2722 N N . VAL B 1 137 ? -1.334 -7.207 -10.031 1 97.12 137 VAL B N 1
ATOM 2723 C CA . VAL B 1 137 ? -0.452 -6.762 -8.961 1 97.12 137 VAL B CA 1
ATOM 2724 C C . VAL B 1 137 ? 0.81 -7.621 -8.93 1 97.12 137 VAL B C 1
ATOM 2726 O O . VAL B 1 137 ? 0.733 -8.844 -8.781 1 97.12 137 VAL B O 1
ATOM 2729 N N . VAL B 1 138 ? 1.966 -6.98 -9.117 1 93.62 138 VAL B N 1
ATOM 2730 C CA . VAL B 1 138 ? 3.238 -7.695 -9.156 1 93.62 138 VAL B CA 1
ATOM 2731 C C . VAL B 1 138 ? 3.896 -7.648 -7.777 1 93.62 138 VAL B C 1
ATOM 2733 O O . VAL B 1 138 ? 4.133 -6.566 -7.23 1 93.62 138 VAL B O 1
ATOM 2736 N N . VAL B 1 139 ? 4.176 -8.844 -7.266 1 92.56 139 VAL B N 1
ATOM 2737 C CA . VAL B 1 139 ? 4.719 -8.953 -5.918 1 92.56 139 VAL B CA 1
ATOM 2738 C C . VAL B 1 139 ? 6.074 -9.648 -5.957 1 92.56 139 VAL B C 1
ATOM 2740 O O . VAL B 1 139 ? 6.289 -10.555 -6.773 1 92.56 139 VAL B O 1
ATOM 2743 N N . ARG B 1 140 ? 6.973 -9.172 -5.121 1 86.75 140 ARG B N 1
ATOM 2744 C CA . ARG B 1 140 ? 8.281 -9.805 -5.012 1 86.75 140 ARG B CA 1
ATOM 2745 C C . ARG B 1 140 ? 8.906 -9.531 -3.646 1 86.75 140 ARG B C 1
ATOM 2747 O O . ARG B 1 140 ? 9.07 -8.375 -3.25 1 86.75 140 ARG B O 1
ATOM 2754 N N . ASN B 1 141 ? 9.305 -10.547 -2.938 1 82.44 141 ASN B N 1
ATOM 2755 C CA . ASN B 1 141 ? 10.078 -10.438 -1.709 1 82.44 141 ASN B CA 1
ATOM 2756 C C . ASN B 1 141 ? 9.445 -9.461 -0.725 1 82.44 141 ASN B C 1
ATOM 2758 O O . ASN B 1 141 ? 10.094 -8.523 -0.26 1 82.44 141 ASN B O 1
ATOM 2762 N N . GLY B 1 142 ? 8.109 -9.648 -0.589 1 87.56 142 GLY B N 1
ATOM 2763 C CA . GLY B 1 142 ? 7.406 -8.875 0.421 1 87.56 142 GLY B CA 1
ATOM 2764 C C . GLY B 1 142 ? 7.062 -7.469 -0.039 1 87.56 142 GLY B C 1
ATOM 2765 O O . GLY B 1 142 ? 6.637 -6.637 0.762 1 87.56 142 GLY B O 1
ATOM 2766 N N . LEU B 1 143 ? 7.273 -7.195 -1.355 1 89.56 143 LEU B N 1
ATOM 2767 C CA . LEU B 1 143 ? 6.973 -5.879 -1.909 1 89.56 143 LEU B CA 1
ATOM 2768 C C . LEU B 1 143 ? 5.93 -5.98 -3.018 1 89.56 143 LEU B C 1
ATOM 2770 O O . LEU B 1 143 ? 5.938 -6.934 -3.797 1 89.56 143 LEU B O 1
ATOM 2774 N N . VAL B 1 144 ? 5.09 -5.039 -2.988 1 94.19 144 VAL B N 1
ATOM 2775 C CA . VAL B 1 144 ? 4.281 -4.801 -4.176 1 94.19 144 VAL B CA 1
ATOM 2776 C C . VAL B 1 144 ? 5.02 -3.854 -5.121 1 94.19 144 VAL B C 1
ATOM 2778 O O . VAL B 1 144 ? 5.098 -2.65 -4.867 1 94.19 144 VAL B O 1
ATOM 2781 N N . LEU B 1 145 ? 5.492 -4.402 -6.172 1 90.5 145 LEU B N 1
ATOM 2782 C CA . LEU B 1 145 ? 6.312 -3.619 -7.086 1 90.5 145 LEU B CA 1
ATOM 2783 C C . LEU B 1 145 ? 5.453 -2.668 -7.914 1 90.5 145 LEU B C 1
ATOM 2785 O O . LEU B 1 145 ? 5.797 -1.495 -8.078 1 90.5 145 LEU B O 1
ATOM 2789 N N . ALA B 1 146 ? 4.363 -3.141 -8.375 1 94.31 146 ALA B N 1
ATOM 2790 C CA . ALA B 1 146 ? 3.482 -2.369 -9.25 1 94.31 146 ALA B CA 1
ATOM 2791 C C . ALA B 1 146 ? 2.062 -2.93 -9.227 1 94.31 146 ALA B C 1
ATOM 2793 O O . ALA B 1 146 ? 1.841 -4.059 -8.789 1 94.31 146 ALA B O 1
ATOM 2794 N N . ALA B 1 147 ? 1.126 -2.146 -9.617 1 97 147 ALA B N 1
ATOM 2795 C CA . ALA B 1 147 ? -0.276 -2.543 -9.719 1 97 147 ALA B CA 1
ATOM 2796 C C . ALA B 1 147 ? -0.907 -1.985 -10.992 1 97 147 ALA B C 1
ATOM 2798 O O . ALA B 1 147 ? -0.381 -1.045 -11.594 1 97 147 ALA B O 1
ATOM 2799 N N . GLY B 1 148 ? -2.014 -2.613 -11.359 1 96.56 148 GLY B N 1
ATOM 2800 C CA . GLY B 1 148 ? -2.646 -2.209 -12.609 1 96.56 148 GLY B CA 1
ATOM 2801 C C . GLY B 1 148 ? -1.818 -2.543 -13.828 1 96.56 148 GLY B C 1
ATOM 2802 O O . GLY B 1 148 ? -1.907 -1.859 -14.852 1 96.56 148 GLY B O 1
ATOM 2803 N N . VAL B 1 149 ? -0.994 -3.541 -13.711 1 94.69 149 VAL B N 1
ATOM 2804 C CA . VAL B 1 149 ? -0.05 -3.879 -14.773 1 94.69 149 VAL B CA 1
ATOM 2805 C C . VAL B 1 149 ? -0.77 -4.645 -15.883 1 94.69 149 VAL B C 1
ATOM 2807 O O . VAL B 1 149 ? -1.464 -5.629 -15.617 1 94.69 149 VAL B O 1
ATOM 2810 N N . ILE B 1 150 ? -0.625 -4.184 -17.078 1 94.12 150 ILE B N 1
ATOM 2811 C CA . ILE B 1 150 ? -1.208 -4.859 -18.234 1 94.12 150 ILE B CA 1
ATOM 2812 C C . ILE B 1 150 ? -0.252 -5.938 -18.75 1 94.12 150 ILE B C 1
ATOM 2814 O O . ILE B 1 150 ? 0.818 -5.633 -19.281 1 94.12 150 ILE B O 1
ATOM 2818 N N . LEU B 1 151 ? -0.669 -7.145 -18.625 1 92.31 151 LEU B N 1
ATOM 2819 C CA . LEU B 1 151 ? 0.168 -8.281 -19 1 92.31 151 LEU B CA 1
ATOM 2820 C C . LEU B 1 151 ? -0.205 -8.797 -20.375 1 92.31 151 LEU B C 1
ATOM 2822 O O . LEU B 1 151 ? -1.333 -8.602 -20.828 1 92.31 151 LEU B O 1
ATOM 2826 N N . PRO B 1 152 ? 0.778 -9.391 -20.984 1 89.81 152 PRO B N 1
ATOM 2827 C CA . PRO B 1 152 ? 0.432 -10.062 -22.234 1 89.81 152 PRO B CA 1
ATOM 2828 C C . PRO B 1 152 ? -0.558 -11.211 -22.047 1 89.81 152 PRO B C 1
ATOM 2830 O O . PRO B 1 152 ? -0.465 -11.953 -21.062 1 89.81 152 PRO B O 1
ATOM 2833 N N . ILE B 1 153 ? -1.444 -11.359 -22.984 1 92.88 153 ILE B N 1
ATOM 2834 C CA . ILE B 1 153 ? -2.486 -12.375 -22.891 1 92.88 153 ILE B CA 1
ATOM 2835 C C . ILE B 1 153 ? -2.125 -13.578 -23.75 1 92.88 153 ILE B C 1
ATOM 2837 O O . ILE B 1 153 ? -1.521 -13.422 -24.812 1 92.88 153 ILE B O 1
ATOM 2841 N N . SER B 1 154 ? -2.463 -14.711 -23.328 1 94.06 154 SER B N 1
ATOM 2842 C CA . SER B 1 154 ? -2.248 -15.93 -24.094 1 94.06 154 SER B CA 1
ATOM 2843 C C . SER B 1 154 ? -3.23 -16.031 -25.266 1 94.06 154 SER B C 1
ATOM 2845 O O . SER B 1 154 ? -4.395 -15.648 -25.125 1 94.06 154 SER B O 1
ATOM 2847 N N . THR B 1 155 ? -2.783 -16.609 -26.359 1 89.88 155 THR B N 1
ATOM 2848 C CA . THR B 1 155 ? -3.633 -16.844 -27.531 1 89.88 155 THR B CA 1
ATOM 2849 C C . THR B 1 155 ? -4.164 -18.281 -27.531 1 89.88 155 THR B C 1
ATOM 2851 O O . THR B 1 155 ? -4.969 -18.641 -28.391 1 89.88 155 THR B O 1
ATOM 2854 N N . GLN B 1 156 ? -3.746 -19.047 -26.531 1 88.25 156 GLN B N 1
ATOM 2855 C CA . GLN B 1 156 ? -4.234 -20.406 -26.422 1 88.25 156 GLN B CA 1
ATOM 2856 C C . GLN B 1 156 ? -5.73 -20.438 -26.109 1 88.25 156 GLN B C 1
ATOM 2858 O O . GLN B 1 156 ? -6.227 -19.578 -25.375 1 88.25 156 GLN B O 1
ATOM 2863 N N . PRO B 1 157 ? -6.422 -21.344 -26.75 1 86.38 157 PRO B N 1
ATOM 2864 C CA . PRO B 1 157 ? -7.836 -21.469 -26.391 1 86.38 157 PRO B CA 1
ATOM 2865 C C . PRO B 1 157 ? -8.047 -21.859 -24.922 1 86.38 157 PRO B C 1
ATOM 2867 O O . PRO B 1 157 ? -7.316 -22.719 -24.406 1 86.38 157 PRO B O 1
ATOM 2870 N N . LEU B 1 158 ? -8.844 -21.094 -24.266 1 82.62 158 LEU B N 1
ATOM 2871 C CA . LEU B 1 158 ? -9.195 -21.422 -22.891 1 82.62 158 LEU B CA 1
ATOM 2872 C C . LEU B 1 158 ? -10.633 -21.922 -22.797 1 82.62 158 LEU B C 1
ATOM 2874 O O . LEU B 1 158 ? -11.422 -21.719 -23.719 1 82.62 158 LEU B O 1
ATOM 2878 N N . VAL B 1 159 ? -10.852 -22.672 -21.734 1 78.44 159 VAL B N 1
ATOM 2879 C CA . VAL B 1 159 ? -12.211 -23.125 -21.453 1 78.44 159 VAL B CA 1
ATOM 2880 C C . VAL B 1 159 ? -13.164 -21.922 -21.453 1 78.44 159 VAL B C 1
ATOM 2882 O O . VAL B 1 159 ? -12.773 -20.812 -21.078 1 78.44 159 VAL B O 1
ATOM 2885 N N . LEU B 1 160 ? -14.305 -22.219 -21.828 1 76.62 160 LEU B N 1
ATOM 2886 C CA . LEU B 1 160 ? -15.352 -21.203 -21.859 1 76.62 160 LEU B CA 1
ATOM 2887 C C . LEU B 1 160 ? -15.57 -20.609 -20.484 1 76.62 160 LEU B C 1
ATOM 2889 O O . LEU B 1 160 ? -15.57 -21.328 -19.469 1 76.62 160 LEU B O 1
ATOM 2893 N N . GLY B 1 161 ? -15.648 -19.312 -20.328 1 82.12 161 GLY B N 1
ATOM 2894 C CA . GLY B 1 161 ? -15.938 -18.672 -19.062 1 82.12 161 GLY B CA 1
ATOM 2895 C C . GLY B 1 161 ? -14.727 -17.984 -18.453 1 82.12 161 GLY B C 1
ATOM 2896 O O . GLY B 1 161 ? -14.859 -17.188 -17.531 1 82.12 161 GLY B O 1
ATOM 2897 N N . LEU B 1 162 ? -13.625 -18.359 -19 1 88.56 162 LEU B N 1
ATOM 2898 C CA . LEU B 1 162 ? -12.43 -17.734 -18.453 1 88.56 162 LEU B CA 1
ATOM 2899 C C . LEU B 1 162 ? -12.156 -16.406 -19.156 1 88.56 162 LEU B C 1
ATOM 2901 O O . LEU B 1 162 ? -12.148 -16.344 -20.391 1 88.56 162 LEU B O 1
ATOM 2905 N N . GLY B 1 163 ? -12.023 -15.359 -18.422 1 89.69 163 GLY B N 1
ATOM 2906 C CA . GLY B 1 163 ? -11.898 -14.008 -18.938 1 89.69 163 GLY B CA 1
ATOM 2907 C C . GLY B 1 163 ? -10.461 -13.578 -19.156 1 89.69 163 GLY B C 1
ATOM 2908 O O . GLY B 1 163 ? -9.57 -14.422 -19.281 1 89.69 163 GLY B O 1
ATOM 2909 N N . THR B 1 164 ? -10.273 -12.352 -19.344 1 92 164 THR B N 1
ATOM 2910 C CA . THR B 1 164 ? -9.008 -11.742 -19.734 1 92 164 THR B CA 1
ATOM 2911 C C . THR B 1 164 ? -7.961 -11.922 -18.641 1 92 164 THR B C 1
ATOM 2913 O O . THR B 1 164 ? -6.777 -12.094 -18.938 1 92 164 THR B O 1
ATOM 2916 N N . ARG B 1 165 ? -8.367 -11.891 -17.391 1 95.25 165 ARG B N 1
ATOM 2917 C CA . ARG B 1 165 ? -7.426 -12.062 -16.281 1 95.25 165 ARG B CA 1
ATOM 2918 C C . ARG B 1 165 ? -6.777 -13.445 -16.328 1 95.25 165 ARG B C 1
ATOM 2920 O O . ARG B 1 165 ? -5.582 -13.578 -16.047 1 95.25 165 ARG B O 1
ATOM 2927 N N . HIS B 1 166 ? -7.578 -14.43 -16.703 1 96.44 166 HIS B N 1
ATOM 2928 C CA . HIS B 1 166 ? -7.059 -15.789 -16.812 1 96.44 166 HIS B CA 1
ATOM 2929 C C . HIS B 1 166 ? -6.062 -15.906 -17.953 1 96.44 166 HIS B C 1
ATOM 2931 O O . HIS B 1 166 ? -5.008 -16.531 -17.812 1 96.44 166 HIS B O 1
ATOM 2937 N N . ARG B 1 167 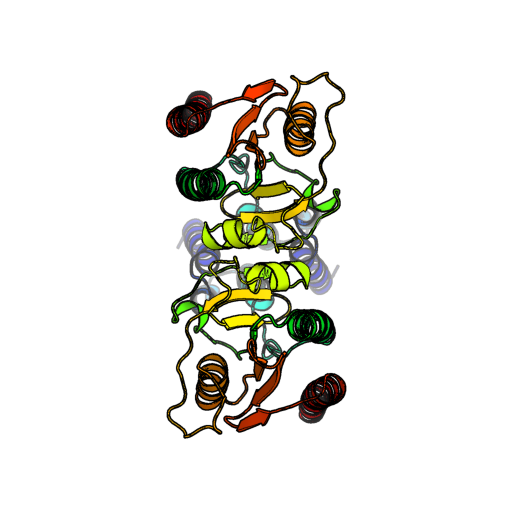? -6.406 -15.305 -19.031 1 96.12 167 ARG B N 1
ATOM 2938 C CA . ARG B 1 167 ? -5.527 -15.32 -20.188 1 96.12 167 ARG B CA 1
ATOM 2939 C C . ARG B 1 167 ? -4.215 -14.602 -19.891 1 96.12 167 ARG B C 1
ATOM 2941 O O . ARG B 1 167 ? -3.158 -15 -20.391 1 96.12 167 ARG B O 1
ATOM 2948 N N . ALA B 1 168 ? -4.352 -13.5 -19.156 1 95.56 168 ALA B N 1
ATOM 2949 C CA . ALA B 1 168 ? -3.154 -12.758 -18.766 1 95.56 168 ALA B CA 1
ATOM 2950 C C . ALA B 1 168 ? -2.256 -13.594 -17.859 1 95.56 168 ALA B C 1
ATOM 2952 O O . ALA B 1 168 ? -1.031 -13.578 -18 1 95.56 168 ALA B O 1
ATOM 2953 N N . ALA B 1 169 ? -2.857 -14.305 -16.938 1 96.12 169 ALA B N 1
ATOM 2954 C CA . ALA B 1 169 ? -2.105 -15.188 -16.047 1 96.12 169 ALA B CA 1
ATOM 2955 C C . ALA B 1 169 ? -1.351 -16.25 -16.828 1 96.12 169 ALA B C 1
ATOM 2957 O O . ALA B 1 169 ? -0.171 -16.5 -16.578 1 96.12 169 ALA B O 1
ATOM 2958 N N . LEU B 1 170 ? -2.062 -16.828 -17.75 1 95 170 LEU B N 1
ATOM 2959 C CA . LEU B 1 170 ? -1.45 -17.844 -18.609 1 95 170 LEU B CA 1
ATOM 2960 C C . LEU B 1 170 ? -0.332 -17.234 -19.453 1 95 170 LEU B C 1
ATOM 2962 O O . LEU B 1 170 ? 0.757 -17.812 -19.547 1 95 170 LEU B O 1
ATOM 2966 N N . GLY B 1 171 ? -0.583 -16.125 -20.031 1 93.5 171 GLY B N 1
ATOM 2967 C CA . GLY B 1 171 ? 0.375 -15.461 -20.922 1 93.5 171 GLY B CA 1
ATOM 2968 C C . GLY B 1 171 ? 1.682 -15.125 -20.219 1 93.5 171 GLY B C 1
ATOM 2969 O O . GLY B 1 171 ? 2.76 -15.367 -20.766 1 93.5 171 GLY B O 1
ATOM 2970 N N . VAL B 1 172 ? 1.573 -14.562 -19.047 1 92.06 172 VAL B N 1
ATOM 2971 C CA . VAL B 1 172 ? 2.771 -14.109 -18.344 1 92.06 172 VAL B CA 1
ATOM 2972 C C . VAL B 1 172 ? 3.623 -15.312 -17.953 1 92.06 172 VAL B C 1
ATOM 2974 O O . VAL B 1 172 ? 4.855 -15.234 -17.953 1 92.06 172 VAL B O 1
ATOM 2977 N N . THR B 1 173 ? 2.998 -16.453 -17.625 1 91.94 173 THR B N 1
ATOM 2978 C CA . THR B 1 173 ? 3.748 -17.609 -17.172 1 91.94 173 THR B CA 1
ATOM 2979 C C . THR B 1 173 ? 4.281 -18.406 -18.375 1 91.94 173 THR B C 1
ATOM 2981 O O . THR B 1 173 ? 5.188 -19.219 -18.219 1 91.94 173 THR B O 1
ATOM 2984 N N . GLU B 1 174 ? 3.635 -18.203 -19.562 1 91.25 174 GLU B N 1
ATOM 2985 C CA . GLU B 1 174 ? 4.211 -18.75 -20.781 1 91.25 174 GLU B CA 1
ATOM 2986 C C . GLU B 1 174 ? 5.543 -18.078 -21.109 1 91.25 174 GLU B C 1
ATOM 2988 O O . GLU B 1 174 ? 6.492 -18.734 -21.531 1 91.25 174 GLU B O 1
ATOM 2993 N N . HIS B 1 175 ? 5.527 -16.781 -20.859 1 86.25 175 HIS B N 1
ATOM 2994 C CA . HIS B 1 175 ? 6.711 -15.977 -21.156 1 86.25 175 HIS B CA 1
ATOM 2995 C C . HIS B 1 175 ? 7.758 -16.109 -20.062 1 86.25 175 HIS B C 1
ATOM 2997 O O . HIS B 1 175 ? 8.961 -16.047 -20.328 1 86.25 175 HIS B O 1
ATOM 3003 N N . GLN B 1 176 ? 7.258 -16.234 -18.844 1 85.31 176 GLN B N 1
ATOM 3004 C CA . GLN B 1 176 ? 8.125 -16.438 -17.703 1 85.31 176 GLN B CA 1
ATOM 3005 C C . GLN B 1 176 ? 7.719 -17.688 -16.922 1 85.31 176 GLN B C 1
ATOM 3007 O O . GLN B 1 176 ? 7.039 -17.594 -15.898 1 85.31 176 GLN B O 1
ATOM 3012 N N . PRO B 1 177 ? 8.266 -18.766 -17.281 1 84 177 PRO B N 1
ATOM 3013 C CA . PRO B 1 177 ? 7.797 -20.047 -16.75 1 84 177 PRO B CA 1
ATOM 3014 C C . PRO B 1 177 ? 8.062 -20.203 -15.258 1 84 177 PRO B C 1
ATOM 3016 O O . PRO B 1 177 ? 7.344 -20.938 -14.57 1 84 177 PRO B O 1
ATOM 3019 N N . ASP B 1 178 ? 9.031 -19.484 -14.773 1 81.44 178 ASP B N 1
ATOM 3020 C CA . ASP B 1 178 ? 9.344 -19.594 -13.352 1 81.44 178 ASP B CA 1
ATOM 3021 C C . ASP B 1 178 ? 8.383 -18.75 -12.516 1 81.44 178 ASP B C 1
ATOM 3023 O O . ASP B 1 178 ? 8.312 -18.922 -11.289 1 81.44 178 ASP B O 1
ATOM 3027 N N . GLY B 1 179 ? 7.676 -17.922 -13.164 1 86.56 179 GLY B N 1
ATOM 3028 C CA . GLY B 1 179 ? 6.734 -17.047 -12.477 1 86.56 179 GLY B CA 1
ATOM 3029 C C . GLY B 1 179 ? 5.469 -17.766 -12.047 1 86.56 179 GLY B C 1
ATOM 3030 O O . GLY B 1 179 ? 5.207 -18.891 -12.492 1 86.56 179 GLY B O 1
ATOM 3031 N N . LEU B 1 180 ? 4.785 -17.172 -11.188 1 92.12 180 LEU B N 1
ATOM 3032 C CA . LEU B 1 180 ? 3.51 -17.656 -10.672 1 92.12 180 LEU B CA 1
ATOM 3033 C C . LEU B 1 180 ? 2.439 -16.578 -10.758 1 92.12 180 LEU B C 1
ATOM 3035 O O . LEU B 1 180 ? 2.709 -15.406 -10.477 1 92.12 180 LEU B O 1
ATOM 3039 N N . ALA B 1 181 ? 1.294 -17 -11.133 1 95.5 181 ALA B N 1
ATOM 3040 C CA . ALA B 1 181 ? 0.167 -16.078 -11.172 1 95.5 181 ALA B CA 1
ATOM 3041 C C . ALA B 1 181 ? -1.08 -16.703 -10.555 1 95.5 181 ALA B C 1
ATOM 3043 O O . ALA B 1 181 ? -1.415 -17.844 -10.844 1 95.5 181 ALA B O 1
ATOM 3044 N N . ILE B 1 182 ? -1.75 -16 -9.758 1 97.25 182 ILE B N 1
ATOM 3045 C CA . ILE B 1 182 ? -2.988 -16.453 -9.125 1 97.25 182 ILE B CA 1
ATOM 3046 C C . ILE B 1 182 ? -4.141 -15.547 -9.555 1 97.25 182 ILE B C 1
ATOM 3048 O O . ILE B 1 182 ? -4.023 -14.32 -9.516 1 97.25 182 ILE B O 1
ATOM 3052 N N . VAL B 1 183 ? -5.254 -16.141 -9.914 1 97.81 183 VAL B N 1
ATOM 3053 C CA . VAL B 1 183 ? -6.418 -15.414 -10.406 1 97.81 183 VAL B CA 1
ATOM 3054 C C . VAL B 1 183 ? -7.637 -15.742 -9.547 1 97.81 183 VAL B C 1
ATOM 3056 O O . VAL B 1 183 ? -7.84 -16.891 -9.156 1 97.81 183 VAL B O 1
ATOM 3059 N N . VAL B 1 184 ? -8.375 -14.727 -9.203 1 97.88 184 VAL B N 1
ATOM 3060 C CA . VAL B 1 184 ? -9.719 -14.891 -8.656 1 97.88 184 VAL B CA 1
ATOM 3061 C C . VAL B 1 184 ? -10.75 -14.344 -9.641 1 97.88 184 VAL B C 1
ATOM 3063 O O . VAL B 1 184 ? -10.68 -13.18 -10.039 1 97.88 184 VAL B O 1
ATOM 3066 N N . SER B 1 185 ? -11.578 -15.195 -10.078 1 95.88 185 SER B N 1
ATOM 3067 C CA . SER B 1 185 ? -12.625 -14.781 -11.016 1 95.88 185 SER B CA 1
ATOM 3068 C C . SER B 1 185 ? -13.625 -13.844 -10.344 1 95.88 185 SER B C 1
ATOM 3070 O O . SER B 1 185 ? -14.148 -14.148 -9.273 1 95.88 185 SER B O 1
ATOM 3072 N N . GLU B 1 186 ? -13.914 -12.75 -10.953 1 95.19 186 GLU B N 1
ATOM 3073 C CA . GLU B 1 186 ? -14.891 -11.789 -10.453 1 95.19 186 GLU B CA 1
ATOM 3074 C C . GLU B 1 186 ? -16.312 -12.32 -10.609 1 95.19 186 GLU B C 1
ATOM 3076 O O . GLU B 1 186 ? -17.188 -12.008 -9.797 1 95.19 186 GLU B O 1
ATOM 3081 N N . GLU B 1 187 ? -16.547 -13.148 -11.57 1 93 187 GLU B N 1
ATOM 3082 C CA . GLU B 1 187 ? -17.875 -13.664 -11.883 1 93 187 GLU B CA 1
ATOM 3083 C C . GLU B 1 187 ? -18.219 -14.852 -10.984 1 93 187 GLU B C 1
ATOM 3085 O O . GLU B 1 187 ? -19.344 -14.914 -10.453 1 93 187 GLU B O 1
ATOM 3090 N N . THR B 1 188 ? -17.234 -15.766 -10.703 1 92.69 188 THR B N 1
ATOM 3091 C CA . THR B 1 188 ? -17.547 -17.016 -10.016 1 92.69 188 THR B CA 1
ATOM 3092 C C . THR B 1 188 ? -16.891 -17.047 -8.648 1 92.69 188 THR B C 1
ATOM 3094 O O . THR B 1 188 ? -17.25 -17.875 -7.797 1 92.69 188 THR B O 1
ATOM 3097 N N . GLY B 1 189 ? -15.875 -16.219 -8.5 1 94.94 189 GLY B N 1
ATOM 3098 C CA . GLY B 1 189 ? -15.109 -16.266 -7.262 1 94.94 189 GLY B CA 1
ATOM 3099 C C . GLY B 1 189 ? -14.133 -17.438 -7.203 1 94.94 189 GLY B C 1
ATOM 3100 O O . GLY B 1 189 ? -13.43 -17.609 -6.207 1 94.94 189 GLY B O 1
ATOM 3101 N N . GLN B 1 190 ? -14.039 -18.125 -8.234 1 95.69 190 GLN B N 1
ATOM 3102 C CA . GLN B 1 190 ? -13.156 -19.281 -8.266 1 95.69 190 GLN B CA 1
ATOM 3103 C C . GLN B 1 190 ? -11.695 -18.859 -8.367 1 95.69 190 GLN B C 1
ATOM 3105 O O . GLN B 1 190 ? -11.383 -17.844 -8.969 1 95.69 190 GLN B O 1
ATOM 3110 N N . VAL B 1 191 ? -10.891 -19.703 -7.824 1 97.88 191 VAL B N 1
ATOM 3111 C CA . VAL B 1 191 ? -9.461 -19.422 -7.785 1 97.88 191 VAL B CA 1
ATOM 3112 C C . VAL B 1 191 ? -8.727 -20.281 -8.812 1 97.88 191 VAL B C 1
ATOM 3114 O O . VAL B 1 191 ? -9.047 -21.453 -8.984 1 97.88 191 VAL B O 1
ATOM 3117 N N . ALA B 1 192 ? -7.812 -19.688 -9.539 1 97.62 192 ALA B N 1
ATOM 3118 C CA . ALA B 1 192 ? -6.961 -20.391 -10.5 1 97.62 192 ALA B CA 1
ATOM 3119 C C . ALA B 1 192 ? -5.492 -20.031 -10.297 1 97.62 192 ALA B C 1
ATOM 3121 O O . ALA B 1 192 ? -5.176 -18.984 -9.719 1 97.62 192 ALA B O 1
ATOM 3122 N N . LEU B 1 193 ? -4.633 -20.891 -10.703 1 96.94 193 LEU B N 1
ATOM 3123 C CA . LEU B 1 193 ? -3.189 -20.703 -10.617 1 96.94 193 LEU B CA 1
ATOM 3124 C C . LEU B 1 193 ? -2.514 -21.016 -11.945 1 96.94 193 LEU B C 1
ATOM 3126 O O . LEU B 1 193 ? -2.771 -22.062 -12.539 1 96.94 193 LEU B O 1
ATOM 3130 N N . ALA B 1 194 ? -1.728 -20.094 -12.43 1 95.81 194 ALA B N 1
ATOM 3131 C CA . ALA B 1 194 ? -0.935 -20.312 -13.633 1 95.81 194 ALA B CA 1
ATOM 3132 C C . ALA B 1 194 ? 0.546 -20.453 -13.297 1 95.81 194 ALA B C 1
ATOM 3134 O O . ALA B 1 194 ? 1.094 -19.672 -12.516 1 95.81 194 ALA B O 1
ATOM 3135 N N . HIS B 1 195 ? 1.104 -21.406 -13.797 1 93.25 195 HIS B N 1
ATOM 3136 C CA . HIS B 1 195 ? 2.52 -21.719 -13.617 1 93.25 195 HIS B CA 1
ATOM 3137 C C . HIS B 1 195 ? 3.061 -22.516 -14.805 1 93.25 195 HIS B C 1
ATOM 3139 O O . HIS B 1 195 ? 2.439 -23.484 -15.234 1 93.25 195 HIS B O 1
ATOM 3145 N N . GLN B 1 196 ? 4.234 -22.109 -15.367 1 91.06 196 GLN B N 1
ATOM 3146 C CA . GLN B 1 196 ? 4.891 -22.797 -16.469 1 91.06 196 GLN B CA 1
ATOM 3147 C C . GLN B 1 196 ? 3.963 -22.938 -17.672 1 91.06 196 GLN B C 1
ATOM 3149 O O . GLN B 1 196 ? 3.916 -23.984 -18.312 1 91.06 196 GLN B O 1
ATOM 3154 N N . GLY B 1 197 ? 3.107 -21.969 -17.828 1 91.75 197 GLY B N 1
ATOM 3155 C CA . GLY B 1 197 ? 2.221 -21.953 -18.969 1 91.75 197 GLY B CA 1
ATOM 3156 C C . GLY B 1 197 ? 1.035 -22.891 -18.828 1 91.75 197 GLY B C 1
ATOM 3157 O O . GLY B 1 197 ? 0.416 -23.266 -19.828 1 91.75 197 GLY B O 1
ATOM 3158 N N . LYS B 1 198 ? 0.821 -23.328 -17.688 1 94.12 198 LYS B N 1
ATOM 3159 C CA . LYS B 1 198 ? -0.342 -24.156 -17.406 1 94.12 198 LYS B CA 1
ATOM 3160 C C . LYS B 1 198 ? -1.277 -23.484 -16.406 1 94.12 198 LYS B C 1
ATOM 3162 O O . LYS B 1 198 ? -0.822 -22.812 -15.477 1 94.12 198 LYS B O 1
ATOM 3167 N N . LEU B 1 199 ? -2.57 -23.672 -16.625 1 95.5 199 LEU B N 1
ATOM 3168 C CA . LEU B 1 199 ? -3.58 -23.047 -15.773 1 95.5 199 LEU B CA 1
ATOM 3169 C C . LEU B 1 199 ? -4.371 -24.094 -15.008 1 95.5 199 LEU B C 1
ATOM 3171 O O . LEU B 1 199 ? -5.031 -24.938 -15.609 1 95.5 199 LEU B O 1
ATOM 3175 N N . LEU B 1 200 ? -4.25 -24.109 -13.773 1 95.5 200 LEU B N 1
ATOM 3176 C CA . LEU B 1 200 ? -5.066 -24.922 -12.891 1 95.5 200 LEU B CA 1
ATOM 3177 C C . LEU B 1 200 ? -6.285 -24.156 -12.398 1 95.5 200 LEU B C 1
ATOM 3179 O O . LEU B 1 200 ? -6.152 -23.125 -11.742 1 95.5 200 LEU B O 1
ATOM 3183 N N . THR B 1 201 ? -7.473 -24.641 -12.641 1 95.12 201 THR B N 1
ATOM 3184 C CA . THR B 1 201 ? -8.695 -23.906 -12.328 1 95.12 201 THR B CA 1
ATOM 3185 C C . THR B 1 201 ? -9.445 -24.562 -11.18 1 95.12 201 THR B C 1
ATOM 3187 O O . THR B 1 201 ? -9.141 -25.703 -10.805 1 95.12 201 THR B O 1
ATOM 3190 N N . ASN B 1 202 ? -10.328 -23.797 -10.602 1 94.12 202 ASN B N 1
ATOM 3191 C CA . ASN B 1 202 ? -11.234 -24.281 -9.57 1 94.12 202 ASN B CA 1
ATOM 3192 C C . ASN B 1 202 ? -10.477 -24.875 -8.383 1 94.12 202 ASN B C 1
ATOM 3194 O O . ASN B 1 202 ? -10.766 -25.984 -7.957 1 94.12 202 ASN B O 1
ATOM 3198 N N . LEU B 1 203 ? -9.484 -24.172 -7.953 1 96.62 203 LEU B N 1
ATOM 3199 C CA . LEU B 1 203 ? -8.688 -24.594 -6.812 1 96.62 203 LEU B CA 1
ATOM 3200 C C . LEU B 1 203 ? -9.344 -24.188 -5.5 1 96.62 203 LEU B C 1
ATOM 3202 O O . LEU B 1 203 ? -9.891 -23.078 -5.395 1 96.62 203 LEU B O 1
ATOM 3206 N N . THR B 1 204 ? -9.422 -25.109 -4.578 1 95.56 204 THR B N 1
ATOM 3207 C CA . THR B 1 204 ? -9.734 -24.703 -3.211 1 95.56 204 THR B CA 1
ATOM 3208 C C . THR B 1 204 ? -8.555 -24 -2.564 1 95.56 204 THR B C 1
ATOM 3210 O O . THR B 1 204 ? -7.422 -24.109 -3.037 1 95.56 204 THR B O 1
ATOM 3213 N N . LEU B 1 205 ? -8.836 -23.234 -1.537 1 94 205 LEU B N 1
ATOM 3214 C CA . LEU B 1 205 ? -7.777 -22.531 -0.825 1 94 205 LEU B CA 1
ATOM 3215 C C . LEU B 1 205 ? -6.746 -23.516 -0.277 1 94 205 LEU B C 1
ATOM 3217 O O . LEU B 1 205 ? -5.555 -23.203 -0.219 1 94 205 LEU B O 1
ATOM 3221 N N . HIS B 1 206 ? -7.246 -24.672 0.095 1 94.88 206 HIS B N 1
ATOM 3222 C CA . HIS B 1 206 ? -6.355 -25.719 0.605 1 94.88 206 HIS B CA 1
ATOM 3223 C C . HIS B 1 206 ? -5.426 -26.234 -0.489 1 94.88 206 HIS B C 1
ATOM 3225 O O . HIS B 1 206 ? -4.227 -26.391 -0.264 1 94.88 206 HIS B O 1
ATOM 3231 N N . GLN B 1 207 ? -5.945 -26.5 -1.559 1 96 207 GLN B N 1
ATOM 3232 C CA . GLN B 1 207 ? -5.152 -26.969 -2.689 1 96 207 GLN B CA 1
ATOM 3233 C C . GLN B 1 207 ? -4.113 -25.938 -3.105 1 96 207 GLN B C 1
ATOM 3235 O O . GLN B 1 207 ? -2.979 -26.281 -3.434 1 96 207 GLN B O 1
ATOM 3240 N N . LEU B 1 208 ? -4.574 -24.703 -3.193 1 95.38 208 LEU B N 1
ATOM 3241 C CA . LEU B 1 208 ? -3.656 -23.625 -3.541 1 95.38 208 LEU B CA 1
ATOM 3242 C C . LEU B 1 208 ? -2.484 -23.562 -2.568 1 95.38 208 LEU B C 1
ATOM 3244 O O . LEU B 1 208 ? -1.327 -23.484 -2.986 1 95.38 208 LEU B O 1
ATOM 3248 N N . ARG B 1 209 ? -2.762 -23.594 -1.245 1 93.38 209 ARG B N 1
ATOM 3249 C CA . ARG B 1 209 ? -1.735 -23.562 -0.209 1 93.38 209 ARG B CA 1
ATOM 3250 C C . ARG B 1 209 ? -0.758 -24.719 -0.375 1 93.38 209 ARG B C 1
ATOM 3252 O O . ARG B 1 209 ? 0.455 -24.547 -0.261 1 93.38 209 ARG B O 1
ATOM 3259 N N . GLU B 1 210 ? -1.255 -25.906 -0.627 1 92.75 210 GLU B N 1
ATOM 3260 C CA . GLU B 1 210 ? -0.431 -27.094 -0.803 1 92.75 210 GLU B CA 1
ATOM 3261 C C . GLU B 1 210 ? 0.502 -26.938 -2.002 1 92.75 210 GLU B C 1
ATOM 3263 O O . GLU B 1 210 ? 1.671 -27.328 -1.936 1 92.75 210 GLU B O 1
ATOM 3268 N N . TYR B 1 211 ? -0.104 -26.438 -3.006 1 92 211 TYR B N 1
ATOM 3269 C CA . TYR B 1 211 ? 0.698 -26.234 -4.207 1 92 211 TYR B CA 1
ATOM 3270 C C . TYR B 1 211 ? 1.869 -25.297 -3.938 1 92 211 TYR B C 1
ATOM 3272 O O . TYR B 1 211 ? 3.002 -25.578 -4.34 1 92 211 TYR B O 1
ATOM 3280 N N . LEU B 1 212 ? 1.571 -24.172 -3.307 1 89.25 212 LEU B N 1
ATOM 3281 C CA . LEU B 1 212 ? 2.6 -23.172 -3.029 1 89.25 212 LEU B CA 1
ATOM 3282 C C . LEU B 1 212 ? 3.664 -23.734 -2.094 1 89.25 212 LEU B C 1
ATOM 3284 O O . LEU B 1 212 ? 4.855 -23.469 -2.268 1 89.25 212 LEU B O 1
ATOM 3288 N N . GLU B 1 213 ? 3.256 -24.531 -1.154 1 86.69 213 GLU B N 1
ATOM 3289 C CA . GLU B 1 213 ? 4.191 -25.156 -0.22 1 86.69 213 GLU B CA 1
ATOM 3290 C C . GLU B 1 213 ? 5.062 -26.188 -0.917 1 86.69 213 GLU B C 1
ATOM 3292 O O . GLU B 1 213 ? 6.254 -26.312 -0.626 1 86.69 213 GLU B O 1
ATOM 3297 N N . ARG B 1 214 ? 4.492 -26.984 -1.765 1 85.81 214 ARG B N 1
ATOM 3298 C CA . ARG B 1 214 ? 5.23 -27.984 -2.518 1 85.81 214 ARG B CA 1
ATOM 3299 C C . ARG B 1 214 ? 6.301 -27.344 -3.393 1 85.81 214 ARG B C 1
ATOM 3301 O O . ARG B 1 214 ? 7.414 -27.859 -3.506 1 85.81 214 ARG B O 1
ATOM 3308 N N . GLN B 1 215 ? 5.859 -26.297 -4.062 1 80.88 215 GLN B N 1
ATOM 3309 C CA . GLN B 1 215 ? 6.797 -25.578 -4.93 1 80.88 215 GLN B CA 1
ATOM 3310 C C . GLN B 1 215 ? 7.984 -25.047 -4.133 1 80.88 215 GLN B C 1
ATOM 3312 O O . GLN B 1 215 ? 9.117 -25.047 -4.625 1 80.88 215 GLN B O 1
ATOM 3317 N N . ARG B 1 216 ? 7.746 -24.594 -2.982 1 79 216 ARG B N 1
ATOM 3318 C CA . ARG B 1 216 ? 8.805 -24.062 -2.127 1 79 216 ARG B CA 1
ATOM 3319 C C . ARG B 1 216 ? 9.75 -25.156 -1.675 1 79 216 ARG B C 1
ATOM 3321 O O . ARG B 1 216 ? 10.969 -24.969 -1.653 1 79 216 ARG B O 1
ATOM 3328 N N . ASN B 1 217 ? 9.188 -26.266 -1.304 1 76.88 217 ASN B N 1
ATOM 3329 C CA . ASN B 1 217 ? 9.984 -27.406 -0.83 1 76.88 217 ASN B CA 1
ATOM 3330 C C . ASN B 1 217 ? 10.82 -28 -1.952 1 76.88 217 ASN B C 1
ATOM 3332 O O . ASN B 1 217 ? 11.945 -28.438 -1.724 1 76.88 217 ASN B O 1
ATOM 3336 N N . HIS B 1 218 ? 10.266 -28.125 -3.07 1 72.5 218 HIS B N 1
ATOM 3337 C CA . HIS B 1 218 ? 11 -28.656 -4.207 1 72.5 218 HIS B CA 1
ATOM 3338 C C . HIS B 1 218 ? 12.227 -27.812 -4.527 1 72.5 218 HIS B C 1
ATOM 3340 O O . HIS B 1 218 ? 13.273 -28.344 -4.91 1 72.5 218 HIS B O 1
ATOM 3346 N N . GLN B 1 219 ? 12.086 -26.641 -4.406 1 64.75 219 GLN B N 1
ATOM 3347 C CA . GLN B 1 219 ? 13.211 -25.75 -4.668 1 64.75 219 GLN B CA 1
ATOM 3348 C C . GLN B 1 219 ? 14.281 -25.875 -3.592 1 64.75 219 GLN B C 1
ATOM 3350 O O . GLN B 1 219 ? 15.477 -25.766 -3.879 1 64.75 219 GLN B O 1
ATOM 3355 N N . ARG B 1 220 ? 13.828 -25.922 -2.408 1 61.03 220 ARG B N 1
ATOM 3356 C CA . ARG B 1 220 ? 14.773 -26.094 -1.31 1 61.03 220 ARG B CA 1
ATOM 3357 C C . ARG B 1 220 ? 15.586 -27.359 -1.479 1 61.03 220 ARG B C 1
ATOM 3359 O O . ARG B 1 220 ? 16.766 -27.406 -1.141 1 61.03 220 ARG B O 1
ATOM 3366 N N . ASN B 1 221 ? 14.867 -28.375 -1.973 1 49.38 221 ASN B N 1
ATOM 3367 C CA . ASN B 1 221 ? 15.531 -29.656 -2.15 1 49.38 221 ASN B CA 1
ATOM 3368 C C . ASN B 1 221 ? 16.484 -29.641 -3.344 1 49.38 221 ASN B C 1
ATOM 3370 O O . ASN B 1 221 ? 17.375 -30.484 -3.445 1 49.38 221 ASN B O 1
ATOM 3374 N N . ARG B 1 222 ? 16.281 -28.797 -4.195 1 49.34 222 ARG B N 1
ATOM 3375 C CA . ARG B 1 222 ? 17.188 -28.672 -5.328 1 49.34 222 ARG B CA 1
ATOM 3376 C C . ARG B 1 222 ? 18.406 -27.812 -4.973 1 49.34 222 ARG B C 1
ATOM 3378 O O . ARG B 1 222 ? 19.391 -27.797 -5.699 1 49.34 222 ARG B O 1
ATOM 3385 N N . LEU B 1 223 ? 18.203 -26.906 -3.979 1 41.72 223 LEU B N 1
ATOM 3386 C CA . LEU B 1 223 ? 19.375 -26.156 -3.514 1 41.72 223 LEU B CA 1
ATOM 3387 C C . LEU B 1 223 ? 20.219 -27.016 -2.584 1 41.72 223 LEU B C 1
ATOM 3389 O O . LEU B 1 223 ? 19.688 -27.719 -1.724 1 41.72 223 LEU B O 1
#

Nearest PDB structures (foldseek):
  7olh-assembly2_G  TM=9.356E-01  e=8.673E-16  Bacillus subtilis subsp. subtilis str. 168
  8ogm-assembly1_B  TM=9.028E-01  e=6.342E-16  Bacillus subtilis subsp. subtilis str. 168
  6hvn-assembly1_B  TM=9.302E-01  e=4.705E-15  Listeria monocytogenes EGD-e
  6hvn-assembly1_A  TM=9.293E-01  e=1.753E-14  Listeria monocytogenes EGD-e
  6gyy-assembly1_B  TM=9.171E-01  e=1.866E-14  Staphylococcus aureus

Solvent-accessible surface area (backbone atoms only — not comparable to full-atom values): 22669 Å² total; per-residue (Å²): 135,58,74,63,57,55,50,50,52,49,51,54,46,65,48,37,29,78,67,43,55,81,62,8,44,57,50,35,47,49,46,37,48,48,46,45,62,57,19,77,80,37,56,69,55,50,36,48,44,46,47,48,49,41,43,58,64,37,34,72,69,37,53,75,57,73,62,64,27,54,75,44,74,68,43,46,52,38,49,52,54,39,50,52,51,24,36,75,70,34,34,35,42,37,43,32,28,51,50,83,80,59,56,46,66,78,71,30,60,51,44,68,27,56,15,47,59,47,42,57,57,53,44,8,35,32,24,87,77,14,80,32,26,89,24,30,33,36,36,40,71,57,23,30,45,22,33,28,28,59,61,56,61,44,87,67,89,68,66,87,86,63,53,67,68,55,29,21,31,30,20,46,9,56,75,35,44,88,15,40,22,39,34,28,36,45,88,78,23,42,28,31,39,14,42,59,48,36,76,49,67,75,44,50,72,66,55,49,50,49,49,55,51,49,55,53,51,55,49,55,70,72,96,133,58,77,64,58,57,51,51,52,50,52,55,46,64,48,35,33,79,68,42,56,83,63,8,48,59,50,38,48,51,48,39,48,49,47,46,62,58,21,78,80,37,58,72,56,50,39,51,43,48,49,48,49,44,43,60,65,42,33,72,68,36,53,75,56,72,63,66,30,53,76,46,73,68,44,46,53,38,48,51,53,41,50,52,52,23,36,74,69,35,33,36,40,37,41,32,30,51,48,83,79,58,53,46,70,76,72,27,59,51,45,70,28,55,15,47,58,47,44,57,56,51,45,8,36,31,25,87,76,13,80,32,26,90,25,29,33,36,35,42,70,59,24,30,45,23,34,29,28,59,60,57,61,45,86,67,89,67,69,89,88,64,54,68,67,53,30,22,30,31,21,45,8,57,76,33,45,87,15,40,21,40,34,27,35,44,88,77,23,43,28,32,42,14,42,58,49,37,75,47,67,75,45,50,72,64,54,49,52,51,50,56,50,48,56,53,48,54,49,54,68,71,98

Foldseek 3Di:
DDPVVLVVLLVVLLVQCVVPPPVSLVSLVVSLVVCVVVCVPPPPVVNVVSVVSSCVVVVVVCPVDQQCLAQDPVRLVLVLVLLVVCLVVLFKAKEKRAGPPPCQVVVFDFAFDFAFDHNVVRCQQCPPVHPQNVFHFYDGDRTGGTTNTDADFAPDDDDPPDDRSQRRQLRVCCVGQQMKMWIQHSVNRWIWIHHRNDIRTRDDSVNVSVVSVVVVVVVVVVD/DDPVVLVVLLVVLLVQCVVPPPVSLVSLVVSLVVCVVVCVPPPPVVNVVSVVSSCVVVVVVCCVPQQCLAQDPVRLVLVLVLLVVCLVVLFKAKEKRAGPPCCQVVVFDFAFDFAFDGNVVRCQQCPPVHPQNPFHFYDGDRTGGTTNTDADFAPDDDDPPDDRSQRRQLRVCCVGQQMKMWIQHSVNRWIWIHHRNDIRTRDDSVRVSVVSVVVVVVVVVVD

Sequence (446 aa):
MESWDVLLVAGVLALLPVLVGRRGIAVALVATLALLAEAQHLPWTAQGLGLGAILVGVLPRWRWGRPDWRPTPADTAVMLTVITECTQRRWGALLVWLAPPAEMPNTLPGVNLQAQLSAELLLSLLSPLSPLHDGAVVVRNGLVLAAGVILPISTQPLVLGLGTRHRAALGVTEHQPDGLAIVVSEETGQVALAHQGKLLTNLTLHQLREYLERQRNHQRNRLMESWDVLLVAGVLALLPVLVGRRGIAVALVATLALLAEAQHLPWTAQGLGLGAILVGVLPRWRWGRPDWRPTPADTAVMLTVITECTQRRWGALLVWLAPPAEMPNTLPGVNLQAQLSAELLLSLLSPLSPLHDGAVVVRNGLVLAAGVILPISTQPLVLGLGTRHRAALGVTEHQPDGLAIVVSEETGQVALAHQGKLLTNLTLHQLREYLERQRNHQRNRL

Radius of gyration: 25.27 Å; Cα contacts (8 Å, |Δi|>4): 804; chains: 2; bounding box: 71×63×49 Å

InterPro domains:
  IPR003390 DNA integrity scanning protein, DisA, N-terminal [PF02457] (84-199)
  IPR003390 DNA integrity scanning protein, DisA, N-terminal [PS51794] (59-205)
  IPR036888 DNA integrity scanning protein, DisA, N-terminal domain superfamily [G3DSA:3.40.1700.10] (74-222)
  IPR036888 DNA integrity scanning protein, DisA, N-terminal domain superfamily [SSF143597] (56-203)
  IPR050338 DNA integrity scanning protein DisA [PTHR34185] (79-217)

pLDDT: mean 74.81, std 23.98, range [33.28, 98.69]